Protein AF-A0A0Q6TGJ3-F1 (afdb_monomer)

Solvent-accessible surface area (backbone atoms only — not comparable to full-atom values): 28353 Å² total; per-residue (Å²): 108,64,66,58,38,44,49,52,41,56,70,53,77,62,73,86,78,45,95,58,88,86,44,76,70,56,50,72,76,41,44,76,61,52,51,51,55,47,45,52,57,33,49,61,66,47,47,62,69,62,70,72,55,93,68,98,82,60,59,63,65,53,46,58,67,50,47,40,76,68,59,48,69,37,82,44,78,45,67,59,59,38,72,62,81,87,64,59,68,68,60,54,52,51,49,51,42,46,36,39,76,76,27,58,25,47,80,46,81,42,64,56,73,90,62,30,91,52,50,68,59,52,61,71,45,38,79,80,68,53,90,76,86,83,85,91,73,67,49,44,64,58,29,44,60,74,67,48,62,92,86,49,78,62,50,71,68,44,45,64,55,42,60,75,68,58,51,43,57,53,71,54,52,50,49,32,53,53,51,43,49,61,54,45,73,71,44,72,87,50,47,69,66,56,52,50,51,50,42,51,52,42,48,51,51,41,44,30,73,65,64,79,45,89,55,36,57,52,74,75,52,58,75,44,38,61,62,50,52,53,56,51,70,71,50,89,52,98,84,70,81,97,47,66,26,60,60,50,36,50,77,71,65,56,83,75,78,54,67,42,53,58,14,45,51,45,26,65,73,70,71,50,64,86,93,37,55,37,66,62,31,46,48,50,51,30,52,52,51,55,39,50,65,59,30,42,73,59,50,54,53,52,49,48,65,73,73,43,93,76,85,51,72,67,60,54,51,50,52,53,52,50,44,49,67,75,46,36,84,36,55,49,74,67,58,48,48,54,51,33,52,49,30,41,75,72,71,34,48,70,58,26,57,52,39,51,52,49,42,50,68,65,41,60,91,47,36,70,77,34,36,45,86,81,37,98,62,33,85,75,62,76,55,66,66,59,55,51,52,25,49,52,49,22,67,72,55,53,74,60,52,51,58,61,56,31,44,52,48,28,66,73,67,76,49,83,55,73,54,40,54,51,21,45,61,71,52,50,43,67,56,46,34,49,57,72,72,50,90,62,91,89,53,58,66,71,52,46,51,50,68,39,56,70,43,55,83,98,44,32,64,34,18,49,37,41,51,50,18,45,52,54,51,26,70,72,38,76,67,36,35,61,59,43,51,76,75,78,110

Mean predicted aligned error: 18.06 Å

Structure (mmCIF, N/CA/C/O backbone):
data_AF-A0A0Q6TGJ3-F1
#
_entry.id   AF-A0A0Q6TGJ3-F1
#
loop_
_atom_site.group_PDB
_atom_site.id
_atom_site.type_symbol
_atom_site.label_atom_id
_atom_site.label_alt_id
_atom_site.label_comp_id
_atom_site.label_asym_id
_atom_site.label_entity_id
_atom_site.label_seq_id
_atom_site.pdbx_PDB_ins_code
_atom_site.Cartn_x
_atom_site.Cartn_y
_atom_site.Cartn_z
_atom_site.occupancy
_atom_site.B_iso_or_equiv
_atom_site.auth_seq_id
_atom_site.auth_comp_id
_atom_site.auth_asym_id
_atom_site.auth_atom_id
_atom_site.pdbx_PDB_model_num
ATOM 1 N N . MET A 1 1 ? -25.586 24.569 35.480 1.00 72.62 1 MET A N 1
ATOM 2 C CA . MET A 1 1 ? -26.651 23.708 36.058 1.00 72.62 1 MET A CA 1
ATOM 3 C C . MET A 1 1 ? -28.050 23.889 35.470 1.00 72.62 1 MET A C 1
ATOM 5 O O . MET A 1 1 ? -28.622 22.886 35.060 1.00 72.62 1 MET A O 1
ATOM 9 N N . LYS A 1 2 ? -28.628 25.101 35.410 1.00 69.94 2 LYS A N 1
ATOM 10 C CA . LYS A 1 2 ? -29.989 25.308 34.857 1.00 69.94 2 LYS A CA 1
ATOM 11 C C . LYS A 1 2 ? -30.141 24.799 33.417 1.00 69.94 2 LYS A C 1
ATOM 13 O O . LYS A 1 2 ? -31.067 24.050 33.127 1.00 69.94 2 LYS A O 1
ATOM 18 N N . GLU A 1 3 ? -29.173 25.113 32.560 1.00 71.88 3 GLU A N 1
ATOM 19 C CA . GLU A 1 3 ? -29.140 24.647 31.167 1.00 71.88 3 GLU A CA 1
ATOM 20 C C . GLU A 1 3 ? -29.071 23.121 31.046 1.00 71.88 3 GLU A C 1
ATOM 22 O O . GLU A 1 3 ? -29.796 22.541 30.246 1.00 71.88 3 GLU A O 1
ATOM 27 N N . LEU A 1 4 ? -28.261 22.450 31.878 1.00 75.81 4 LEU A N 1
ATOM 28 C CA . LEU A 1 4 ? -28.161 20.985 31.889 1.00 75.81 4 LEU A CA 1
ATOM 29 C C . LEU A 1 4 ? -29.505 20.342 32.248 1.00 75.81 4 LEU A C 1
ATOM 31 O O . LEU A 1 4 ? -29.951 19.412 31.581 1.00 75.81 4 LEU A O 1
ATOM 35 N N . ARG A 1 5 ? -30.183 20.869 33.271 1.00 75.88 5 ARG A N 1
ATOM 36 C CA . ARG A 1 5 ? -31.505 20.384 33.675 1.00 75.88 5 ARG A CA 1
ATOM 37 C C . ARG A 1 5 ? -32.567 20.609 32.591 1.00 75.88 5 ARG A C 1
ATOM 39 O O . ARG A 1 5 ? -33.382 19.725 32.341 1.00 75.88 5 ARG A O 1
ATOM 46 N N . MET A 1 6 ? -32.535 21.762 31.923 1.00 70.44 6 MET A N 1
ATOM 47 C CA . MET A 1 6 ? -33.402 22.040 30.775 1.00 70.44 6 MET A CA 1
ATOM 48 C C . MET A 1 6 ? -33.106 21.087 29.607 1.00 70.44 6 MET A C 1
ATOM 50 O O . MET A 1 6 ? -34.027 20.545 29.002 1.00 70.44 6 MET A O 1
ATOM 54 N N . ALA A 1 7 ? -31.830 20.818 29.323 1.00 74.12 7 ALA A N 1
ATOM 55 C CA . ALA A 1 7 ? -31.424 19.882 28.282 1.00 74.12 7 ALA A CA 1
ATOM 56 C C . ALA A 1 7 ? -31.894 18.448 28.573 1.00 74.12 7 ALA A C 1
ATOM 58 O O . ALA A 1 7 ? -32.353 17.774 27.654 1.00 74.12 7 ALA A O 1
ATOM 59 N N . LEU A 1 8 ? -31.834 17.996 29.833 1.00 76.88 8 LEU A N 1
ATOM 60 C CA . LEU A 1 8 ? -32.391 16.703 30.245 1.00 76.88 8 LEU A CA 1
ATOM 61 C C . LEU A 1 8 ? -33.895 16.633 29.966 1.00 76.88 8 LEU A C 1
ATOM 63 O O . LEU A 1 8 ? -34.354 15.675 29.347 1.00 76.88 8 LEU A O 1
ATOM 67 N N . PHE A 1 9 ? -34.652 17.664 30.347 1.00 72.00 9 PHE A N 1
ATOM 68 C CA . PHE A 1 9 ? -36.090 17.724 30.086 1.00 72.00 9 PHE A CA 1
ATOM 69 C C . PHE A 1 9 ? -36.411 17.698 28.583 1.00 72.00 9 PHE A C 1
ATOM 71 O O . PHE A 1 9 ? -37.197 16.865 28.139 1.00 72.00 9 PHE A O 1
ATOM 78 N N . LEU A 1 10 ? -35.763 18.551 27.783 1.00 65.81 10 LEU A N 1
ATOM 79 C CA . LEU A 1 10 ? -36.006 18.644 26.336 1.00 65.81 10 LEU A CA 1
ATOM 80 C C . LEU A 1 10 ? -35.622 17.369 25.574 1.00 65.81 10 LEU A C 1
ATOM 82 O O . LEU A 1 10 ? -36.229 17.063 24.549 1.00 65.81 10 LEU A O 1
ATOM 86 N N . LYS A 1 11 ? -34.622 16.628 26.064 1.00 72.25 11 LYS A N 1
ATOM 87 C CA . LYS A 1 11 ? -34.177 15.356 25.477 1.00 72.25 11 LYS A CA 1
ATOM 88 C C . LYS A 1 11 ? -34.925 14.135 26.028 1.00 72.25 11 LYS A C 1
ATOM 90 O O . LYS A 1 11 ? -34.687 13.027 25.552 1.00 72.25 11 LYS A O 1
ATOM 95 N N . THR A 1 12 ? -35.819 14.304 27.006 1.00 72.06 12 THR A N 1
ATOM 96 C CA . THR A 1 12 ? -36.594 13.197 27.584 1.00 72.06 12 THR A CA 1
ATOM 97 C C . THR A 1 12 ? -37.720 12.768 26.645 1.00 72.06 12 THR A C 1
ATOM 99 O O . THR A 1 12 ? -38.493 13.582 26.141 1.00 72.06 12 THR A O 1
ATOM 102 N N . VAL A 1 13 ? -37.859 11.456 26.447 1.00 66.19 13 VAL A N 1
ATOM 103 C CA . VAL A 1 13 ? -38.855 10.857 25.553 1.00 66.19 13 VAL A CA 1
ATOM 104 C C . VAL A 1 13 ? -39.707 9.851 26.320 1.00 66.19 13 VAL A C 1
ATOM 106 O O . VAL A 1 13 ? -39.191 9.015 27.054 1.00 66.19 13 VAL A O 1
ATOM 109 N N . SER A 1 14 ? -41.027 9.884 26.114 1.00 64.56 14 SER A N 1
ATOM 110 C CA . SER A 1 14 ? -41.926 8.874 26.684 1.00 64.56 14 SER A CA 1
ATOM 111 C C . SER A 1 14 ? -41.952 7.604 25.831 1.00 64.56 14 SER A C 1
ATOM 113 O O . SER A 1 14 ? -42.153 7.661 24.617 1.00 64.56 14 SER A O 1
ATOM 115 N N . LEU A 1 15 ? -41.863 6.443 26.483 1.00 58.94 15 LEU A N 1
ATOM 116 C CA . LEU A 1 15 ? -41.995 5.131 25.839 1.00 58.94 15 LEU A CA 1
ATOM 117 C C . LEU A 1 15 ? -43.343 4.944 25.119 1.00 58.94 15 LEU A C 1
ATOM 119 O O . LEU A 1 15 ? -43.406 4.231 24.127 1.00 58.94 15 LEU A O 1
ATOM 123 N N . LYS A 1 16 ? -44.416 5.620 25.562 1.00 55.94 16 LYS A N 1
ATOM 124 C CA . LYS A 1 16 ? -45.745 5.545 24.922 1.00 55.94 16 LYS A CA 1
ATOM 125 C C . LYS A 1 16 ? -45.818 6.274 23.576 1.00 55.94 16 LYS A C 1
ATOM 127 O O . LYS A 1 16 ? -46.684 5.965 22.771 1.00 55.94 16 LYS A O 1
ATOM 132 N N . SER A 1 17 ? -44.940 7.252 23.342 1.00 51.59 17 SER A N 1
ATOM 133 C CA . SER A 1 17 ? -44.856 8.002 22.074 1.00 51.59 17 SER A CA 1
ATOM 134 C C . SER A 1 17 ? -43.970 7.330 21.019 1.00 51.59 17 SER A C 1
ATOM 136 O O . SER A 1 17 ? -43.883 7.807 19.886 1.00 51.59 17 SER A O 1
ATOM 138 N N . LEU A 1 18 ? -43.309 6.232 21.386 1.00 55.41 18 LEU A N 1
ATOM 139 C CA . LEU A 1 18 ? -42.525 5.398 20.490 1.00 55.41 18 LEU A CA 1
ATOM 140 C C . LEU A 1 18 ? -43.421 4.256 19.997 1.00 55.41 18 LEU A C 1
ATOM 142 O O . LEU A 1 18 ? -43.597 3.251 20.673 1.00 55.41 18 LEU A O 1
ATOM 146 N N . GLU A 1 19 ? -43.996 4.409 18.804 1.00 47.41 19 GLU A N 1
ATOM 147 C CA . GLU A 1 19 ? -44.835 3.385 18.150 1.00 47.41 19 GLU A CA 1
ATOM 148 C C . GLU A 1 19 ? -44.068 2.083 17.826 1.00 47.41 19 GLU A C 1
ATOM 150 O O . GLU A 1 19 ? -44.668 1.076 17.454 1.00 47.41 19 GLU A O 1
ATOM 155 N N . ARG A 1 20 ? -42.737 2.071 17.990 1.00 55.31 20 ARG A N 1
ATOM 156 C CA . ARG A 1 20 ? -41.864 0.906 17.803 1.00 55.31 20 ARG A CA 1
ATOM 157 C C . ARG A 1 20 ? -41.236 0.470 19.125 1.00 55.31 20 ARG A C 1
ATOM 159 O O . ARG A 1 20 ? -40.730 1.294 19.886 1.00 55.31 20 ARG A O 1
ATOM 166 N N . LYS A 1 21 ? -41.171 -0.848 19.352 1.00 48.75 21 LYS A N 1
ATOM 167 C CA . LYS A 1 21 ? -40.289 -1.436 20.373 1.00 48.75 21 LYS A CA 1
ATOM 168 C C . LYS A 1 21 ? -38.840 -1.083 20.026 1.00 48.75 21 LYS A C 1
ATOM 170 O O . LYS A 1 21 ? -38.325 -1.544 19.012 1.00 48.75 21 LYS A O 1
ATOM 175 N N . LEU A 1 22 ? -38.191 -0.286 20.871 1.00 53.84 22 LEU A N 1
ATOM 176 C CA . LEU A 1 22 ? -36.758 -0.014 20.770 1.00 53.84 22 LEU A CA 1
ATOM 177 C C . LEU A 1 22 ? -35.985 -1.265 21.196 1.00 53.84 22 LEU A C 1
ATOM 179 O O . LEU A 1 22 ? -35.941 -1.610 22.375 1.00 53.84 22 LEU A O 1
ATOM 183 N N . THR A 1 23 ? -35.391 -1.956 20.230 1.00 47.06 23 THR A N 1
ATOM 184 C CA . THR A 1 23 ? -34.359 -2.971 20.470 1.00 47.06 23 THR A CA 1
ATOM 185 C C . THR A 1 23 ? -32.978 -2.351 20.258 1.00 47.06 23 THR A C 1
ATOM 187 O O . THR A 1 23 ? -32.834 -1.398 19.492 1.00 47.06 23 THR A O 1
ATOM 190 N N . LEU A 1 24 ? -31.944 -2.904 20.904 1.00 40.84 24 LEU A N 1
ATOM 191 C CA . LEU A 1 24 ? -30.548 -2.446 20.776 1.00 40.84 24 LEU A CA 1
ATOM 192 C C . LEU A 1 24 ? -30.092 -2.315 19.310 1.00 40.84 24 LEU A C 1
ATOM 194 O O . LEU A 1 24 ? -29.398 -1.367 18.957 1.00 40.84 24 LEU A O 1
ATOM 198 N N . SER A 1 25 ? -30.542 -3.224 18.442 1.00 42.88 25 SER A N 1
ATOM 199 C CA . SER A 1 25 ? -30.253 -3.208 17.003 1.00 42.88 25 SER A CA 1
ATOM 200 C C . SER A 1 25 ? -30.846 -2.005 16.258 1.00 42.88 25 SER A C 1
ATOM 202 O O . SER A 1 25 ? -30.202 -1.460 15.367 1.00 42.88 25 SER A O 1
ATOM 204 N N . VAL A 1 26 ? -32.054 -1.572 16.628 1.00 49.03 26 VAL A N 1
ATOM 205 C CA . VAL A 1 26 ? -32.753 -0.434 16.004 1.00 49.03 26 VAL A CA 1
ATOM 206 C C . VAL A 1 26 ? -32.133 0.884 16.462 1.00 49.03 26 VAL A C 1
ATOM 208 O O . VAL A 1 26 ? -31.913 1.782 15.654 1.00 49.03 26 VAL A O 1
ATOM 211 N N . VAL A 1 27 ? -31.775 0.971 17.747 1.00 49.47 27 VAL A N 1
ATOM 212 C CA . VAL A 1 27 ? -31.064 2.127 18.311 1.00 49.47 27 VAL A CA 1
ATOM 213 C C . VAL A 1 27 ? -29.727 2.334 17.604 1.00 49.47 27 VAL A C 1
ATOM 215 O O . VAL A 1 27 ? -29.430 3.452 17.206 1.00 49.47 27 VAL A O 1
ATOM 218 N N . ASN A 1 28 ? -28.947 1.270 17.397 1.00 43.56 28 ASN A N 1
ATOM 219 C CA . ASN A 1 28 ? -27.601 1.386 16.837 1.00 43.56 28 ASN A CA 1
ATOM 220 C C . ASN A 1 28 ? -27.589 1.814 15.355 1.00 43.56 28 ASN A C 1
ATOM 222 O O . ASN A 1 28 ? -26.719 2.575 14.942 1.00 43.56 28 ASN A O 1
ATOM 226 N N . ASN A 1 29 ? -28.561 1.358 14.558 1.00 42.53 29 ASN A N 1
ATOM 227 C CA . ASN A 1 29 ? -28.579 1.612 13.113 1.00 42.53 29 ASN A CA 1
ATOM 228 C C . ASN A 1 29 ? -29.291 2.916 12.718 1.00 42.53 29 ASN A C 1
ATOM 230 O O . ASN A 1 29 ? -28.984 3.480 11.671 1.00 42.53 29 ASN A O 1
ATOM 234 N N . GLU A 1 30 ? -30.233 3.405 13.531 1.00 51.38 30 GLU A N 1
ATOM 235 C CA . GLU A 1 30 ? -31.127 4.515 13.158 1.00 51.38 30 GLU A CA 1
ATOM 236 C C . GLU A 1 30 ? -31.078 5.699 14.148 1.00 51.38 30 GLU A C 1
ATOM 238 O O . GLU A 1 30 ? -31.927 6.590 14.091 1.00 51.38 30 GLU A O 1
ATOM 243 N N . TRP A 1 31 ? -30.080 5.758 15.046 1.00 52.56 31 TRP A N 1
ATOM 244 C CA . TRP A 1 31 ? -29.990 6.765 16.122 1.00 52.56 31 TRP A CA 1
ATOM 245 C C . TRP A 1 31 ? -30.131 8.216 15.644 1.00 52.56 31 TRP A C 1
ATOM 247 O O . TRP A 1 31 ? -30.789 9.035 16.289 1.00 52.56 31 TRP A O 1
ATOM 257 N N . ALA A 1 32 ? -29.526 8.552 14.503 1.00 49.06 32 ALA A N 1
ATOM 258 C CA . ALA A 1 32 ? -29.537 9.913 13.970 1.00 49.06 32 ALA A CA 1
ATOM 259 C C . ALA A 1 32 ? -30.935 10.366 13.511 1.00 49.06 32 ALA A C 1
ATOM 261 O O . ALA A 1 32 ? -31.304 11.515 13.735 1.00 49.06 32 ALA A O 1
ATOM 262 N N . GLU A 1 33 ? -31.728 9.479 12.909 1.00 52.03 33 GLU A N 1
ATOM 263 C CA . GLU A 1 33 ? -33.094 9.798 12.468 1.00 52.03 33 GLU A CA 1
ATOM 264 C C . GLU A 1 33 ? -34.091 9.693 13.624 1.00 52.03 33 GLU A C 1
ATOM 266 O O . GLU A 1 33 ? -34.916 10.588 13.817 1.00 52.03 33 GLU A O 1
ATOM 271 N N . LEU A 1 34 ? -33.930 8.683 14.486 1.00 52.25 34 LEU A N 1
ATOM 272 C CA . LEU A 1 34 ? -34.702 8.564 15.721 1.00 52.25 34 LEU A CA 1
ATOM 273 C C . LEU A 1 34 ? -34.527 9.808 16.598 1.00 52.25 34 LEU A C 1
ATOM 275 O O . LEU A 1 34 ? -35.515 10.374 17.049 1.00 52.25 34 LEU A O 1
ATOM 279 N N . SER A 1 35 ? -33.301 10.293 16.806 1.00 53.19 35 SER A N 1
ATOM 280 C CA . SER A 1 35 ? -33.055 11.480 17.637 1.00 53.19 35 SER A CA 1
ATOM 281 C C . SER A 1 35 ? -33.693 12.758 17.077 1.00 53.19 35 SER A C 1
ATOM 283 O O . SER A 1 35 ? -34.238 13.539 17.858 1.00 53.19 35 SER A O 1
ATOM 285 N N . LYS A 1 36 ? -33.705 12.964 15.752 1.00 56.41 36 LYS A N 1
ATOM 286 C CA . LYS A 1 36 ? -34.375 14.115 15.114 1.00 56.41 36 LYS A CA 1
ATOM 287 C C . LYS A 1 36 ? -35.891 14.070 15.288 1.00 56.41 36 LYS A C 1
ATOM 289 O O . LYS A 1 36 ? -36.488 15.066 15.699 1.00 56.41 36 LYS A O 1
ATOM 294 N N . ASP A 1 37 ? -36.510 12.923 15.019 1.00 58.09 37 ASP A N 1
ATOM 295 C CA . ASP A 1 37 ? -37.958 12.746 15.172 1.00 58.09 37 ASP A CA 1
ATOM 296 C C . ASP A 1 37 ? -38.397 12.856 16.634 1.00 58.09 37 ASP A C 1
ATOM 298 O O . ASP A 1 37 ? -39.456 13.411 16.943 1.00 58.09 37 ASP A O 1
ATOM 302 N N . LEU A 1 38 ? -37.561 12.376 17.553 1.00 56.12 38 LEU A N 1
ATOM 303 C CA . LEU A 1 38 ? -37.786 12.463 18.990 1.00 56.12 38 LEU A CA 1
ATOM 304 C C . LEU A 1 38 ? -37.647 13.892 19.521 1.00 56.12 38 LEU A C 1
ATOM 306 O O . LEU A 1 38 ? -38.505 14.328 20.288 1.00 56.12 38 LEU A O 1
ATOM 310 N N . LEU A 1 39 ? -36.641 14.647 19.068 1.00 54.44 39 LEU A N 1
ATOM 311 C CA . LEU A 1 39 ? -36.495 16.074 19.377 1.00 54.44 39 LEU A CA 1
ATOM 312 C C . LEU A 1 39 ? -37.679 16.888 18.844 1.00 54.44 39 LEU A C 1
ATOM 314 O O . LEU A 1 39 ? -38.207 17.745 19.552 1.00 54.44 39 LEU A O 1
ATOM 318 N N . ARG A 1 40 ? -38.149 16.583 17.630 1.00 58.41 40 ARG A N 1
ATOM 319 C CA . ARG A 1 40 ? -39.315 17.236 17.022 1.00 58.41 40 ARG A CA 1
ATOM 320 C C . ARG A 1 40 ? -40.596 16.974 17.820 1.00 58.41 40 ARG A C 1
ATOM 322 O O . ARG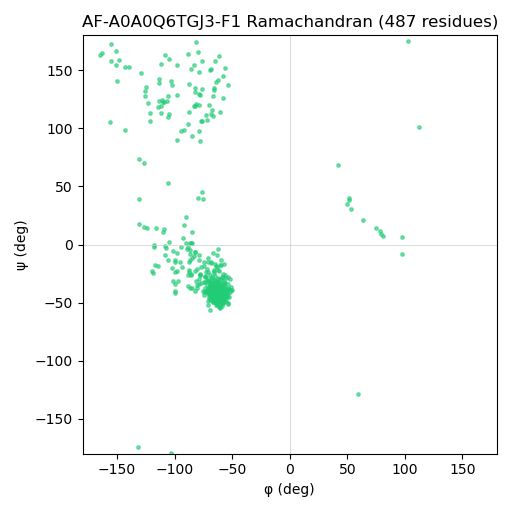 A 1 40 ? -41.299 17.917 18.174 1.00 58.41 40 ARG A O 1
ATOM 329 N N . LYS A 1 41 ? -40.855 15.714 18.187 1.00 57.09 41 LYS A N 1
ATOM 330 C CA . LYS A 1 41 ? -42.006 15.324 19.025 1.00 57.09 41 LYS A CA 1
ATOM 331 C C . LYS A 1 41 ? -41.911 15.873 20.456 1.00 57.09 41 LYS A C 1
ATOM 333 O O . LYS A 1 41 ? -42.934 16.203 21.054 1.00 57.09 41 LYS A O 1
ATOM 338 N N . GLY A 1 42 ? -40.698 15.997 20.997 1.00 55.16 42 GLY A N 1
ATOM 339 C CA . GLY A 1 42 ? -40.421 16.663 22.271 1.00 55.16 42 GLY A CA 1
ATOM 340 C C . GLY A 1 42 ? -40.759 18.154 22.219 1.00 55.16 42 GLY A C 1
ATOM 341 O O . GLY A 1 42 ? -41.505 18.638 23.067 1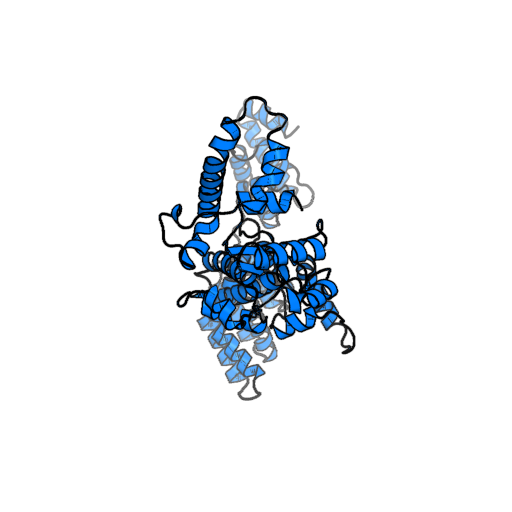.00 55.16 42 GLY A O 1
ATOM 342 N N . MET A 1 43 ? -40.319 18.863 21.174 1.00 51.78 43 MET A N 1
ATOM 343 C CA . MET A 1 43 ? -40.671 20.270 20.935 1.00 51.78 43 MET A CA 1
ATOM 344 C C . MET A 1 43 ? -42.183 20.484 20.769 1.00 51.78 43 MET A C 1
ATOM 346 O O . MET A 1 43 ? -42.721 21.450 21.313 1.00 51.78 43 MET A O 1
ATOM 350 N N . ASP A 1 44 ? -42.894 19.573 20.099 1.00 56.22 44 ASP A N 1
ATOM 351 C CA . ASP A 1 44 ? -44.353 19.654 19.947 1.00 56.22 44 ASP A CA 1
ATOM 352 C C . ASP A 1 44 ? -45.117 19.505 21.281 1.00 56.22 44 ASP A C 1
ATOM 354 O O . ASP A 1 44 ? -46.229 20.017 21.396 1.00 56.22 44 ASP A O 1
ATOM 358 N N . ARG A 1 45 ? -44.521 18.903 22.327 1.00 56.03 45 ARG A N 1
ATOM 359 C CA . ARG A 1 45 ? -45.081 18.888 23.699 1.00 56.03 45 ARG A CA 1
ATOM 360 C C . ARG A 1 45 ? -44.871 20.190 24.468 1.00 56.03 45 ARG A C 1
ATOM 362 O O . ARG A 1 45 ? -45.651 20.486 25.369 1.00 56.03 45 ARG A O 1
ATOM 369 N N . VAL A 1 46 ? -43.842 20.964 24.127 1.00 50.41 46 VAL A N 1
ATOM 370 C CA . VAL A 1 46 ? -43.564 22.275 24.745 1.00 50.41 46 VAL A CA 1
ATOM 371 C C . VAL A 1 46 ? -44.326 23.394 24.023 1.00 50.41 46 VAL A C 1
ATOM 373 O O . VAL A 1 46 ? -44.636 24.430 24.605 1.00 50.41 46 VAL A O 1
ATOM 376 N N . ARG A 1 47 ? -44.722 23.164 22.767 1.00 51.19 47 ARG A N 1
ATOM 377 C CA . ARG A 1 47 ? -45.481 24.096 21.920 1.00 51.19 47 ARG A CA 1
ATOM 378 C C . ARG A 1 47 ? -46.799 24.620 22.536 1.00 51.19 47 ARG A C 1
ATOM 380 O O . ARG A 1 47 ? -47.052 25.815 22.399 1.00 51.19 47 ARG A O 1
ATOM 387 N N . PRO A 1 48 ? -47.617 23.826 23.259 1.00 52.84 48 PRO A N 1
ATOM 388 C CA . PRO A 1 48 ? -48.810 24.323 23.951 1.00 52.84 48 PRO A CA 1
ATOM 389 C C . PRO A 1 48 ? -48.472 25.223 25.149 1.00 52.84 48 PRO A C 1
ATOM 391 O O . PRO A 1 48 ? -49.190 26.181 25.405 1.00 52.84 48 PRO A O 1
ATOM 394 N N . LEU A 1 49 ? -47.364 24.954 25.850 1.00 46.75 49 LEU A N 1
ATOM 395 C CA . LEU A 1 49 ? -46.864 25.773 26.964 1.00 46.75 49 LEU A CA 1
ATOM 396 C C . LEU A 1 49 ? -46.290 27.112 26.479 1.00 46.75 49 LEU A C 1
ATOM 398 O O . LEU A 1 49 ? -46.463 28.128 27.144 1.00 46.75 49 LEU A O 1
ATOM 402 N N . ILE A 1 50 ? -45.664 27.120 25.298 1.00 49.56 50 ILE A N 1
ATOM 403 C CA . ILE A 1 50 ? -45.162 28.329 24.626 1.00 49.56 50 ILE A CA 1
ATOM 404 C C . ILE A 1 50 ? -46.322 29.203 24.119 1.00 49.56 50 ILE A C 1
ATOM 406 O O . ILE A 1 50 ? -46.249 30.426 24.197 1.00 49.56 50 ILE A O 1
ATOM 410 N N . ASN A 1 51 ? -47.412 28.589 23.645 1.00 45.09 51 ASN A N 1
ATOM 411 C CA . ASN A 1 51 ? -48.567 29.298 23.082 1.00 45.09 51 ASN A CA 1
ATOM 412 C C . ASN A 1 51 ? -49.622 29.730 24.120 1.00 45.09 51 ASN A C 1
ATOM 414 O O . ASN A 1 51 ? -50.498 30.526 23.791 1.00 45.09 51 ASN A O 1
ATOM 418 N N . ALA A 1 52 ? -49.564 29.224 25.356 1.00 46.44 52 ALA A N 1
ATOM 419 C CA . ALA A 1 52 ? -50.519 29.553 26.419 1.00 46.44 52 ALA A CA 1
ATOM 420 C C . ALA A 1 52 ? -50.220 30.876 27.157 1.00 46.44 52 ALA A C 1
ATOM 422 O O . ALA A 1 52 ? -51.035 31.304 27.973 1.00 46.44 52 ALA A O 1
ATOM 423 N N . PHE A 1 53 ? -49.090 31.540 26.881 1.00 46.31 53 PHE A N 1
ATOM 424 C CA . PHE A 1 53 ? -48.709 32.790 27.544 1.00 46.31 53 PHE A CA 1
ATOM 425 C C . PHE A 1 53 ? -48.526 33.942 26.544 1.00 46.31 53 PHE A C 1
ATOM 427 O O . PHE A 1 53 ? -47.591 33.926 25.741 1.00 46.31 53 PHE A O 1
ATOM 434 N N . PRO A 1 54 ? -49.385 34.977 26.590 1.00 40.28 54 PRO A N 1
ATOM 435 C CA . PRO A 1 54 ? -49.213 36.164 25.778 1.00 40.28 54 PRO A CA 1
ATOM 436 C C . PRO A 1 54 ? -48.151 37.053 26.441 1.00 40.28 54 PRO A C 1
ATOM 438 O O . PRO A 1 54 ? -48.358 37.529 27.550 1.00 40.28 54 PRO A O 1
ATOM 441 N N . HIS A 1 55 ? -47.060 37.312 25.708 1.00 45.16 55 HIS A N 1
ATOM 442 C CA . HIS A 1 55 ? -45.970 38.287 25.944 1.00 45.16 55 HIS A CA 1
ATOM 443 C C . HIS A 1 55 ? -44.607 37.636 26.268 1.00 45.16 55 HIS A C 1
ATOM 445 O O . HIS A 1 55 ? -44.316 37.185 27.374 1.00 45.16 55 HIS A O 1
ATOM 451 N N . GLY A 1 56 ? -43.751 37.602 25.240 1.00 45.19 56 GLY A N 1
ATOM 452 C CA . GLY A 1 56 ? -42.507 36.831 25.139 1.00 45.19 56 GLY A CA 1
ATOM 453 C C . GLY A 1 56 ? -41.289 37.359 25.906 1.00 45.19 56 GLY A C 1
ATOM 454 O O . GLY A 1 56 ? -40.202 37.376 25.342 1.00 45.19 56 GLY A O 1
ATOM 455 N N . GLY A 1 57 ? -41.441 37.768 27.169 1.00 41.28 57 GLY A N 1
ATOM 456 C CA . GLY A 1 57 ? -40.314 38.201 28.018 1.00 41.28 57 GLY A CA 1
ATOM 457 C C . GLY A 1 57 ? -40.097 37.385 29.299 1.00 41.28 57 GLY A C 1
ATOM 458 O O . GLY A 1 57 ? -38.993 37.361 29.830 1.00 41.28 57 GLY A O 1
ATOM 459 N N . THR A 1 58 ? -41.127 36.693 29.795 1.00 41.97 58 THR A N 1
ATOM 460 C CA . THR A 1 58 ? -41.142 36.059 31.135 1.00 41.97 58 THR A CA 1
ATOM 461 C C . THR A 1 58 ? -41.298 34.534 31.112 1.00 41.97 58 THR A C 1
ATOM 463 O O . THR A 1 58 ? -41.241 33.888 32.157 1.00 41.97 58 THR A O 1
ATOM 466 N N . VAL A 1 59 ? -41.455 33.939 29.925 1.00 43.78 59 VAL A N 1
ATOM 467 C CA . VAL A 1 59 ? -41.692 32.495 29.738 1.00 43.78 59 VAL A CA 1
ATOM 468 C C . VAL A 1 59 ? -40.420 31.661 29.959 1.00 43.78 59 VAL A C 1
ATOM 470 O O . VAL A 1 59 ? -40.518 30.553 30.485 1.00 43.78 59 VAL A O 1
ATOM 473 N N . SER A 1 60 ? -39.228 32.190 29.648 1.00 47.59 60 SER A N 1
ATOM 474 C CA . SER A 1 60 ? -37.955 31.475 29.855 1.00 47.59 60 SER A CA 1
ATOM 475 C C . SER A 1 60 ? -37.693 31.175 31.333 1.00 47.59 60 SER A C 1
ATOM 477 O O . SER A 1 60 ? -37.422 30.034 31.686 1.00 47.59 60 SER A O 1
ATOM 479 N N . LEU A 1 61 ? -37.891 32.154 32.222 1.00 45.44 61 LEU A N 1
ATOM 480 C CA . LEU A 1 61 ? -37.662 32.003 33.665 1.00 45.44 61 LEU A CA 1
ATOM 481 C C . LEU A 1 61 ? -38.585 30.966 34.321 1.00 45.44 61 LEU A C 1
ATOM 483 O O . LEU A 1 61 ? -38.138 30.215 35.186 1.00 45.44 61 LEU A O 1
ATOM 487 N N . GLY A 1 62 ? -39.856 30.897 33.915 1.00 47.16 62 GLY A N 1
ATOM 488 C CA . GLY A 1 62 ? -40.813 29.911 34.427 1.00 47.16 62 GLY A CA 1
ATOM 489 C C . GLY A 1 62 ? -40.509 28.492 33.943 1.00 47.16 62 GLY A C 1
ATOM 490 O O . GLY A 1 62 ? -40.419 27.565 34.746 1.00 47.16 62 GLY A O 1
ATOM 491 N N . LEU A 1 63 ? -40.276 28.316 32.641 1.00 48.22 63 LEU A N 1
ATOM 492 C CA . LEU A 1 63 ? -39.914 27.011 32.084 1.00 48.22 63 LEU A CA 1
ATOM 493 C C . LEU A 1 63 ? -38.570 26.516 32.626 1.00 48.22 63 LEU A C 1
ATOM 495 O O . LEU A 1 63 ? -38.484 25.374 33.057 1.00 48.22 63 LEU A O 1
ATOM 499 N N . GLU A 1 64 ? -37.540 27.358 32.695 1.00 51.09 64 GLU A N 1
ATOM 500 C CA . GLU A 1 64 ? -36.232 26.988 33.257 1.00 51.09 64 GLU A CA 1
ATOM 501 C C . GLU A 1 64 ? -36.289 26.598 34.736 1.00 51.09 64 GLU A C 1
ATOM 503 O O . GLU A 1 64 ? -35.491 25.773 35.184 1.00 51.09 64 GLU A O 1
ATOM 508 N N . THR A 1 65 ? -37.241 27.154 35.488 1.00 56.69 65 THR A N 1
ATOM 509 C CA . THR A 1 65 ? -37.402 26.871 36.920 1.00 56.69 65 THR A CA 1
ATOM 510 C C . THR A 1 65 ? -38.237 25.613 37.173 1.00 56.69 65 THR A C 1
ATOM 512 O O . THR A 1 65 ? -37.918 24.846 38.079 1.00 56.69 65 THR A O 1
ATOM 515 N N . PHE A 1 66 ? -39.283 25.364 36.376 1.00 55.66 66 PHE A N 1
ATOM 516 C CA . PHE A 1 66 ? -40.217 24.258 36.617 1.00 55.66 66 PHE A CA 1
ATOM 517 C C . PHE A 1 66 ? -39.985 23.026 35.734 1.00 55.66 66 PHE A C 1
ATOM 519 O O . PHE A 1 66 ? -40.204 21.916 36.211 1.00 55.66 66 PHE A O 1
ATOM 526 N N . ALA A 1 67 ? -39.505 23.177 34.493 1.00 60.09 67 ALA A N 1
ATOM 527 C CA . ALA A 1 67 ? -39.271 22.061 33.566 1.00 60.09 67 ALA A CA 1
ATOM 528 C C . ALA A 1 67 ? -38.357 20.954 34.136 1.00 60.09 67 ALA A C 1
ATOM 530 O O . ALA A 1 67 ? -38.695 19.778 33.994 1.00 60.09 67 ALA A O 1
ATOM 531 N N . PRO A 1 68 ? -37.264 21.273 34.859 1.00 59.78 68 PRO A N 1
ATOM 532 C CA . PRO A 1 68 ? -36.429 20.260 35.501 1.00 59.78 68 PRO A CA 1
ATOM 533 C C . PRO A 1 68 ? -37.150 19.333 36.484 1.00 59.78 68 PRO A C 1
ATOM 535 O O . PRO A 1 68 ? -36.770 18.175 36.614 1.00 59.78 68 PRO A O 1
ATOM 538 N N . ASN A 1 69 ? -38.192 19.821 37.169 1.00 66.12 69 ASN A N 1
ATOM 539 C CA . ASN A 1 69 ? -38.931 19.039 38.167 1.00 66.12 69 ASN A CA 1
ATOM 540 C C . ASN A 1 69 ? -39.790 17.932 37.544 1.00 66.12 69 ASN A C 1
ATOM 542 O O . ASN A 1 69 ? -40.242 17.040 38.263 1.00 66.12 69 ASN A O 1
ATOM 546 N N . PHE A 1 70 ? -40.023 17.989 36.230 1.00 66.88 70 PHE A N 1
ATOM 547 C CA . PHE A 1 70 ? -40.800 16.994 35.495 1.00 66.88 70 PHE A CA 1
ATOM 548 C C . PHE A 1 70 ? -39.964 15.798 35.024 1.00 66.88 70 PHE A C 1
ATOM 550 O O . PHE A 1 70 ? -40.538 14.827 34.536 1.00 66.88 70 PHE A O 1
ATOM 557 N N . VAL A 1 71 ? -38.633 15.837 35.166 1.00 76.38 71 VAL A N 1
ATOM 558 C CA . VAL A 1 71 ? -37.778 14.673 34.899 1.00 76.38 71 VAL A CA 1
ATOM 559 C C . VAL A 1 71 ? -37.860 13.735 36.103 1.00 76.38 71 VAL A C 1
ATOM 561 O O . VAL A 1 71 ? -37.212 13.959 37.124 1.00 76.38 71 VAL A O 1
ATOM 564 N N . GLN A 1 72 ? -38.714 12.721 35.994 1.00 78.94 72 GLN A N 1
ATOM 565 C CA . GLN A 1 72 ? -38.969 11.708 37.021 1.00 78.94 72 GLN A CA 1
ATOM 566 C C . GLN A 1 72 ? -39.107 10.334 36.363 1.00 78.94 72 GLN A C 1
ATOM 568 O O . GLN A 1 72 ? -39.466 10.252 35.186 1.00 78.94 72 GLN A O 1
ATOM 573 N N . GLU A 1 73 ? -38.788 9.266 37.097 1.00 82.19 73 GLU A N 1
ATOM 574 C CA . GLU A 1 73 ? -38.927 7.866 36.657 1.00 82.19 73 GLU A CA 1
ATOM 575 C C . GLU A 1 73 ? -38.308 7.581 35.271 1.00 82.19 73 GLU A C 1
ATOM 577 O O . GLU A 1 73 ? -38.828 6.808 34.464 1.00 82.19 73 GLU A O 1
ATOM 582 N N . THR A 1 74 ? -37.194 8.248 34.957 1.00 83.00 74 THR A N 1
ATOM 583 C CA . THR A 1 74 ? -36.588 8.247 33.618 1.00 83.00 74 THR A CA 1
ATOM 584 C C . THR A 1 74 ? -35.225 7.552 33.624 1.00 83.00 74 THR A C 1
ATOM 586 O O . THR A 1 74 ? -34.450 7.702 34.566 1.00 83.00 74 THR A O 1
ATOM 589 N N . LEU A 1 75 ? -34.905 6.801 32.562 1.00 87.12 75 LEU A N 1
ATOM 590 C CA . LEU A 1 75 ? -33.537 6.341 32.298 1.00 87.12 75 LEU A CA 1
ATOM 591 C C . LEU A 1 75 ? -32.758 7.449 31.578 1.00 87.12 75 LEU A C 1
ATOM 593 O O . LEU A 1 75 ? -33.121 7.845 30.472 1.00 87.12 75 LEU A O 1
ATOM 597 N N . ILE A 1 76 ? -31.683 7.922 32.197 1.00 87.62 76 ILE A N 1
ATOM 598 C CA . ILE A 1 76 ? -30.834 9.009 31.711 1.00 87.62 76 ILE A CA 1
ATOM 599 C C . ILE A 1 76 ? -29.456 8.434 31.380 1.00 87.62 76 ILE A C 1
ATOM 601 O O . ILE A 1 76 ? 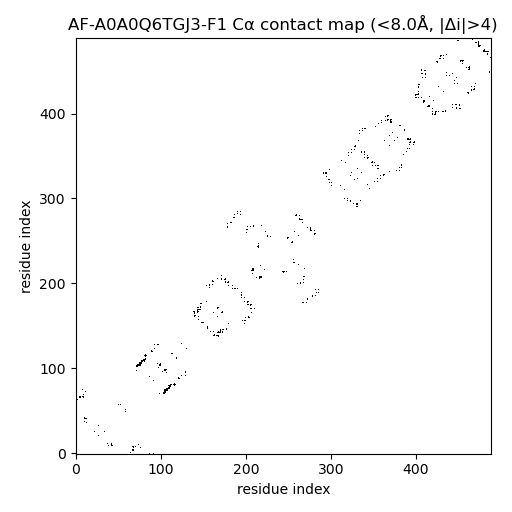-28.806 7.851 32.242 1.00 87.62 76 ILE A O 1
ATOM 605 N N . CYS A 1 77 ? -28.997 8.611 30.142 1.00 88.31 77 CYS A N 1
ATOM 606 C CA . CYS A 1 77 ? -27.643 8.248 29.729 1.00 88.31 77 CYS A CA 1
ATOM 607 C C . CYS A 1 77 ? -26.807 9.519 29.558 1.00 88.31 77 CYS A C 1
ATOM 609 O O . CYS A 1 77 ? -27.191 10.409 28.796 1.00 88.31 77 CYS A O 1
ATOM 611 N N . ILE A 1 78 ? -25.681 9.602 30.262 1.00 87.12 78 ILE A N 1
ATOM 612 C CA . ILE A 1 78 ? -24.698 10.680 30.141 1.00 87.12 78 ILE A CA 1
ATOM 613 C C . ILE A 1 78 ? -23.441 10.063 29.531 1.00 87.12 78 ILE A C 1
ATOM 615 O O . ILE A 1 78 ? -22.814 9.208 30.149 1.00 87.12 78 ILE A O 1
ATOM 619 N N . ASP A 1 79 ? -23.116 10.478 28.311 1.00 87.00 79 ASP A N 1
ATOM 620 C CA . ASP A 1 79 ? -21.956 10.008 27.544 1.00 87.00 79 ASP A CA 1
ATOM 621 C C . ASP A 1 79 ? -20.843 11.070 27.522 1.00 87.00 79 ASP A C 1
ATOM 623 O O . ASP A 1 79 ? -21.122 12.251 27.759 1.00 87.00 79 ASP A O 1
ATOM 627 N N . ASP A 1 80 ? -19.606 10.650 27.234 1.00 83.25 80 ASP A N 1
ATOM 628 C CA . ASP A 1 80 ? -18.400 11.494 27.172 1.00 83.25 80 ASP A CA 1
ATOM 629 C C . ASP A 1 80 ? -18.210 12.368 28.443 1.00 83.25 80 ASP A C 1
ATOM 631 O O . ASP A 1 80 ? -17.806 13.536 28.373 1.00 83.25 80 ASP A O 1
ATOM 635 N N . PHE A 1 81 ? -18.523 11.835 29.634 1.00 82.00 81 PHE A N 1
ATOM 636 C CA . PHE A 1 81 ? -18.464 12.605 30.890 1.00 82.00 81 PHE A CA 1
ATOM 637 C C . PHE A 1 81 ? -17.060 13.170 31.186 1.00 82.00 81 PHE A C 1
ATOM 639 O O . PHE A 1 81 ? -16.943 14.253 31.762 1.00 82.00 81 PHE A O 1
ATOM 646 N N . GLU A 1 82 ? -15.994 12.517 30.715 1.00 80.88 82 GLU A N 1
ATOM 647 C CA . GLU A 1 82 ? -14.615 13.001 30.836 1.00 80.88 82 GLU A CA 1
ATOM 648 C C . GLU A 1 82 ? -14.349 14.319 30.091 1.00 80.88 82 GLU A C 1
ATOM 650 O O . GLU A 1 82 ? -13.371 15.005 30.384 1.00 80.88 82 GLU A O 1
ATOM 655 N N . ARG A 1 83 ? -15.201 14.691 29.123 1.00 78.56 83 ARG A N 1
ATOM 656 C CA . ARG A 1 83 ? -15.034 15.901 28.301 1.00 78.56 83 ARG A CA 1
ATOM 657 C C . ARG A 1 83 ? -15.620 17.157 28.938 1.00 78.56 83 ARG A C 1
ATOM 659 O O . ARG A 1 83 ? -15.581 18.222 28.322 1.00 78.56 83 ARG A O 1
ATOM 666 N N . GLN A 1 84 ? -16.189 17.058 30.137 1.00 74.62 84 GLN A N 1
ATOM 667 C CA . GLN A 1 84 ? -16.768 18.211 30.809 1.00 74.62 84 GLN A CA 1
ATOM 668 C C . GLN A 1 84 ? -15.681 19.193 31.272 1.00 74.62 84 GLN A C 1
ATOM 670 O O . GLN A 1 84 ? -14.845 18.869 32.112 1.00 74.62 84 GLN A O 1
ATOM 675 N N . THR A 1 85 ? -15.748 20.427 30.775 1.00 70.44 85 THR A N 1
ATOM 676 C CA . THR A 1 85 ? -14.826 21.520 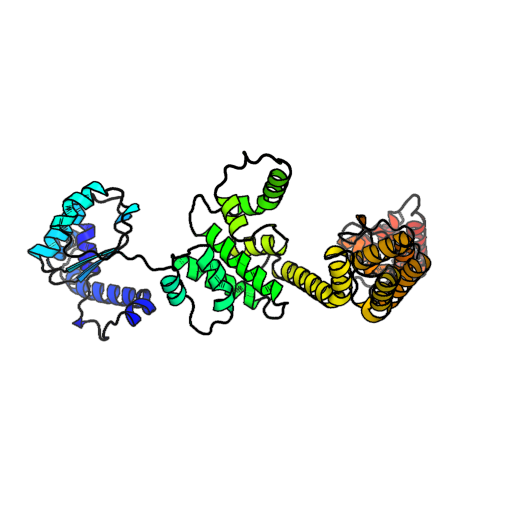31.128 1.00 70.44 85 THR A CA 1
ATOM 677 C C . THR A 1 85 ? -15.511 22.701 31.816 1.00 70.44 85 THR A C 1
ATOM 679 O O . THR A 1 85 ? -14.834 23.505 32.453 1.00 70.44 85 THR A O 1
ATOM 682 N N . TYR A 1 86 ? -16.839 22.821 31.712 1.00 75.06 86 TYR A N 1
ATOM 683 C CA . TYR A 1 86 ? -17.578 24.009 32.160 1.00 75.06 86 TYR A CA 1
ATOM 684 C C . TYR A 1 86 ? -18.248 23.845 33.523 1.00 75.06 86 TYR A C 1
ATOM 686 O O . TYR A 1 86 ? -18.371 24.813 34.271 1.00 75.06 86 TYR A O 1
ATOM 694 N N . LEU A 1 87 ? -18.718 22.638 33.838 1.00 77.06 87 LEU A N 1
ATOM 695 C CA . LEU A 1 87 ? -19.362 22.338 35.116 1.00 77.06 87 LEU A CA 1
ATOM 696 C C . LEU A 1 87 ? -18.403 21.584 36.020 1.00 77.06 87 LEU A C 1
ATOM 698 O O . LEU A 1 87 ? -17.688 20.686 35.574 1.00 77.06 87 LEU A O 1
ATOM 702 N N . LYS A 1 88 ? -18.442 21.922 37.308 1.00 79.88 88 LYS A N 1
ATOM 703 C CA . LYS A 1 88 ? -17.693 21.188 38.318 1.00 79.88 88 LYS A CA 1
ATOM 704 C C . LYS A 1 88 ? -18.245 19.757 38.432 1.00 79.88 88 LYS A C 1
ATOM 706 O O . LYS A 1 88 ? -19.469 19.595 38.481 1.00 79.88 88 LYS A O 1
ATOM 711 N N . PRO A 1 89 ? -17.391 18.724 38.487 1.00 77.75 89 PRO A N 1
ATOM 712 C CA . PRO A 1 89 ? -17.824 17.331 38.610 1.00 77.75 89 PRO A CA 1
ATOM 713 C C . PRO A 1 89 ? -18.768 17.100 39.795 1.00 77.75 89 PRO A C 1
ATOM 715 O O . PRO A 1 89 ? -19.745 16.369 39.667 1.00 77.75 89 PRO A O 1
ATOM 718 N N . GLU A 1 90 ? -18.536 17.784 40.916 1.00 80.31 90 GLU A N 1
ATOM 719 C CA . GLU A 1 90 ? -19.370 17.725 42.119 1.00 80.31 90 GLU A CA 1
ATOM 720 C C . GLU A 1 90 ? -20.804 18.201 41.858 1.00 80.31 90 GLU A C 1
ATOM 722 O O . GLU A 1 90 ? -21.749 17.647 42.413 1.00 80.31 90 GLU A O 1
ATOM 727 N N . GLU A 1 91 ? -20.994 19.198 40.988 1.00 84.25 91 GLU A N 1
ATOM 728 C CA . GLU A 1 91 ? -22.326 19.703 40.636 1.00 84.25 91 GLU A CA 1
ATOM 729 C C . GLU A 1 91 ? -23.107 18.693 39.789 1.00 84.25 91 GLU A C 1
ATOM 731 O O . GLU A 1 91 ? -24.314 18.520 39.976 1.00 84.25 91 GLU A O 1
ATOM 736 N N . ILE A 1 92 ? -22.422 18.004 38.870 1.00 84.44 92 ILE A N 1
ATOM 737 C CA . ILE A 1 92 ? -23.033 16.957 38.044 1.00 84.44 92 ILE A CA 1
ATOM 738 C C . ILE A 1 92 ? -23.356 15.737 38.901 1.00 84.44 92 ILE A C 1
ATOM 740 O O . ILE A 1 92 ? -24.467 15.223 38.825 1.00 84.44 92 ILE A O 1
ATOM 744 N N . LEU A 1 93 ? -22.424 15.304 39.750 1.00 83.75 93 LEU A N 1
ATOM 745 C CA . LEU A 1 93 ? -22.622 14.179 40.664 1.00 83.75 93 LEU A CA 1
ATOM 746 C C . LEU A 1 93 ? -23.726 14.469 41.687 1.00 83.75 93 LEU A C 1
ATOM 748 O O . LEU A 1 93 ? -24.542 13.594 41.963 1.00 83.75 93 LEU A O 1
ATOM 752 N N . GLY A 1 94 ? -23.816 15.706 42.181 1.00 85.50 94 GLY A N 1
ATOM 753 C CA . GLY A 1 94 ? -24.922 16.154 43.027 1.00 85.50 94 GLY A CA 1
ATOM 754 C C . GLY A 1 94 ? -26.273 16.076 42.313 1.00 85.50 94 GLY A C 1
ATOM 755 O O . GLY A 1 94 ? -27.238 15.570 42.881 1.00 85.50 94 GLY A O 1
ATOM 756 N N . LEU A 1 95 ? -26.338 16.497 41.045 1.00 86.00 95 LEU A N 1
ATOM 757 C CA . LEU A 1 95 ? -27.547 16.355 40.229 1.00 86.00 95 LEU A CA 1
ATOM 758 C C . LEU A 1 95 ? -27.906 14.888 39.970 1.00 86.00 95 LEU A C 1
ATOM 760 O O . LEU A 1 95 ? -29.079 14.534 40.029 1.00 86.00 95 LEU A O 1
ATOM 764 N N . ILE A 1 96 ? -26.919 14.041 39.678 1.00 88.25 96 ILE A N 1
ATOM 765 C CA . ILE A 1 96 ? -27.122 12.600 39.485 1.00 88.25 96 ILE A CA 1
ATOM 766 C C . ILE A 1 96 ? -27.717 11.990 40.757 1.00 88.25 96 ILE A C 1
ATOM 768 O O . ILE A 1 96 ? -28.697 11.253 40.677 1.00 88.25 96 ILE A O 1
ATOM 772 N N . ASN A 1 97 ? -27.181 12.349 41.925 1.00 87.19 97 ASN A N 1
ATOM 773 C CA . ASN A 1 97 ? -27.680 11.872 43.208 1.00 87.19 97 ASN A CA 1
ATOM 774 C C . ASN A 1 97 ? -29.126 12.326 43.475 1.00 87.19 97 ASN A C 1
ATOM 776 O O . ASN A 1 97 ? -29.958 11.501 43.831 1.00 87.19 97 ASN A O 1
ATOM 780 N N . GLU A 1 98 ? -29.460 13.601 43.234 1.00 87.38 98 GLU A N 1
ATOM 781 C CA . GLU A 1 98 ? -30.842 14.108 43.340 1.00 87.38 98 GLU A CA 1
ATOM 782 C C . GLU A 1 98 ? -31.800 13.350 42.406 1.00 87.38 98 GLU A C 1
ATOM 784 O O . GLU A 1 98 ? -32.871 12.907 42.815 1.00 87.38 98 GLU A O 1
ATOM 789 N N . LEU A 1 99 ? -31.421 13.172 41.137 1.00 87.56 99 LEU A N 1
ATOM 790 C CA . LEU A 1 99 ? -32.253 12.487 40.146 1.00 87.56 99 LEU A CA 1
ATOM 791 C C . LEU A 1 99 ? -32.483 11.012 40.509 1.00 87.56 99 LEU A C 1
ATOM 793 O O . LEU A 1 99 ? -33.582 10.494 40.302 1.00 87.56 99 LEU A O 1
ATOM 797 N N . LYS A 1 100 ? -31.465 10.343 41.051 1.00 88.12 100 LYS A N 1
ATOM 798 C CA . LYS A 1 100 ? -31.544 8.952 41.502 1.00 88.12 100 LYS A CA 1
ATOM 799 C C . LYS A 1 100 ? -32.422 8.810 42.749 1.00 88.12 100 LYS A C 1
ATOM 801 O O . LYS A 1 100 ? -33.401 8.069 42.715 1.00 88.12 100 LYS A O 1
ATOM 806 N N . GLU A 1 101 ? -32.095 9.541 43.815 1.00 87.19 101 GLU A N 1
ATOM 807 C CA . GLU A 1 101 ? -32.686 9.358 45.148 1.00 87.19 101 GLU A CA 1
ATOM 808 C C . GLU A 1 101 ? -34.061 10.026 45.292 1.00 87.19 101 GLU A C 1
ATOM 810 O O . GLU A 1 101 ? -34.959 9.473 45.923 1.00 87.19 101 GLU A O 1
ATOM 815 N N . GLU A 1 102 ? -34.266 11.201 44.687 1.00 87.62 102 GLU A N 1
ATOM 816 C CA . GLU A 1 102 ? -35.488 11.996 44.887 1.00 87.62 102 GLU A CA 1
ATOM 817 C C . GLU A 1 102 ? -36.483 11.892 43.724 1.00 87.62 102 GLU A C 1
ATOM 819 O O . GLU A 1 102 ? -37.664 12.202 43.890 1.00 87.62 102 GLU A O 1
ATOM 824 N N . ARG A 1 103 ? -36.030 11.488 42.529 1.00 84.25 103 ARG A N 1
ATOM 825 C CA . ARG A 1 103 ? -36.856 11.495 41.302 1.00 84.25 103 ARG A CA 1
ATOM 826 C C . ARG A 1 103 ? -37.082 10.115 40.691 1.00 84.25 103 ARG A C 1
ATOM 828 O O . ARG A 1 103 ? -37.753 10.018 39.664 1.00 84.25 103 ARG A O 1
ATOM 835 N N . GLY A 1 104 ? -36.534 9.057 41.290 1.00 85.31 104 GLY A N 1
ATOM 836 C CA . GLY A 1 104 ? -36.674 7.684 40.798 1.00 85.31 104 GLY A CA 1
ATOM 837 C C . GLY A 1 104 ? -36.041 7.451 39.422 1.00 85.31 104 GLY A C 1
ATOM 838 O O . GLY A 1 104 ? -36.442 6.529 38.708 1.00 85.31 104 GLY A O 1
ATOM 839 N N . CYS A 1 105 ? -35.094 8.295 39.003 1.00 89.25 105 CYS A N 1
ATOM 840 C CA . CYS A 1 105 ? -34.403 8.128 37.730 1.00 89.25 105 CYS A CA 1
ATOM 841 C C . CYS A 1 105 ? -33.312 7.056 37.832 1.00 89.25 105 CYS A C 1
ATOM 843 O O . CYS A 1 105 ? -32.658 6.892 38.858 1.00 89.25 105 CYS A O 1
ATOM 845 N N . LYS A 1 106 ? -33.067 6.357 36.723 1.00 89.81 106 LYS A N 1
ATOM 846 C CA . LYS A 1 106 ? -31.906 5.472 36.559 1.00 89.81 106 LYS A CA 1
ATOM 847 C C . LYS A 1 106 ? -30.874 6.185 35.710 1.00 89.81 106 LYS A C 1
ATOM 849 O O . LYS A 1 106 ? -31.242 6.806 34.717 1.00 89.81 106 LYS A O 1
ATOM 854 N N . ILE A 1 107 ? -29.602 6.099 36.076 1.00 88.94 107 ILE A N 1
ATOM 855 C CA . ILE A 1 107 ? -28.550 6.868 35.410 1.00 88.94 107 ILE A CA 1
ATOM 856 C C . ILE A 1 107 ? -27.457 5.923 34.924 1.00 88.94 107 ILE A C 1
ATOM 858 O O . ILE A 1 107 ? -26.944 5.118 35.694 1.00 88.94 107 ILE A O 1
ATOM 862 N N . ALA A 1 108 ? -27.119 6.025 33.641 1.00 90.19 108 ALA A N 1
ATOM 863 C CA . ALA A 1 108 ? -25.980 5.360 33.027 1.00 90.19 108 ALA A CA 1
ATOM 864 C C . ALA A 1 108 ? -24.925 6.414 32.678 1.00 90.19 108 ALA A C 1
ATOM 866 O O . ALA A 1 108 ? -25.220 7.366 31.953 1.00 90.19 108 ALA A O 1
ATOM 867 N N . LEU A 1 109 ? -23.713 6.249 33.205 1.00 87.75 109 LEU A N 1
ATOM 868 C CA . LEU A 1 109 ? -22.561 7.095 32.899 1.00 87.75 109 LEU A CA 1
ATOM 869 C C . LEU A 1 109 ? -21.610 6.321 31.989 1.00 87.75 109 LEU A C 1
ATOM 871 O O . LEU A 1 109 ? -21.231 5.198 32.317 1.00 87.75 109 LEU A O 1
ATOM 875 N N . ILE A 1 110 ? -21.228 6.918 30.864 1.00 88.75 110 ILE A N 1
ATOM 876 C CA . ILE A 1 110 ? -20.281 6.350 29.902 1.00 88.75 110 ILE A CA 1
ATOM 877 C C . ILE A 1 110 ? -19.138 7.347 29.744 1.00 88.75 110 ILE A C 1
ATOM 879 O O . ILE A 1 110 ? -19.371 8.514 29.432 1.00 88.75 110 ILE A O 1
ATOM 883 N N . PHE A 1 111 ? -17.912 6.907 30.031 1.00 86.06 111 PHE A N 1
ATOM 884 C CA . PHE A 1 111 ? -16.722 7.751 29.950 1.00 86.06 111 PHE A CA 1
ATOM 885 C C . PHE A 1 111 ? -15.432 6.938 29.961 1.00 86.06 111 PHE A C 1
ATOM 887 O O . PHE A 1 111 ? -15.405 5.780 30.383 1.00 86.06 111 PHE A O 1
ATOM 894 N N . ASN A 1 112 ? -14.341 7.576 29.540 1.00 84.81 112 ASN A N 1
ATOM 895 C CA . ASN A 1 112 ? -12.991 7.064 29.741 1.00 84.81 112 ASN A CA 1
ATOM 896 C C . ASN A 1 112 ? -12.439 7.529 31.102 1.00 84.81 112 ASN A C 1
ATOM 898 O O . ASN A 1 112 ? -12.193 8.718 31.312 1.00 84.81 112 ASN A O 1
ATOM 902 N N . SER A 1 113 ? -12.219 6.584 32.018 1.00 78.50 113 SER A N 1
ATOM 903 C CA . SER A 1 113 ? -11.751 6.861 33.381 1.00 78.50 113 SER A CA 1
ATOM 904 C C . SER A 1 113 ? -10.335 7.445 33.449 1.00 78.50 113 SER A C 1
ATOM 906 O O . SER A 1 113 ? -10.065 8.251 34.335 1.00 78.50 113 SER A O 1
ATOM 908 N N . GLU A 1 114 ? -9.447 7.104 32.513 1.00 78.19 114 GLU A N 1
ATOM 909 C CA . GLU A 1 114 ? -8.066 7.612 32.466 1.00 78.19 114 GLU A CA 1
ATOM 910 C C . GLU A 1 114 ? -7.998 9.069 32.003 1.00 78.19 114 GLU A C 1
ATOM 912 O O . GLU A 1 114 ? -7.080 9.806 32.355 1.00 78.19 114 GLU A O 1
ATOM 917 N N . ARG A 1 115 ? -8.981 9.499 31.205 1.00 77.38 115 ARG A N 1
ATOM 918 C CA . ARG A 1 115 ? -9.072 10.870 30.682 1.00 77.38 115 ARG A CA 1
ATOM 919 C C . ARG A 1 115 ? -9.859 11.807 31.587 1.00 77.38 115 ARG A C 1
ATOM 921 O O . ARG A 1 115 ? -10.029 12.978 31.251 1.00 77.38 115 ARG A O 1
ATOM 928 N N . LEU A 1 116 ? -10.338 11.313 32.724 1.00 75.31 116 LEU A N 1
ATOM 929 C CA . LEU A 1 116 ? -11.104 12.111 33.660 1.00 75.31 116 LEU A CA 1
ATOM 930 C C . LEU A 1 116 ? -10.175 13.095 34.388 1.00 75.31 116 LEU A C 1
ATOM 932 O O . LEU A 1 116 ? -9.373 12.705 35.234 1.00 75.31 116 LEU A O 1
ATOM 936 N N . SER A 1 117 ? -10.321 14.390 34.109 1.00 68.19 117 SER A N 1
ATOM 937 C CA . SER A 1 117 ? -9.529 15.476 34.723 1.00 68.19 117 SER A CA 1
ATOM 938 C C . SER A 1 117 ? -9.650 15.568 36.254 1.00 68.19 117 SER A C 1
ATOM 940 O O . SER A 1 117 ? -8.873 16.258 36.908 1.00 68.19 117 SER A O 1
ATOM 942 N N . CYS A 1 118 ? -10.631 14.874 36.826 1.00 66.44 118 CYS A N 1
ATOM 943 C CA . CYS A 1 118 ? -11.059 14.942 38.218 1.00 66.44 118 CYS A CA 1
ATOM 944 C C . CYS A 1 118 ? -11.192 13.544 38.847 1.00 66.44 118 CYS A C 1
ATOM 946 O O . CYS A 1 118 ? -12.132 13.274 39.600 1.00 66.44 118 CYS A O 1
ATOM 948 N N . ALA A 1 119 ? -10.263 12.641 38.520 1.00 69.88 119 ALA A N 1
ATOM 949 C CA . ALA A 1 119 ? -10.287 11.245 38.961 1.00 69.88 119 ALA A CA 1
ATOM 950 C C . ALA A 1 119 ? -10.478 11.085 40.484 1.00 69.88 119 ALA A C 1
ATOM 952 O O . ALA A 1 119 ? -11.251 10.229 40.915 1.00 69.88 119 ALA A O 1
ATOM 953 N N . ASP A 1 120 ? -9.854 11.942 41.298 1.00 73.19 120 ASP A N 1
ATOM 954 C CA . ASP A 1 120 ? -9.961 11.895 42.764 1.00 73.19 120 ASP A CA 1
ATOM 955 C C . ASP A 1 120 ? -11.365 12.248 43.272 1.00 73.19 120 ASP A C 1
ATOM 957 O O . ASP A 1 120 ? -11.903 11.583 44.163 1.00 73.19 120 ASP A O 1
ATOM 961 N N . VAL A 1 121 ? -11.996 13.257 42.662 1.00 69.88 121 VAL A N 1
ATOM 962 C CA . VAL A 1 121 ? -13.372 13.659 42.976 1.00 69.88 121 VAL A CA 1
ATOM 963 C C . VAL A 1 121 ? -14.309 12.516 42.627 1.00 69.88 121 VAL A C 1
ATOM 965 O O . VAL A 1 121 ? -15.044 12.050 43.495 1.00 69.88 121 VAL A O 1
ATOM 968 N N . TYR A 1 122 ? -14.230 11.982 41.406 1.00 74.69 122 TYR A N 1
ATOM 969 C CA . TYR A 1 122 ? -15.043 10.831 41.021 1.00 74.69 122 TYR A CA 1
ATOM 970 C C . TYR A 1 122 ? -14.859 9.662 41.995 1.00 74.69 122 TYR A C 1
ATOM 972 O O . TYR A 1 122 ? -15.847 9.119 42.480 1.00 74.69 122 TYR A O 1
ATOM 980 N N . ARG A 1 123 ? -13.619 9.335 42.379 1.00 76.19 123 ARG A N 1
ATOM 981 C CA . ARG A 1 123 ? -13.324 8.247 43.324 1.00 76.19 123 ARG A CA 1
ATOM 982 C C . ARG A 1 123 ? -13.999 8.438 44.685 1.00 76.19 123 ARG A C 1
ATOM 984 O O . ARG A 1 123 ? -14.478 7.460 45.250 1.00 76.19 123 ARG A O 1
ATOM 991 N N . SER A 1 124 ? -14.080 9.675 45.177 1.00 73.62 124 SER A N 1
ATOM 992 C CA . SER A 1 124 ? -14.733 10.008 46.453 1.00 73.62 124 SER A CA 1
ATOM 993 C C . SER A 1 124 ? -16.267 9.908 46.420 1.00 73.62 124 SER A C 1
ATOM 995 O O . SER A 1 124 ? -16.885 9.555 47.423 1.00 73.62 124 SER A O 1
ATOM 997 N N . TYR A 1 125 ? -16.892 10.177 45.269 1.00 70.56 125 TYR A N 1
ATOM 998 C CA . TYR A 1 125 ? -18.348 10.097 45.091 1.00 70.56 125 TYR A CA 1
ATOM 999 C C . TYR A 1 125 ? -18.807 8.752 44.519 1.00 70.56 125 TYR A C 1
ATOM 1001 O O . TYR A 1 125 ? -19.990 8.426 44.614 1.00 70.56 125 TYR A O 1
ATOM 1009 N N . ARG A 1 126 ? -17.883 7.951 43.971 1.00 76.06 126 ARG A N 1
ATOM 1010 C CA . ARG A 1 126 ? -18.139 6.638 43.365 1.00 76.06 126 ARG A CA 1
ATOM 1011 C C . ARG A 1 126 ? -18.915 5.719 44.300 1.00 76.06 126 ARG A C 1
ATOM 1013 O O . ARG A 1 126 ? -19.894 5.135 43.864 1.00 76.06 126 ARG A O 1
ATOM 1020 N N . GLU A 1 127 ? -18.529 5.648 45.576 1.00 71.44 127 GLU A N 1
ATOM 1021 C CA . GLU A 1 127 ? -19.220 4.821 46.582 1.00 71.44 127 GLU A CA 1
ATOM 1022 C C . GLU A 1 127 ? -20.694 5.214 46.764 1.00 71.44 127 GLU A C 1
ATOM 1024 O O . GLU A 1 127 ? -21.541 4.356 46.977 1.00 71.44 127 GLU A O 1
ATOM 1029 N N . LYS A 1 128 ? -21.012 6.510 46.675 1.00 73.62 128 LYS A N 1
ATOM 1030 C CA . LYS A 1 128 ? -22.358 7.028 46.961 1.00 73.62 128 LYS A CA 1
ATOM 1031 C C . LYS A 1 128 ? -23.265 7.028 45.736 1.00 73.62 128 LYS A C 1
ATOM 1033 O O . LYS A 1 128 ? -24.468 6.827 45.853 1.00 73.62 128 LYS A O 1
ATOM 1038 N N . VAL A 1 129 ? -22.693 7.304 44.568 1.00 76.00 129 VAL A N 1
ATOM 1039 C CA . VAL A 1 129 ? -23.457 7.597 43.352 1.00 76.00 129 VAL A CA 1
ATOM 1040 C C . VAL A 1 129 ? -23.608 6.361 42.461 1.00 76.00 129 VAL A C 1
ATOM 1042 O O . VAL A 1 129 ? -24.632 6.218 41.794 1.00 76.00 129 VAL A O 1
ATOM 1045 N N . VAL A 1 130 ? -22.628 5.452 42.459 1.00 83.38 130 VAL A N 1
ATOM 1046 C CA . VAL A 1 130 ? -22.552 4.340 41.502 1.00 83.38 130 VAL A CA 1
ATOM 1047 C C . VAL A 1 130 ? -22.940 3.023 42.170 1.00 83.38 130 VAL A C 1
ATOM 1049 O O . VAL A 1 130 ? -22.205 2.503 43.002 1.00 83.38 130 VAL A O 1
ATOM 1052 N N . ASP A 1 131 ? -24.074 2.452 41.761 1.00 86.81 131 ASP A N 1
ATOM 1053 C CA . ASP A 1 131 ? -24.534 1.148 42.270 1.00 86.81 131 ASP A CA 1
ATOM 1054 C C . ASP A 1 131 ? -23.811 -0.033 41.610 1.00 86.81 131 ASP A C 1
ATOM 1056 O O . ASP A 1 131 ? -23.589 -1.074 42.224 1.00 86.81 131 ASP A O 1
ATOM 1060 N N . PHE A 1 132 ? -23.470 0.112 40.328 1.00 87.69 132 PHE A N 1
ATOM 1061 C CA . PHE A 1 132 ? -22.834 -0.925 39.526 1.00 87.69 132 PHE A CA 1
ATOM 1062 C C . PHE A 1 132 ? -21.940 -0.294 38.460 1.00 87.69 132 PHE A C 1
ATOM 1064 O O . PHE A 1 132 ? -22.311 0.705 37.844 1.00 87.69 132 PHE A O 1
ATOM 1071 N N . GLU A 1 133 ? -20.777 -0.897 38.223 1.00 86.69 133 GLU A N 1
ATOM 1072 C CA . GLU A 1 133 ? -19.812 -0.441 37.227 1.00 86.69 133 GLU A CA 1
ATOM 1073 C C . GLU A 1 133 ? -19.477 -1.583 36.270 1.00 86.69 133 GLU A C 1
ATOM 1075 O O . GLU A 1 133 ? -19.184 -2.705 36.687 1.00 86.69 133 GLU A O 1
ATOM 1080 N N . VAL A 1 134 ? -19.518 -1.280 34.974 1.00 88.75 134 VAL A N 1
ATOM 1081 C CA . VAL A 1 134 ? -19.139 -2.206 33.908 1.00 88.75 134 VAL A CA 1
ATOM 1082 C C . VAL A 1 134 ? -17.873 -1.682 33.265 1.00 88.75 134 VAL A C 1
ATOM 1084 O O . VAL A 1 134 ? -17.870 -0.593 32.696 1.00 88.75 134 VAL A O 1
ATOM 1087 N N . SER A 1 135 ? -16.804 -2.471 33.322 1.00 87.81 135 SER A N 1
ATOM 1088 C CA . SER A 1 135 ? -15.606 -2.188 32.538 1.00 87.81 135 SER A CA 1
ATOM 1089 C C . SER A 1 135 ? -15.803 -2.706 31.115 1.00 87.81 135 SER A C 1
ATOM 1091 O O . SER A 1 135 ? -16.044 -3.896 30.908 1.00 87.81 135 SER A O 1
ATOM 1093 N N . TYR A 1 136 ? -15.721 -1.809 30.133 1.00 86.94 136 TYR A N 1
ATOM 1094 C CA . TYR A 1 136 ? -15.711 -2.179 28.722 1.00 86.94 136 TYR A CA 1
ATOM 1095 C C . TYR A 1 136 ? -14.265 -2.349 28.245 1.00 86.94 136 TYR A C 1
ATOM 1097 O O . TYR A 1 136 ? -13.588 -1.374 27.923 1.00 86.94 136 TYR A O 1
ATOM 1105 N N . ALA A 1 137 ? -13.804 -3.597 28.208 1.00 88.44 137 ALA A N 1
ATOM 1106 C CA . ALA A 1 137 ? -12.461 -3.974 27.777 1.00 88.44 137 ALA A CA 1
ATOM 1107 C C . ALA A 1 137 ? -12.549 -5.130 26.764 1.00 88.44 137 ALA A C 1
ATOM 1109 O O . ALA A 1 137 ? -12.291 -6.280 27.127 1.00 88.44 137 ALA A O 1
ATOM 1110 N N . PRO A 1 138 ? -12.984 -4.862 25.516 1.00 91.88 138 PRO A N 1
ATOM 1111 C CA . PRO A 1 138 ? -13.107 -5.906 24.511 1.00 91.88 138 PRO A CA 1
ATOM 1112 C C . PRO A 1 138 ? -11.731 -6.489 24.197 1.00 91.88 138 PRO A C 1
ATOM 1114 O O . PRO A 1 138 ? -10.742 -5.765 24.047 1.00 91.88 138 PRO A O 1
ATOM 1117 N N . THR A 1 139 ? -11.677 -7.803 24.035 1.00 94.94 139 THR A N 1
ATOM 1118 C CA . THR A 1 139 ? -10.499 -8.459 23.471 1.00 94.94 139 THR A CA 1
ATOM 1119 C C . THR A 1 139 ? -10.298 -8.024 22.016 1.00 94.94 139 THR A C 1
ATOM 1121 O O . THR A 1 139 ? -11.245 -7.639 21.323 1.00 94.94 139 THR A O 1
ATOM 1124 N N . VAL A 1 140 ? -9.066 -8.145 21.506 1.00 96.19 140 VAL A N 1
ATOM 1125 C CA . VAL A 1 140 ? -8.758 -7.891 20.082 1.00 96.19 140 VAL A CA 1
ATOM 1126 C C . VAL A 1 140 ? -9.685 -8.707 19.178 1.00 96.19 140 VAL A C 1
ATOM 1128 O O . VAL A 1 140 ? -10.168 -8.216 18.159 1.00 96.19 140 VAL A O 1
ATOM 1131 N N . ARG A 1 141 ? -9.995 -9.946 19.584 1.00 95.50 141 ARG A N 1
ATOM 1132 C CA . ARG A 1 141 ? -10.880 -10.832 18.832 1.00 95.50 141 ARG A CA 1
ATOM 1133 C C . ARG A 1 141 ? -12.323 -10.338 18.798 1.00 95.50 141 ARG A C 1
ATOM 1135 O O . ARG A 1 141 ? -12.907 -10.305 17.721 1.00 95.50 141 ARG A O 1
ATOM 1142 N N . GLU A 1 142 ? -12.888 -9.947 19.936 1.00 94.88 142 GLU A N 1
ATOM 1143 C CA . GLU A 1 142 ? -14.259 -9.424 20.001 1.00 94.88 142 GLU A CA 1
ATOM 1144 C C . GLU A 1 142 ? -14.402 -8.126 19.200 1.00 94.88 142 GLU A C 1
ATOM 1146 O O . GLU A 1 142 ? -15.353 -7.975 18.434 1.00 94.88 142 GLU A O 1
ATOM 1151 N N . ALA A 1 143 ? -13.429 -7.215 19.319 1.00 95.19 143 ALA A N 1
ATOM 1152 C CA . ALA A 1 143 ? -13.414 -5.969 18.555 1.00 95.19 143 ALA A CA 1
ATOM 1153 C C . ALA A 1 143 ? -13.323 -6.226 17.041 1.00 95.19 143 ALA A C 1
ATOM 1155 O O . ALA A 1 143 ? -14.023 -5.584 16.255 1.00 95.19 143 ALA A O 1
ATOM 1156 N N . PHE A 1 144 ? -12.494 -7.189 16.630 1.00 96.06 144 PHE A N 1
ATOM 1157 C CA . PHE A 1 144 ? -12.365 -7.596 15.234 1.00 96.06 144 PHE A CA 1
ATOM 1158 C C . PHE A 1 144 ? -13.652 -8.232 14.695 1.00 96.06 144 PHE A C 1
ATOM 1160 O O . PHE A 1 144 ? -14.146 -7.833 13.639 1.00 96.06 144 PHE A O 1
ATOM 1167 N N . ASP A 1 145 ? -14.229 -9.182 15.433 1.00 94.12 145 ASP A N 1
ATOM 1168 C CA . ASP A 1 145 ? -15.444 -9.898 15.035 1.00 94.12 145 ASP A CA 1
ATOM 1169 C C . ASP A 1 145 ? -16.676 -8.977 14.968 1.00 94.12 145 ASP A C 1
ATOM 1171 O O . ASP A 1 145 ? -17.600 -9.253 14.205 1.00 94.12 145 ASP A O 1
ATOM 1175 N N . LEU A 1 146 ? -16.670 -7.859 15.702 1.00 93.62 146 LEU A N 1
ATOM 1176 C CA . LEU A 1 146 ? -17.701 -6.822 15.627 1.00 93.62 146 LEU A CA 1
ATOM 1177 C C . LEU A 1 146 ? -17.662 -6.021 14.309 1.00 93.62 146 LEU A C 1
ATOM 1179 O O . LEU A 1 146 ? -18.698 -5.536 13.855 1.00 93.62 146 LEU A O 1
ATOM 1183 N N . VAL A 1 147 ? -16.482 -5.844 13.702 1.00 94.38 147 VAL A N 1
ATOM 1184 C CA . VAL A 1 147 ? -16.292 -4.969 12.526 1.00 94.38 147 VAL A CA 1
ATOM 1185 C C . VAL A 1 147 ? -16.248 -5.745 11.218 1.00 94.38 147 VAL A C 1
ATOM 1187 O O . VAL A 1 147 ? -16.814 -5.315 10.206 1.00 94.38 147 VAL A O 1
ATOM 1190 N N . PHE A 1 148 ? -15.562 -6.878 11.217 1.00 93.44 148 PHE A N 1
ATOM 1191 C CA . PHE A 1 148 ? -15.416 -7.727 10.046 1.00 93.44 148 PHE A CA 1
ATOM 1192 C C . PHE A 1 148 ? -16.452 -8.843 10.155 1.00 93.44 148 PHE A C 1
ATOM 1194 O O . PHE A 1 148 ? -16.530 -9.503 11.189 1.00 93.44 148 PHE A O 1
ATOM 1201 N N . ALA A 1 149 ? -17.257 -9.077 9.116 1.00 88.31 149 ALA A N 1
ATOM 1202 C CA . ALA A 1 149 ? -18.226 -10.173 9.096 1.00 88.31 149 ALA A CA 1
ATOM 1203 C C . ALA A 1 149 ? -17.559 -11.492 8.675 1.00 88.31 149 ALA A C 1
ATOM 1205 O O . ALA A 1 149 ? -16.506 -11.507 8.025 1.00 88.31 149 ALA A O 1
ATOM 1206 N N . GLN A 1 150 ? -18.132 -12.624 9.089 1.00 81.81 150 GLN A N 1
ATOM 1207 C CA . GLN A 1 150 ? -17.659 -13.936 8.639 1.00 81.81 150 GLN A CA 1
ATOM 1208 C C . GLN A 1 150 ? -17.906 -14.072 7.128 1.00 81.81 150 GLN A C 1
ATOM 1210 O O . GLN A 1 150 ? -18.990 -13.743 6.656 1.00 81.81 150 GLN A O 1
ATOM 1215 N N . GLY A 1 151 ? -16.902 -14.539 6.380 1.00 75.06 151 GLY A N 1
ATOM 1216 C CA . GLY A 1 151 ? -16.981 -14.723 4.922 1.00 75.06 151 GLY A CA 1
ATOM 1217 C C . GLY A 1 151 ? -16.391 -13.594 4.068 1.00 75.06 151 GLY A C 1
ATOM 1218 O O . GLY A 1 151 ? -16.251 -13.780 2.865 1.00 75.06 151 GLY A O 1
ATOM 1219 N N . GLU A 1 152 ? -15.989 -12.459 4.650 1.00 80.69 152 GLU A N 1
ATOM 1220 C CA . GLU A 1 152 ? -15.259 -11.419 3.908 1.00 80.69 152 GLU A CA 1
ATOM 1221 C C . GLU A 1 152 ? -13.862 -11.926 3.489 1.00 80.69 152 GLU A C 1
ATOM 1223 O O . GLU A 1 152 ? -13.091 -12.376 4.340 1.00 80.69 152 GLU A O 1
ATOM 1228 N N . THR A 1 153 ? -13.506 -11.828 2.201 1.00 74.75 153 THR A N 1
ATOM 1229 C CA . THR A 1 153 ? -12.224 -12.324 1.651 1.00 74.75 153 THR A CA 1
ATOM 1230 C C . THR A 1 153 ? -11.017 -11.715 2.365 1.00 74.75 153 THR A C 1
ATOM 1232 O O . THR A 1 153 ? -10.136 -12.432 2.841 1.00 74.75 153 THR A O 1
ATOM 1235 N N . ALA A 1 154 ? -11.026 -10.391 2.546 1.00 80.44 154 ALA A N 1
ATOM 1236 C CA . ALA A 1 154 ? -9.945 -9.667 3.207 1.00 80.44 154 ALA A CA 1
ATOM 1237 C C . ALA A 1 154 ? -9.831 -9.979 4.712 1.00 80.44 154 ALA A C 1
ATOM 1239 O O . ALA A 1 154 ? -8.790 -9.724 5.308 1.00 80.44 154 ALA A O 1
ATOM 1240 N N . ARG A 1 155 ? -10.850 -10.581 5.349 1.00 91.69 155 ARG A N 1
ATOM 1241 C CA . ARG A 1 155 ? -10.836 -10.884 6.792 1.00 91.69 155 ARG A CA 1
ATOM 1242 C C . ARG A 1 155 ? -9.625 -11.725 7.190 1.00 91.69 155 ARG A C 1
ATOM 1244 O O . ARG A 1 155 ? -9.010 -11.457 8.219 1.00 91.69 155 ARG A O 1
ATOM 1251 N N . LYS A 1 156 ? -9.307 -12.755 6.396 1.00 91.75 156 LYS A N 1
ATOM 1252 C CA . LYS A 1 156 ? -8.188 -13.667 6.680 1.00 91.75 156 LYS A CA 1
ATOM 1253 C C . LYS A 1 156 ? -6.839 -12.964 6.553 1.00 91.75 156 LYS A C 1
ATOM 1255 O O . LYS A 1 156 ? -5.965 -13.236 7.364 1.00 91.75 156 LYS A O 1
ATOM 1260 N N . LEU A 1 157 ? -6.711 -12.059 5.581 1.00 91.38 157 LEU A N 1
ATOM 1261 C CA . LEU A 1 157 ? -5.497 -11.273 5.358 1.00 91.38 157 LEU A CA 1
ATOM 1262 C C . LEU A 1 157 ? -5.310 -10.206 6.446 1.00 91.38 157 LEU A C 1
ATOM 1264 O O . LEU A 1 157 ? -4.206 -10.014 6.928 1.00 91.38 157 LEU A O 1
ATOM 1268 N N . ILE A 1 158 ? -6.385 -9.554 6.898 1.00 95.31 158 ILE A N 1
ATOM 1269 C CA . ILE A 1 158 ? -6.316 -8.479 7.904 1.00 95.31 158 ILE A CA 1
ATOM 1270 C C . ILE A 1 158 ? -6.030 -9.023 9.316 1.00 95.31 158 ILE A C 1
ATOM 1272 O O . ILE A 1 158 ? -5.332 -8.374 10.098 1.00 95.31 158 ILE A O 1
ATOM 1276 N N . TRP A 1 159 ? -6.589 -10.187 9.675 1.00 95.00 159 TRP A N 1
ATOM 1277 C CA . TRP A 1 159 ? -6.563 -10.706 11.051 1.00 95.00 159 TRP A CA 1
ATOM 1278 C C . TRP A 1 159 ? -5.157 -10.791 11.680 1.00 95.00 159 TRP A C 1
ATOM 1280 O O . TRP A 1 159 ? -4.996 -10.252 12.778 1.00 95.00 159 TRP A O 1
ATOM 1290 N N . PRO A 1 160 ? -4.137 -11.396 11.034 1.00 93.50 160 PRO A N 1
ATOM 1291 C CA . PRO A 1 160 ? -2.798 -11.507 11.615 1.00 93.50 160 PRO A CA 1
ATOM 1292 C C . PRO A 1 160 ? -2.197 -10.147 11.985 1.00 93.50 160 PRO A C 1
ATOM 1294 O O . PRO A 1 160 ? -1.569 -10.011 13.033 1.00 93.50 160 PRO A O 1
ATOM 1297 N N . HIS A 1 161 ? -2.442 -9.128 11.161 1.00 94.00 161 HIS A N 1
ATOM 1298 C CA . HIS A 1 161 ? -1.914 -7.781 11.356 1.00 94.00 161 HIS A CA 1
ATOM 1299 C C . HIS A 1 161 ? -2.629 -7.033 12.484 1.00 94.00 161 HIS A C 1
ATOM 1301 O O . HIS A 1 161 ? -1.978 -6.428 13.334 1.00 94.00 161 HIS A O 1
ATOM 1307 N N . VAL A 1 162 ? -3.962 -7.130 12.551 1.00 95.38 162 VAL A N 1
ATOM 1308 C CA . VAL A 1 162 ? -4.747 -6.570 13.666 1.00 95.38 162 VAL A CA 1
ATOM 1309 C C . VAL A 1 162 ? -4.367 -7.224 14.993 1.00 95.38 162 VAL A C 1
ATOM 1311 O O . VAL A 1 162 ? -4.256 -6.532 16.004 1.00 95.38 162 VAL A O 1
ATOM 1314 N N . GLN A 1 163 ? -4.149 -8.541 14.987 1.00 94.31 163 GLN A N 1
ATOM 1315 C CA . GLN A 1 163 ? -3.704 -9.280 16.162 1.00 94.31 163 GLN A CA 1
ATOM 1316 C C . GLN A 1 163 ? -2.296 -8.851 16.596 1.00 94.31 163 GLN A C 1
ATOM 1318 O O . GLN A 1 163 ? -2.090 -8.601 17.778 1.00 94.31 163 GLN A O 1
ATOM 1323 N N . ASN A 1 164 ? -1.349 -8.727 15.659 1.00 91.38 164 ASN A N 1
ATOM 1324 C CA . ASN A 1 164 ? 0.029 -8.307 15.944 1.00 91.38 164 ASN A CA 1
ATOM 1325 C C . ASN A 1 164 ? 0.097 -6.901 16.565 1.00 91.38 164 ASN A C 1
ATOM 1327 O O . ASN A 1 164 ? 0.873 -6.674 17.490 1.00 91.38 164 ASN A O 1
ATOM 1331 N N . LEU A 1 165 ? -0.732 -5.978 16.070 1.00 90.62 165 LEU A N 1
ATOM 1332 C CA . LEU A 1 165 ? -0.811 -4.593 16.547 1.00 90.62 165 LEU A CA 1
ATOM 1333 C C . LEU A 1 165 ? -1.765 -4.405 17.740 1.00 90.62 165 LEU A C 1
ATOM 1335 O O . LEU A 1 165 ? -1.956 -3.276 18.190 1.00 90.62 165 LEU A O 1
ATOM 1339 N N . GLU A 1 166 ? -2.385 -5.487 18.222 1.00 93.38 166 GLU A N 1
ATOM 1340 C CA . GLU A 1 166 ? -3.304 -5.509 19.368 1.00 93.38 166 GLU A CA 1
ATOM 1341 C C . GLU A 1 166 ? -4.433 -4.461 19.280 1.00 93.38 166 GLU A C 1
ATOM 1343 O O . GLU A 1 166 ? -4.818 -3.819 20.261 1.00 93.38 166 GLU A O 1
ATOM 1348 N N . ILE A 1 167 ? -4.997 -4.266 18.083 1.00 93.50 167 ILE A N 1
ATOM 1349 C CA . ILE A 1 167 ? -5.974 -3.195 17.843 1.00 93.50 167 ILE A CA 1
ATOM 1350 C C . ILE A 1 167 ? -7.343 -3.574 18.424 1.00 93.50 167 ILE A C 1
ATOM 1352 O O . ILE A 1 167 ? -8.085 -4.366 17.847 1.00 93.50 167 ILE A O 1
ATOM 1356 N N . THR A 1 168 ? -7.722 -2.942 19.534 1.00 93.94 168 THR A N 1
ATOM 1357 C CA . THR A 1 168 ? -9.038 -3.116 20.184 1.00 93.94 168 THR A 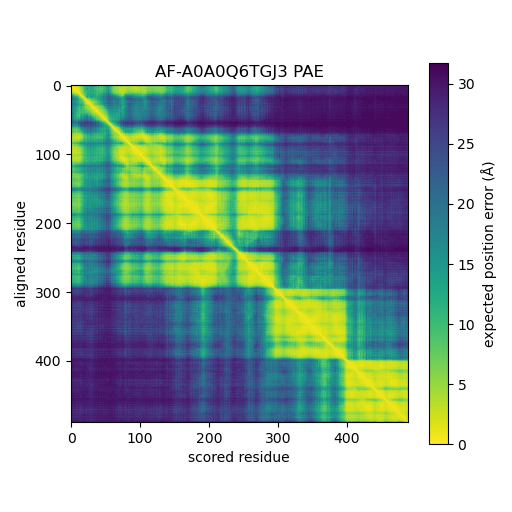CA 1
ATOM 1358 C C . THR A 1 168 ? -10.035 -2.001 19.849 1.00 93.94 168 THR A C 1
ATOM 1360 O O . THR A 1 168 ? -11.242 -2.139 20.058 1.00 93.94 168 THR A O 1
ATOM 1363 N N . ASN A 1 169 ? -9.564 -0.879 19.296 1.00 92.06 169 ASN A N 1
ATOM 1364 C CA . ASN A 1 169 ? -10.417 0.266 18.993 1.00 92.06 169 ASN A CA 1
ATOM 1365 C C . ASN A 1 169 ? -11.245 0.034 17.717 1.00 92.06 169 ASN A C 1
ATOM 1367 O O . ASN A 1 169 ? -10.759 0.168 16.593 1.00 92.06 169 ASN A O 1
ATOM 1371 N N . VAL A 1 170 ? -12.539 -0.218 17.908 1.00 93.12 170 VAL A N 1
ATOM 1372 C CA . VAL A 1 170 ? -13.531 -0.463 16.848 1.00 93.12 170 VAL A CA 1
ATOM 1373 C C . VAL A 1 170 ? -13.570 0.652 15.792 1.00 93.12 170 VAL A C 1
ATOM 1375 O O . VAL A 1 170 ? -13.749 0.363 14.611 1.00 93.12 170 VAL A O 1
ATOM 1378 N N . ARG A 1 171 ? -13.344 1.923 16.163 1.00 92.31 171 ARG A N 1
ATOM 1379 C CA . ARG A 1 171 ? -13.317 3.040 15.195 1.00 92.31 171 ARG A CA 1
ATOM 1380 C C . ARG A 1 171 ? -12.104 2.955 14.265 1.00 92.31 171 ARG A C 1
ATOM 1382 O O . ARG A 1 171 ? -12.222 3.271 13.083 1.00 92.31 171 ARG A O 1
ATOM 1389 N N . ILE A 1 172 ? -10.954 2.515 14.781 1.00 94.38 172 ILE A N 1
ATOM 1390 C CA . ILE A 1 172 ? -9.745 2.284 13.975 1.00 94.38 172 ILE A CA 1
ATOM 1391 C C . ILE A 1 172 ? -9.974 1.095 13.045 1.00 94.38 172 ILE A C 1
ATOM 1393 O O . ILE A 1 172 ? -9.730 1.203 11.847 1.00 94.38 172 ILE A O 1
ATOM 1397 N N . LEU A 1 173 ? -10.538 -0.000 13.559 1.00 95.62 173 LEU A N 1
ATOM 1398 C CA . LEU A 1 173 ? -10.881 -1.177 12.756 1.00 95.62 173 LEU A CA 1
ATOM 1399 C C . LEU A 1 173 ? -11.857 -0.840 11.615 1.00 95.62 173 LEU A C 1
ATOM 1401 O O . LEU A 1 173 ? -11.680 -1.312 10.495 1.00 95.62 173 LEU A O 1
ATOM 1405 N N . GLN A 1 174 ? -12.851 0.022 11.851 1.00 94.75 174 GLN A N 1
ATOM 1406 C CA . GLN A 1 174 ? -13.762 0.498 10.799 1.00 94.75 174 GLN A CA 1
ATOM 1407 C C . GLN A 1 174 ? -13.039 1.317 9.720 1.00 94.75 174 GLN A C 1
ATOM 1409 O O . GLN A 1 174 ? -13.353 1.192 8.534 1.00 94.75 174 GLN A O 1
ATOM 1414 N N . LYS A 1 175 ? -12.060 2.144 10.110 1.00 93.88 175 LYS A N 1
ATOM 1415 C CA . LYS A 1 175 ? -11.225 2.903 9.167 1.00 93.88 175 LYS A CA 1
ATOM 1416 C C . LYS A 1 175 ? -10.334 1.977 8.344 1.00 93.88 175 LYS A C 1
ATOM 1418 O O . LYS A 1 175 ? -10.333 2.104 7.123 1.00 93.88 175 LYS A O 1
ATOM 1423 N N . ILE A 1 176 ? -9.686 1.003 8.988 1.00 95.06 176 ILE A N 1
ATOM 1424 C CA . ILE A 1 176 ? -8.923 -0.064 8.323 1.00 95.06 176 ILE A CA 1
ATOM 1425 C C . ILE A 1 176 ? -9.809 -0.770 7.299 1.00 95.06 176 ILE A C 1
ATOM 1427 O O . ILE A 1 176 ? -9.446 -0.843 6.131 1.00 95.06 176 ILE A O 1
ATOM 1431 N N . LYS A 1 177 ? -11.008 -1.216 7.696 1.00 94.94 177 LYS A N 1
ATOM 1432 C CA . LYS A 1 177 ? -11.957 -1.884 6.794 1.00 94.94 177 LYS A CA 1
ATOM 1433 C C . LYS A 1 177 ? -12.266 -1.041 5.557 1.00 94.94 177 LYS A C 1
ATOM 1435 O O . LYS A 1 177 ? -12.291 -1.564 4.446 1.00 94.94 177 LYS A O 1
ATOM 1440 N N . LYS A 1 178 ? -12.505 0.261 5.741 1.00 93.75 178 LYS A N 1
ATOM 1441 C CA . LYS A 1 178 ? -12.802 1.180 4.637 1.00 93.75 178 LYS A CA 1
ATOM 1442 C C . LYS A 1 178 ? -11.609 1.337 3.691 1.00 93.75 178 LYS A C 1
ATOM 1444 O O . LYS A 1 178 ? -11.809 1.252 2.485 1.00 93.75 178 LYS A O 1
ATOM 1449 N N . ILE A 1 179 ? -10.411 1.569 4.229 1.00 94.38 179 ILE A N 1
ATOM 1450 C CA . ILE A 1 179 ? -9.189 1.770 3.438 1.00 94.38 179 ILE A CA 1
ATOM 1451 C C . ILE A 1 179 ? -8.797 0.492 2.700 1.00 94.38 179 ILE A C 1
ATOM 1453 O O . ILE A 1 179 ? -8.615 0.533 1.490 1.00 94.38 179 ILE A O 1
ATOM 1457 N N . VAL A 1 180 ? -8.751 -0.648 3.395 1.00 94.94 180 VAL A N 1
ATOM 1458 C CA . VAL A 1 180 ? -8.412 -1.938 2.780 1.00 94.94 180 VAL A CA 1
ATOM 1459 C C . VAL A 1 180 ? -9.374 -2.265 1.644 1.00 94.94 180 VAL A C 1
ATOM 1461 O O . VAL A 1 180 ? -8.924 -2.692 0.592 1.00 94.94 180 VAL A O 1
ATOM 1464 N N . ARG A 1 181 ? -10.678 -2.004 1.804 1.00 93.75 181 ARG A N 1
ATOM 1465 C CA . ARG A 1 181 ? -11.639 -2.196 0.712 1.00 93.75 181 ARG A CA 1
ATOM 1466 C C . ARG A 1 181 ? -11.312 -1.323 -0.503 1.00 93.75 181 ARG A C 1
ATOM 1468 O O . ARG A 1 181 ? -11.259 -1.841 -1.603 1.00 93.75 181 ARG A O 1
ATOM 1475 N N . ILE A 1 182 ? -11.056 -0.026 -0.303 1.00 94.44 182 ILE A N 1
ATOM 1476 C CA . ILE A 1 182 ? -10.700 0.896 -1.399 1.00 94.44 182 ILE A CA 1
ATOM 1477 C C . ILE A 1 182 ? -9.455 0.412 -2.152 1.00 94.44 182 ILE A C 1
ATOM 1479 O O . ILE A 1 182 ? -9.429 0.470 -3.376 1.00 94.44 182 ILE A O 1
ATOM 1483 N N . LEU A 1 183 ? -8.435 -0.041 -1.421 1.00 94.88 183 LEU A N 1
ATOM 1484 C CA . LEU A 1 183 ? -7.176 -0.496 -2.001 1.00 94.88 183 LEU A CA 1
ATOM 1485 C C . LEU A 1 183 ? -7.349 -1.826 -2.739 1.00 94.88 183 LEU A C 1
ATOM 1487 O O . LEU A 1 183 ? -6.999 -1.910 -3.908 1.00 94.88 183 LEU A O 1
ATOM 1491 N N . VAL A 1 184 ? -7.924 -2.840 -2.083 1.00 93.56 184 VAL A N 1
ATOM 1492 C CA . VAL A 1 184 ? -8.093 -4.188 -2.650 1.00 93.56 184 VAL A CA 1
ATOM 1493 C C . VAL A 1 184 ? -9.016 -4.172 -3.865 1.00 93.56 184 VAL A C 1
ATOM 1495 O O . VAL A 1 184 ? -8.689 -4.819 -4.850 1.00 93.56 184 VAL A O 1
ATOM 1498 N N . ASP A 1 185 ? -10.104 -3.394 -3.846 1.00 93.56 185 ASP A N 1
ATOM 1499 C CA . ASP A 1 185 ? -11.002 -3.259 -5.004 1.00 93.56 185 ASP A CA 1
ATOM 1500 C C . ASP A 1 185 ? -10.278 -2.674 -6.239 1.00 93.56 185 ASP A C 1
ATOM 1502 O O . ASP A 1 185 ? -10.730 -2.872 -7.363 1.00 93.56 185 ASP A O 1
ATOM 1506 N N . ALA A 1 186 ? -9.166 -1.949 -6.056 1.00 94.00 186 ALA A N 1
ATOM 1507 C CA . ALA A 1 186 ? -8.380 -1.377 -7.152 1.00 94.00 186 ALA A CA 1
ATOM 1508 C C . ALA A 1 186 ? -7.313 -2.331 -7.719 1.00 94.00 186 ALA A C 1
ATOM 1510 O O . ALA A 1 186 ? -6.777 -2.056 -8.792 1.00 94.00 186 ALA A O 1
ATOM 1511 N N . ILE A 1 187 ? -6.989 -3.418 -7.009 1.00 94.31 187 ILE A N 1
ATOM 1512 C CA . ILE A 1 187 ? -5.899 -4.349 -7.352 1.00 94.31 187 ILE A CA 1
ATOM 1513 C C . ILE A 1 187 ? -6.344 -5.819 -7.315 1.00 94.31 187 ILE A C 1
ATOM 1515 O O . ILE A 1 187 ? -5.509 -6.714 -7.233 1.00 94.31 187 ILE A O 1
ATOM 1519 N N . ASP A 1 188 ? -7.649 -6.094 -7.342 1.00 87.00 188 ASP A N 1
ATOM 1520 C CA . ASP A 1 188 ? -8.216 -7.432 -7.114 1.00 87.00 188 ASP A CA 1
ATOM 1521 C C . ASP A 1 188 ? -7.780 -8.486 -8.150 1.00 87.00 188 ASP A C 1
ATOM 1523 O O . ASP A 1 188 ? -7.801 -9.682 -7.857 1.00 87.00 188 ASP A O 1
ATOM 1527 N N . GLN A 1 189 ? -7.349 -8.047 -9.335 1.00 90.81 189 GLN A N 1
ATOM 1528 C CA . GLN A 1 189 ? -6.803 -8.888 -10.408 1.00 90.81 189 GLN A CA 1
ATOM 1529 C C . GLN A 1 189 ? -5.269 -8.999 -10.399 1.00 90.81 189 GLN A C 1
ATOM 1531 O O . GLN A 1 189 ? -4.706 -9.695 -11.244 1.00 90.81 189 GLN A O 1
ATOM 1536 N N . MET A 1 190 ? -4.582 -8.318 -9.478 1.00 92.12 190 MET A N 1
ATOM 1537 C CA . MET A 1 190 ? -3.124 -8.368 -9.371 1.00 92.12 190 MET A CA 1
ATOM 1538 C C . MET A 1 190 ? -2.652 -9.612 -8.605 1.00 92.12 190 MET A C 1
ATOM 1540 O O . MET A 1 190 ? -3.430 -10.402 -8.071 1.00 92.12 190 MET A O 1
ATOM 1544 N N . HIS A 1 191 ? -1.333 -9.796 -8.567 1.00 89.94 191 HIS A N 1
ATOM 1545 C CA . HIS A 1 191 ? -0.692 -10.956 -7.957 1.00 89.94 191 HIS A CA 1
ATOM 1546 C C . HIS A 1 191 ? -1.006 -11.019 -6.454 1.00 89.94 191 HIS A C 1
ATOM 1548 O O . HIS A 1 191 ? -0.999 -9.990 -5.777 1.00 89.94 191 HIS A O 1
ATOM 1554 N N . GLU A 1 192 ? -1.231 -12.217 -5.906 1.00 89.12 192 GLU A N 1
ATOM 1555 C CA . GLU A 1 192 ? -1.682 -12.393 -4.515 1.00 89.12 192 GLU A CA 1
ATOM 1556 C C . GLU A 1 192 ? -0.739 -11.758 -3.482 1.00 89.12 192 GLU A C 1
ATOM 1558 O O . GLU A 1 192 ? -1.203 -11.189 -2.495 1.00 89.12 192 GLU A O 1
ATOM 1563 N N . ASN A 1 193 ? 0.569 -11.769 -3.754 1.00 87.69 193 ASN A N 1
ATOM 1564 C CA . ASN A 1 193 ? 1.575 -11.099 -2.925 1.00 87.69 193 ASN A CA 1
ATOM 1565 C C . ASN A 1 193 ? 1.398 -9.571 -2.902 1.00 87.69 193 ASN A C 1
ATOM 1567 O O . ASN A 1 193 ? 1.518 -8.979 -1.839 1.00 87.69 193 ASN A O 1
ATOM 1571 N N . VAL A 1 194 ? 1.023 -8.934 -4.021 1.00 90.31 194 VAL A N 1
ATOM 1572 C CA . VAL A 1 194 ? 0.742 -7.482 -4.056 1.00 90.31 194 VAL A CA 1
ATOM 1573 C C . VAL A 1 194 ? -0.464 -7.160 -3.177 1.00 90.31 194 VAL A C 1
ATOM 1575 O O . VAL A 1 194 ? -0.451 -6.192 -2.416 1.00 90.31 194 VAL A O 1
ATOM 1578 N N . VAL A 1 195 ? -1.506 -7.996 -3.242 1.00 92.25 195 VAL A N 1
ATOM 1579 C CA . VAL A 1 195 ? -2.702 -7.855 -2.402 1.00 92.25 195 VAL A CA 1
ATOM 1580 C C . VAL A 1 195 ? -2.355 -8.059 -0.926 1.00 92.25 195 VAL A C 1
ATOM 1582 O O . VAL A 1 195 ? -2.789 -7.274 -0.082 1.00 92.25 195 VAL A O 1
ATOM 1585 N N . ALA A 1 196 ? -1.565 -9.085 -0.604 1.00 90.38 196 ALA A N 1
ATOM 1586 C CA . ALA A 1 196 ? -1.135 -9.374 0.760 1.00 90.38 196 ALA A CA 1
ATOM 1587 C C . ALA A 1 196 ? -0.288 -8.233 1.350 1.00 90.38 196 ALA A C 1
ATOM 1589 O O . ALA A 1 196 ? -0.610 -7.750 2.438 1.00 90.38 196 ALA A O 1
ATOM 1590 N N . ASP A 1 197 ? 0.712 -7.748 0.609 1.00 88.12 197 ASP A N 1
ATOM 1591 C CA . ASP A 1 197 ? 1.579 -6.634 1.011 1.00 88.12 197 ASP A CA 1
ATOM 1592 C C . ASP A 1 197 ? 0.765 -5.347 1.198 1.00 88.12 197 ASP A C 1
ATOM 1594 O O . ASP A 1 197 ? 0.882 -4.666 2.218 1.00 88.12 197 ASP A O 1
ATOM 1598 N N . THR A 1 198 ? -0.168 -5.069 0.281 1.00 93.56 198 THR A N 1
ATOM 1599 C CA . THR A 1 198 ? -1.094 -3.933 0.391 1.00 93.56 198 THR A CA 1
ATOM 1600 C C . THR A 1 198 ? -1.935 -4.012 1.664 1.00 93.56 198 THR A C 1
ATOM 1602 O O . THR A 1 198 ? -2.083 -3.016 2.372 1.00 93.56 198 THR A O 1
ATOM 1605 N N . VAL A 1 199 ? -2.502 -5.179 1.990 1.00 94.00 199 VAL A N 1
ATOM 1606 C CA . VAL A 1 199 ? -3.296 -5.350 3.218 1.00 94.00 199 VAL A CA 1
ATOM 1607 C C . VAL A 1 199 ? -2.423 -5.150 4.458 1.00 94.00 199 VAL A C 1
ATOM 1609 O O . VAL A 1 199 ? -2.844 -4.452 5.386 1.00 94.00 199 VAL A O 1
ATOM 1612 N N . ALA A 1 200 ? -1.214 -5.712 4.468 1.00 92.06 200 ALA A N 1
ATOM 1613 C CA . ALA A 1 200 ? -0.268 -5.568 5.566 1.00 92.06 200 ALA A CA 1
ATOM 1614 C C . ALA A 1 200 ? 0.096 -4.094 5.808 1.00 92.06 200 ALA A C 1
ATOM 1616 O O . ALA A 1 200 ? -0.052 -3.601 6.932 1.00 92.06 200 ALA A O 1
ATOM 1617 N N . SER A 1 201 ? 0.503 -3.366 4.769 1.00 90.94 201 SER A N 1
ATOM 1618 C CA . SER A 1 201 ? 0.871 -1.950 4.872 1.00 90.94 201 SER A CA 1
ATOM 1619 C C . SER A 1 201 ? -0.338 -1.065 5.197 1.00 90.94 201 SER A C 1
ATOM 1621 O O . SER A 1 201 ? -0.242 -0.162 6.029 1.00 90.94 201 SER A O 1
ATOM 1623 N N . ALA A 1 202 ? -1.526 -1.366 4.660 1.00 93.12 202 ALA A N 1
ATOM 1624 C CA . ALA A 1 202 ? -2.747 -0.616 4.959 1.00 93.12 202 ALA A CA 1
ATOM 1625 C C . ALA A 1 202 ? -3.179 -0.707 6.422 1.00 93.12 202 ALA A C 1
ATOM 1627 O O . ALA A 1 202 ? -3.591 0.302 7.007 1.00 93.12 202 ALA A O 1
ATOM 1628 N N . VAL A 1 203 ? -3.093 -1.896 7.025 1.00 93.94 203 VAL A N 1
ATOM 1629 C CA . VAL A 1 203 ? -3.395 -2.082 8.449 1.00 93.94 203 VAL A CA 1
ATOM 1630 C C . VAL A 1 203 ? -2.393 -1.307 9.302 1.00 93.94 203 VAL A C 1
ATOM 1632 O O . VAL A 1 203 ? -2.807 -0.560 10.192 1.00 93.94 203 VAL A O 1
ATOM 1635 N N . LEU A 1 204 ? -1.101 -1.433 8.991 1.00 90.81 204 LEU A N 1
ATOM 1636 C CA . LEU A 1 204 ? -0.021 -0.759 9.703 1.00 90.81 204 LEU A CA 1
ATOM 1637 C C . LEU A 1 204 ? -0.158 0.765 9.639 1.00 90.81 204 LEU A C 1
ATOM 1639 O O . LEU A 1 204 ? -0.227 1.413 10.679 1.00 90.81 204 LEU A O 1
ATOM 1643 N N . PHE A 1 205 ? -0.263 1.352 8.447 1.00 88.12 205 PHE A N 1
ATOM 1644 C CA . PHE A 1 205 ? -0.325 2.808 8.294 1.00 88.12 205 PHE A CA 1
ATOM 1645 C C . PHE A 1 205 ? -1.625 3.398 8.836 1.00 88.12 205 PHE A C 1
ATOM 1647 O O . PHE A 1 205 ? -1.612 4.477 9.429 1.00 88.12 205 PHE A O 1
ATOM 1654 N N . SER A 1 206 ? -2.744 2.675 8.729 1.00 90.75 206 SER A N 1
ATOM 1655 C CA . SER A 1 206 ? -3.985 3.083 9.397 1.00 90.75 206 SER A CA 1
ATOM 1656 C C . SER A 1 206 ? -3.823 3.082 10.918 1.00 90.75 206 SER A C 1
ATOM 1658 O O . SER A 1 206 ? -4.272 4.009 11.590 1.00 90.75 206 SER A O 1
ATOM 1660 N N . TRP A 1 207 ? -3.172 2.066 11.488 1.00 90.25 207 TRP A N 1
ATOM 1661 C CA . TRP A 1 207 ? -2.874 2.041 12.918 1.00 90.25 207 TRP A CA 1
ATOM 1662 C C . TRP A 1 207 ? -1.963 3.207 13.317 1.00 90.25 207 TRP A C 1
ATOM 1664 O O . TRP A 1 207 ? -2.305 3.931 14.252 1.00 90.25 207 TRP A O 1
ATOM 1674 N N . CYS A 1 208 ? -0.893 3.465 12.559 1.00 85.19 208 CYS A N 1
ATOM 1675 C CA . CYS A 1 208 ? 0.004 4.601 12.784 1.00 85.19 208 CYS A CA 1
ATOM 1676 C C . CYS A 1 208 ? -0.741 5.943 12.774 1.00 85.19 208 CYS A C 1
ATOM 1678 O O . CYS A 1 208 ? -0.557 6.771 13.662 1.00 85.19 208 CYS A O 1
ATOM 1680 N N . SER A 1 209 ? -1.646 6.128 11.812 1.00 83.94 209 SER A N 1
ATOM 1681 C CA . SER A 1 209 ? -2.420 7.361 11.656 1.00 83.94 209 SER A CA 1
ATOM 1682 C C . SER A 1 209 ? -3.432 7.591 12.790 1.00 83.94 209 SER A C 1
ATOM 1684 O O . SER A 1 209 ? -3.654 8.730 13.204 1.00 83.94 209 SER A O 1
ATOM 1686 N N . TYR A 1 210 ? -4.059 6.527 13.312 1.00 84.81 210 TYR A N 1
ATOM 1687 C CA . TYR A 1 210 ? -5.240 6.663 14.176 1.00 84.81 210 TYR A CA 1
ATOM 1688 C C . TYR A 1 210 ? -5.064 6.216 15.633 1.00 84.81 210 TYR A C 1
ATOM 1690 O O . TYR A 1 210 ? -5.897 6.588 16.462 1.00 84.81 210 TYR A O 1
ATOM 1698 N N . ALA A 1 211 ? -4.049 5.417 15.976 1.00 80.56 211 ALA A N 1
ATOM 1699 C CA . ALA A 1 211 ? -3.939 4.822 17.312 1.00 80.56 211 ALA A CA 1
ATOM 1700 C C . ALA A 1 211 ? -3.402 5.771 18.395 1.00 80.56 211 ALA A C 1
ATOM 1702 O O . ALA A 1 211 ? -3.497 5.424 19.568 1.00 80.56 211 ALA A O 1
ATOM 1703 N N . SER A 1 212 ? -2.915 6.966 18.028 1.00 67.88 212 SER A N 1
ATOM 1704 C CA . SER A 1 212 ? -2.367 7.979 18.949 1.00 67.88 212 SER A CA 1
ATOM 1705 C C . SER A 1 212 ? -1.478 7.352 20.035 1.00 67.88 212 SER A C 1
ATOM 1707 O O . SER A 1 212 ? -1.849 7.327 21.208 1.00 67.88 212 SER A O 1
ATOM 1709 N N . SER A 1 213 ? -0.315 6.826 19.641 1.00 69.44 213 SER A N 1
ATOM 1710 C CA . SER A 1 213 ? 0.634 6.168 20.545 1.00 69.44 213 SER A CA 1
ATOM 1711 C C . SER A 1 213 ? 2.051 6.735 20.376 1.00 69.44 213 SER A C 1
ATOM 1713 O O . SER A 1 213 ? 2.449 7.067 19.263 1.00 69.44 213 SER A O 1
ATOM 1715 N N . PRO A 1 214 ? 2.881 6.793 21.432 1.00 63.44 214 PRO A N 1
ATOM 1716 C CA . PRO A 1 214 ? 4.316 7.068 21.284 1.00 63.44 214 PRO A CA 1
ATOM 1717 C C . PRO A 1 214 ? 5.048 6.036 20.402 1.00 63.44 214 PRO A C 1
ATOM 1719 O O . PRO A 1 214 ? 6.162 6.282 19.949 1.00 63.44 214 PRO A O 1
ATOM 1722 N N . ALA A 1 215 ? 4.434 4.866 20.181 1.00 64.94 215 ALA A N 1
ATOM 1723 C CA . ALA A 1 215 ? 4.939 3.795 19.324 1.00 64.94 215 ALA A CA 1
ATOM 1724 C C . ALA A 1 215 ? 4.421 3.862 17.872 1.00 64.94 215 ALA A C 1
ATOM 1726 O O . ALA A 1 215 ? 4.697 2.945 17.100 1.00 64.94 215 ALA A O 1
ATOM 1727 N N . THR A 1 216 ? 3.683 4.913 17.497 1.00 66.62 216 THR A N 1
ATOM 1728 C CA . THR A 1 216 ? 3.230 5.148 16.118 1.00 66.62 216 THR A CA 1
ATOM 1729 C C . THR A 1 216 ? 3.979 6.332 15.510 1.00 66.62 216 THR A C 1
ATOM 1731 O O . THR A 1 216 ? 3.878 7.421 16.080 1.00 66.62 216 THR A O 1
ATOM 1734 N N . PRO A 1 217 ? 4.687 6.164 14.378 1.00 68.19 217 PRO A N 1
ATOM 1735 C CA . PRO A 1 217 ? 5.213 7.304 13.642 1.00 68.19 217 PRO A CA 1
ATOM 1736 C C . PRO A 1 217 ? 4.063 8.093 13.003 1.00 68.19 217 PRO A C 1
ATOM 1738 O O . PRO A 1 217 ? 3.021 7.530 12.651 1.00 68.19 217 PRO A O 1
ATOM 1741 N N . ASN A 1 218 ? 4.251 9.396 12.835 1.00 64.31 218 ASN A N 1
ATOM 1742 C CA . ASN A 1 218 ? 3.365 10.226 12.026 1.00 64.31 218 ASN A CA 1
ATOM 1743 C C . ASN A 1 218 ? 3.677 10.072 10.520 1.00 64.31 218 ASN A C 1
ATOM 1745 O O . ASN A 1 218 ? 4.718 9.545 10.136 1.00 64.31 218 ASN A O 1
ATOM 1749 N N . VAL A 1 219 ? 2.774 10.538 9.650 1.00 57.09 219 VAL A N 1
ATOM 1750 C CA . VAL A 1 219 ? 2.904 10.392 8.183 1.00 57.09 219 VAL A CA 1
ATOM 1751 C C . VAL A 1 219 ? 4.196 11.026 7.645 1.00 57.09 219 VAL A C 1
ATOM 1753 O O . VAL A 1 219 ? 4.864 10.433 6.807 1.00 57.09 219 VAL A O 1
ATOM 1756 N N . THR A 1 220 ? 4.620 12.171 8.189 1.00 61.47 220 THR A N 1
ATOM 1757 C CA . THR A 1 220 ? 5.880 12.824 7.789 1.00 61.47 220 THR A CA 1
ATOM 1758 C C . THR A 1 220 ? 7.137 12.057 8.221 1.00 61.47 220 THR A C 1
ATOM 1760 O O . THR A 1 220 ? 8.174 12.162 7.575 1.00 61.47 220 THR A O 1
ATOM 1763 N N . GLU A 1 221 ? 7.061 11.256 9.286 1.00 64.81 221 GLU A N 1
ATOM 1764 C CA . GLU A 1 221 ? 8.137 10.354 9.717 1.00 64.81 221 GLU A CA 1
ATOM 1765 C C . GLU A 1 221 ? 8.201 9.083 8.854 1.00 64.81 221 GLU A C 1
ATOM 1767 O O . GLU A 1 221 ? 9.278 8.506 8.707 1.00 64.81 221 GLU A O 1
ATOM 1772 N N . ILE A 1 222 ? 7.077 8.671 8.254 1.00 61.19 222 ILE A N 1
ATOM 1773 C CA . ILE A 1 222 ? 7.018 7.550 7.301 1.00 61.19 222 ILE A CA 1
ATOM 1774 C C . ILE A 1 222 ? 7.720 7.925 5.986 1.00 61.19 222 ILE A C 1
ATOM 1776 O O . ILE A 1 222 ? 8.490 7.118 5.472 1.00 61.19 222 ILE A O 1
ATOM 1780 N N . ASP A 1 223 ? 7.560 9.157 5.494 1.00 58.06 223 ASP A N 1
ATOM 1781 C CA . ASP A 1 223 ? 8.291 9.643 4.308 1.00 58.06 223 ASP A CA 1
ATOM 1782 C C . ASP A 1 223 ? 9.819 9.663 4.524 1.00 58.06 223 ASP A C 1
ATOM 1784 O O . ASP A 1 223 ? 10.591 9.380 3.609 1.00 58.06 223 ASP A O 1
ATOM 1788 N N . ALA A 1 224 ? 10.275 9.932 5.753 1.00 58.72 224 ALA A N 1
ATOM 1789 C CA . ALA A 1 224 ? 11.693 9.923 6.128 1.00 58.72 224 ALA A CA 1
ATOM 1790 C C . ALA A 1 224 ? 12.230 8.524 6.509 1.00 58.72 224 ALA A C 1
ATOM 1792 O O . ALA A 1 224 ? 13.400 8.378 6.880 1.00 58.72 224 ALA A O 1
ATOM 1793 N N . TRP A 1 225 ? 11.399 7.479 6.447 1.00 61.25 225 TRP A N 1
ATOM 1794 C CA . TRP A 1 225 ? 11.719 6.147 6.971 1.00 61.25 225 TRP A CA 1
ATOM 1795 C C . TRP A 1 225 ? 12.923 5.491 6.295 1.00 61.25 225 TRP A C 1
ATOM 1797 O O . TRP A 1 225 ? 13.745 4.879 6.980 1.00 61.25 225 TRP A O 1
ATOM 1807 N N . ASN A 1 226 ? 13.065 5.645 4.976 1.00 54.75 226 ASN A N 1
ATOM 1808 C CA . ASN A 1 226 ? 14.184 5.067 4.229 1.00 54.75 226 ASN A CA 1
ATOM 1809 C C . ASN A 1 226 ? 15.532 5.687 4.641 1.00 54.75 226 ASN A C 1
ATOM 1811 O O . ASN A 1 226 ? 16.508 4.955 4.837 1.00 54.75 226 ASN A O 1
ATOM 1815 N N . ASP A 1 227 ? 15.569 6.998 4.893 1.00 56.22 227 ASP A N 1
ATOM 1816 C CA . ASP A 1 227 ? 16.758 7.700 5.390 1.00 56.22 227 ASP A CA 1
ATOM 1817 C C . ASP A 1 227 ? 17.094 7.296 6.833 1.00 56.22 227 ASP A C 1
ATOM 1819 O O . ASP A 1 227 ? 18.260 7.059 7.174 1.00 56.22 227 ASP A O 1
ATOM 1823 N N . VAL A 1 228 ? 16.068 7.142 7.680 1.00 55.34 228 VAL A N 1
ATOM 1824 C CA . VAL A 1 228 ? 16.228 6.652 9.054 1.00 55.34 228 VAL A CA 1
ATOM 1825 C C . VAL A 1 228 ? 16.810 5.238 9.037 1.00 55.34 228 VAL A C 1
ATOM 1827 O O . VAL A 1 228 ? 17.873 5.041 9.623 1.00 55.34 228 VAL A O 1
ATOM 1830 N N . LEU A 1 229 ? 16.210 4.285 8.311 1.00 52.34 229 LEU A N 1
ATOM 1831 C CA . LEU A 1 229 ? 16.686 2.897 8.171 1.00 52.34 229 LEU A CA 1
ATOM 1832 C C . LEU A 1 229 ? 18.129 2.806 7.665 1.00 52.34 229 LEU A C 1
ATOM 1834 O O . LEU A 1 229 ? 18.923 2.025 8.198 1.00 52.34 229 LEU A O 1
ATOM 1838 N N . PHE A 1 230 ? 18.478 3.607 6.656 1.00 46.16 230 PHE A N 1
ATOM 1839 C CA . PHE A 1 230 ? 19.831 3.651 6.107 1.00 46.16 230 PHE A CA 1
ATOM 1840 C C . PHE A 1 230 ? 20.838 4.183 7.136 1.00 46.16 230 PHE A C 1
ATOM 1842 O O . PHE A 1 230 ? 21.932 3.635 7.283 1.00 46.16 230 PHE A O 1
ATOM 1849 N N . SER A 1 231 ? 20.454 5.197 7.918 1.00 52.38 231 SER A N 1
ATOM 1850 C CA . SER A 1 231 ? 21.286 5.742 8.995 1.00 52.38 231 SER A CA 1
ATOM 1851 C C . SER A 1 231 ? 21.419 4.805 10.208 1.00 52.38 231 SER A C 1
ATOM 1853 O O . SER A 1 231 ? 22.474 4.812 10.845 1.00 52.38 231 SER A O 1
ATOM 1855 N N . VAL A 1 232 ? 20.397 3.978 10.487 1.00 51.47 232 VAL A N 1
ATOM 1856 C CA . VAL A 1 232 ? 20.410 2.910 11.506 1.00 51.47 232 VAL A CA 1
ATOM 1857 C C . VAL A 1 232 ? 21.375 1.799 11.096 1.00 51.47 232 VAL A C 1
ATOM 1859 O O . VAL A 1 232 ? 22.197 1.374 11.893 1.00 51.47 232 VAL A O 1
ATOM 1862 N N . LYS A 1 233 ? 21.317 1.341 9.837 1.00 50.00 233 LYS A N 1
ATOM 1863 C CA . LYS A 1 233 ? 22.195 0.273 9.321 1.00 50.00 233 LYS A CA 1
ATOM 1864 C C . LYS A 1 233 ? 23.677 0.664 9.282 1.00 50.00 233 LYS A C 1
ATOM 1866 O O . LYS A 1 233 ? 24.531 -0.213 9.325 1.00 50.00 233 LYS A O 1
ATOM 1871 N N . LYS A 1 234 ? 23.989 1.958 9.157 1.00 49.44 234 LYS A N 1
ATOM 1872 C CA . LYS A 1 234 ? 25.369 2.466 9.044 1.00 49.44 234 LYS A CA 1
ATOM 1873 C C . LYS A 1 234 ? 26.076 2.620 10.396 1.00 49.44 234 LYS A C 1
ATOM 1875 O O . LYS A 1 234 ? 27.303 2.635 10.433 1.00 49.44 234 LYS A O 1
ATOM 1880 N N . ARG A 1 235 ? 25.312 2.758 11.482 1.00 50.59 235 ARG A N 1
ATOM 1881 C CA . ARG A 1 235 ? 25.808 2.847 12.859 1.00 50.59 235 ARG A CA 1
ATOM 1882 C C . ARG A 1 235 ? 25.696 1.461 13.471 1.00 50.59 235 ARG A C 1
ATOM 1884 O O . ARG A 1 235 ? 24.653 1.089 13.987 1.00 50.59 235 ARG A O 1
ATOM 1891 N N . ASN A 1 236 ? 26.743 0.664 13.327 1.00 44.81 236 ASN A N 1
ATOM 1892 C CA . ASN A 1 236 ? 26.790 -0.716 13.805 1.00 44.81 236 ASN A CA 1
ATOM 1893 C C . ASN A 1 236 ? 26.970 -0.788 15.340 1.00 44.81 236 ASN A C 1
ATOM 1895 O O . ASN A 1 236 ? 27.726 -1.620 15.830 1.00 44.81 236 ASN A O 1
ATOM 1899 N N . ASP A 1 237 ? 26.303 0.104 16.075 1.00 41.84 237 ASP A N 1
ATOM 1900 C CA . ASP A 1 237 ? 26.396 0.243 17.522 1.00 41.84 237 ASP A CA 1
ATOM 1901 C C . ASP A 1 237 ? 25.032 -0.117 18.119 1.00 41.84 237 ASP A C 1
ATOM 1903 O O . ASP A 1 237 ? 24.015 0.520 17.839 1.00 41.84 237 ASP A O 1
ATOM 1907 N N . GLU A 1 238 ? 25.013 -1.164 18.941 1.00 47.94 238 GLU A N 1
ATOM 1908 C CA . GLU A 1 238 ? 23.828 -1.711 19.618 1.00 47.94 238 GLU A CA 1
ATOM 1909 C C . GLU A 1 238 ? 23.157 -0.718 20.594 1.00 47.94 238 GLU A C 1
ATOM 1911 O O . GLU A 1 238 ? 22.099 -1.017 21.145 1.00 47.94 238 GLU A O 1
ATOM 1916 N N . GLU A 1 239 ? 23.730 0.473 20.787 1.00 49.19 239 GLU A N 1
ATOM 1917 C CA . GLU A 1 239 ? 23.338 1.423 21.831 1.00 49.19 239 GLU A CA 1
ATOM 1918 C C . GLU A 1 239 ? 22.583 2.675 21.365 1.00 49.19 239 GLU A C 1
ATOM 1920 O O . GLU A 1 239 ? 22.101 3.408 22.222 1.00 49.19 239 GLU A O 1
ATOM 1925 N N . ASP A 1 240 ? 22.359 2.913 20.067 1.00 51.47 240 ASP A N 1
ATOM 1926 C CA . ASP A 1 240 ? 21.602 4.104 19.650 1.00 51.47 240 ASP A CA 1
ATOM 1927 C C . ASP A 1 240 ? 20.678 3.868 18.445 1.00 51.47 240 ASP A C 1
ATOM 1929 O O . ASP A 1 240 ? 21.106 3.944 17.298 1.00 51.47 240 ASP A O 1
ATOM 1933 N N . ILE A 1 241 ? 19.379 3.646 18.724 1.00 52.41 241 ILE A N 1
ATOM 1934 C CA . ILE A 1 241 ? 18.254 4.461 18.210 1.00 52.41 241 ILE A CA 1
ATOM 1935 C C . ILE A 1 241 ? 17.041 4.324 19.149 1.00 52.41 241 ILE A C 1
ATOM 1937 O O . ILE A 1 241 ? 16.312 3.332 19.186 1.00 52.41 241 ILE A O 1
ATOM 1941 N N . ALA A 1 242 ? 16.846 5.399 19.907 1.00 57.03 242 ALA A N 1
ATOM 1942 C CA . ALA A 1 242 ? 15.923 5.610 21.014 1.00 57.03 242 ALA A CA 1
ATOM 1943 C C . ALA A 1 242 ? 14.463 5.918 20.605 1.00 57.03 242 ALA A C 1
ATOM 1945 O O . ALA A 1 242 ? 13.815 6.773 21.210 1.00 57.03 242 ALA A O 1
ATOM 1946 N N . LEU A 1 243 ? 13.920 5.250 19.582 1.00 65.94 243 LEU A N 1
ATOM 1947 C CA . LEU A 1 243 ? 12.553 5.500 19.106 1.00 65.94 243 LEU A CA 1
ATOM 1948 C C . LEU A 1 243 ? 11.694 4.220 19.169 1.00 65.94 243 LEU A C 1
ATOM 1950 O O . LEU A 1 243 ? 11.866 3.331 18.332 1.00 65.94 243 LEU A O 1
ATOM 1954 N N . PRO A 1 244 ? 10.751 4.110 20.134 1.00 69.94 244 PRO A N 1
ATOM 1955 C CA . PRO A 1 244 ? 9.937 2.908 20.369 1.00 69.94 244 PRO A CA 1
ATOM 1956 C C . PRO A 1 244 ? 9.217 2.356 19.130 1.00 69.94 244 PRO A C 1
ATOM 1958 O O . PRO A 1 244 ? 9.000 1.150 19.006 1.00 69.94 244 PRO A O 1
ATOM 1961 N N . TRP A 1 245 ? 8.870 3.231 18.190 1.00 72.25 245 TRP A N 1
ATOM 1962 C CA . TRP A 1 245 ? 8.165 2.877 16.965 1.00 72.25 245 TRP A CA 1
ATOM 1963 C C . TRP A 1 245 ? 9.040 2.116 15.947 1.00 72.25 245 TRP A C 1
ATOM 1965 O O . TRP A 1 245 ? 8.530 1.254 15.233 1.00 72.25 245 TRP A O 1
ATOM 1975 N N . VAL A 1 246 ? 10.364 2.328 15.936 1.00 72.75 246 VAL A N 1
ATOM 1976 C CA . VAL A 1 246 ? 11.305 1.623 15.038 1.00 72.75 246 VAL A CA 1
ATOM 1977 C C . VAL A 1 246 ? 11.353 0.129 15.364 1.00 72.75 246 VAL A C 1
ATOM 1979 O O . VAL A 1 246 ? 11.250 -0.719 14.475 1.00 72.75 246 VAL A O 1
ATOM 1982 N N . GLY A 1 247 ? 11.471 -0.208 16.653 1.00 75.19 247 GLY A N 1
ATOM 1983 C CA . GLY A 1 247 ? 11.426 -1.597 17.117 1.00 75.19 247 GLY A CA 1
ATOM 1984 C C . GLY A 1 247 ? 10.081 -2.258 16.812 1.00 75.19 247 GLY A C 1
ATOM 1985 O O . GLY A 1 247 ? 10.035 -3.423 16.416 1.00 75.19 247 GLY A O 1
ATOM 1986 N N . ARG A 1 248 ? 8.985 -1.494 16.915 1.00 82.62 248 ARG A N 1
ATOM 1987 C CA . ARG A 1 248 ? 7.633 -1.980 16.624 1.00 82.62 248 ARG A CA 1
ATOM 1988 C C . ARG A 1 248 ? 7.427 -2.327 15.147 1.00 82.62 248 ARG A C 1
ATOM 1990 O O . ARG A 1 248 ? 6.834 -3.370 14.874 1.00 82.62 248 ARG A O 1
ATOM 1997 N N . LEU A 1 249 ? 7.937 -1.513 14.218 1.00 79.94 249 LEU A N 1
ATOM 1998 C CA . LEU A 1 249 ? 7.883 -1.769 12.768 1.00 79.94 249 LEU A CA 1
ATOM 1999 C C . LEU A 1 249 ? 8.701 -3.001 12.370 1.00 79.94 249 LEU A C 1
ATOM 2001 O O . LEU A 1 249 ? 8.198 -3.868 11.658 1.00 79.94 249 LEU A O 1
ATOM 2005 N N . LYS A 1 250 ? 9.920 -3.146 12.908 1.00 76.50 250 LYS A N 1
ATOM 2006 C CA . LYS A 1 250 ? 10.737 -4.353 12.691 1.00 76.50 250 LYS A CA 1
ATOM 2007 C C . LYS A 1 250 ? 10.037 -5.613 13.201 1.00 76.50 250 LYS A C 1
ATOM 2009 O O . LYS A 1 250 ? 9.967 -6.605 12.485 1.00 76.50 250 LYS A O 1
ATOM 2014 N N . ALA A 1 251 ? 9.465 -5.566 14.407 1.00 81.62 251 ALA A N 1
ATOM 2015 C CA . ALA A 1 251 ? 8.712 -6.686 14.979 1.00 81.62 251 ALA A CA 1
ATOM 2016 C C . ALA A 1 251 ? 7.415 -7.008 14.208 1.00 81.62 251 ALA A C 1
ATOM 2018 O O . ALA A 1 251 ? 6.911 -8.127 14.287 1.00 81.62 251 ALA A O 1
ATOM 2019 N N . TYR A 1 252 ? 6.872 -6.040 13.466 1.00 84.00 252 TYR A N 1
ATOM 2020 C CA . TYR A 1 252 ? 5.761 -6.250 12.537 1.00 84.00 252 TYR A CA 1
ATOM 2021 C C . TYR A 1 252 ? 6.203 -6.920 11.221 1.00 84.00 252 TYR A C 1
ATOM 2023 O O . TYR A 1 252 ? 5.374 -7.501 10.528 1.00 84.00 252 TYR A O 1
ATOM 2031 N N . GLY A 1 253 ? 7.500 -6.881 10.891 1.00 80.44 253 GLY A N 1
ATOM 2032 C CA . GLY A 1 253 ? 8.061 -7.373 9.628 1.00 80.44 253 GLY A CA 1
ATOM 2033 C C . GLY A 1 253 ? 8.288 -6.281 8.577 1.00 80.44 253 GLY A C 1
ATOM 2034 O O . GLY A 1 253 ? 8.665 -6.587 7.448 1.00 80.44 253 GLY A O 1
ATOM 2035 N N . PHE A 1 254 ? 8.097 -5.009 8.937 1.00 78.62 254 PHE A N 1
ATOM 2036 C CA . PHE A 1 254 ? 8.257 -3.875 8.032 1.00 78.62 254 PHE A CA 1
ATOM 2037 C C . PHE A 1 254 ? 9.723 -3.424 7.974 1.00 78.62 254 PHE A C 1
ATOM 2039 O O . PHE A 1 254 ? 10.201 -2.670 8.824 1.00 78.62 254 PHE A O 1
ATOM 2046 N N . ASN A 1 255 ? 10.457 -3.951 6.990 1.00 68.56 255 ASN A N 1
ATOM 2047 C CA . ASN A 1 255 ? 11.921 -3.849 6.918 1.00 68.56 255 ASN A CA 1
ATOM 2048 C C . ASN A 1 255 ? 12.446 -2.901 5.826 1.00 68.56 255 ASN A C 1
ATOM 2050 O O . ASN A 1 255 ? 13.649 -2.637 5.781 1.00 68.56 255 ASN A O 1
ATOM 2054 N N . HIS A 1 256 ? 11.572 -2.410 4.949 1.00 67.56 256 HIS A N 1
ATOM 2055 C CA . HIS A 1 256 ? 11.866 -1.440 3.893 1.00 67.56 256 HIS A CA 1
ATOM 2056 C C . HIS A 1 256 ? 10.580 -0.677 3.534 1.00 67.56 256 HIS A C 1
ATOM 2058 O O . HIS A 1 256 ? 9.501 -1.178 3.829 1.00 67.56 256 HIS A O 1
ATOM 2064 N N . VAL A 1 257 ? 10.701 0.516 2.940 1.00 69.81 257 VAL A N 1
ATOM 2065 C CA . VAL A 1 257 ? 9.593 1.220 2.267 1.00 69.81 257 VAL A CA 1
ATOM 2066 C C . VAL A 1 257 ? 9.874 1.217 0.774 1.00 69.81 257 VAL A C 1
ATOM 2068 O O . VAL A 1 257 ? 10.936 1.682 0.351 1.00 69.81 257 VAL A O 1
ATOM 2071 N N . ASN A 1 258 ? 8.932 0.696 -0.005 1.00 73.88 258 ASN A N 1
ATOM 2072 C CA . ASN A 1 258 ? 8.953 0.748 -1.466 1.00 73.88 258 ASN A CA 1
ATOM 2073 C C . ASN A 1 258 ? 7.974 1.814 -2.008 1.00 73.88 258 ASN A C 1
ATOM 2075 O O . ASN A 1 258 ? 7.298 2.514 -1.250 1.00 73.88 258 ASN A O 1
ATOM 2079 N N . ASP A 1 259 ? 7.895 1.947 -3.333 1.00 75.94 259 ASP A N 1
ATOM 2080 C CA . ASP A 1 259 ? 7.016 2.929 -3.981 1.00 75.94 259 ASP A CA 1
ATOM 2081 C C . ASP A 1 259 ? 5.525 2.658 -3.719 1.00 75.94 259 ASP A C 1
ATOM 2083 O O . ASP A 1 259 ? 4.736 3.598 -3.575 1.00 75.94 259 ASP A O 1
ATOM 2087 N N . LEU A 1 260 ? 5.141 1.381 -3.586 1.00 83.25 260 LEU A N 1
ATOM 2088 C CA . LEU A 1 260 ? 3.782 0.979 -3.221 1.00 83.25 260 LEU A CA 1
ATOM 2089 C C . LEU A 1 260 ? 3.423 1.481 -1.816 1.00 83.25 260 LEU A C 1
ATOM 2091 O O . LEU A 1 260 ? 2.348 2.050 -1.631 1.00 83.25 260 LEU A O 1
ATOM 2095 N N . ASP A 1 261 ? 4.326 1.336 -0.846 1.00 81.50 261 ASP A N 1
ATOM 2096 C CA . ASP A 1 261 ? 4.138 1.800 0.529 1.00 81.50 261 ASP A CA 1
ATOM 2097 C C . ASP A 1 261 ? 3.981 3.327 0.597 1.00 81.50 261 ASP A C 1
ATOM 2099 O O . ASP A 1 261 ? 3.074 3.829 1.267 1.00 81.50 261 ASP A O 1
ATOM 2103 N N . LEU A 1 262 ? 4.810 4.079 -0.136 1.00 79.06 262 LEU A N 1
ATOM 2104 C CA . LEU A 1 262 ? 4.712 5.543 -0.203 1.00 79.06 262 LEU A CA 1
ATOM 2105 C C . LEU A 1 262 ? 3.382 5.998 -0.814 1.00 79.06 262 LEU A C 1
ATOM 2107 O O . LEU A 1 262 ? 2.732 6.921 -0.313 1.00 79.06 262 LEU A O 1
ATOM 2111 N N . ALA A 1 263 ? 2.950 5.351 -1.897 1.00 80.81 263 ALA A N 1
ATOM 2112 C CA . ALA A 1 263 ? 1.667 5.650 -2.515 1.00 80.81 263 ALA A CA 1
ATOM 2113 C C . ALA A 1 263 ? 0.494 5.287 -1.587 1.00 80.81 263 ALA A C 1
ATOM 2115 O O . ALA A 1 263 ? -0.467 6.050 -1.469 1.00 80.81 263 ALA A O 1
ATOM 2116 N N . LEU A 1 264 ? 0.594 4.169 -0.864 1.00 88.62 264 LEU A N 1
ATOM 2117 C CA . LEU A 1 264 ? -0.408 3.722 0.100 1.00 88.62 264 LEU A CA 1
ATOM 2118 C C . LEU A 1 264 ? -0.531 4.688 1.284 1.00 88.62 264 LEU A C 1
ATOM 2120 O O . LEU A 1 264 ? -1.650 5.009 1.695 1.00 88.62 264 LEU A O 1
ATOM 2124 N N . ALA A 1 265 ? 0.584 5.197 1.813 1.00 83.25 265 ALA A N 1
ATOM 2125 C CA . ALA A 1 265 ? 0.579 6.183 2.894 1.00 83.25 265 ALA A CA 1
ATOM 2126 C C . ALA A 1 265 ? -0.254 7.426 2.525 1.00 83.25 265 ALA A C 1
ATOM 2128 O O . ALA A 1 265 ? -1.093 7.866 3.318 1.00 83.25 265 ALA A O 1
ATOM 2129 N N . LYS A 1 266 ? -0.133 7.909 1.279 1.00 80.62 266 LYS A N 1
ATOM 2130 C CA . LYS A 1 266 ? -0.969 9.002 0.748 1.00 80.62 266 LYS A CA 1
ATOM 2131 C C . LYS A 1 266 ? -2.452 8.630 0.710 1.00 80.62 266 LYS A C 1
ATOM 2133 O O . LYS A 1 266 ? -3.292 9.459 1.052 1.00 80.62 266 LYS A O 1
ATOM 2138 N N . VAL A 1 267 ? -2.799 7.391 0.345 1.00 88.00 267 VAL A N 1
ATOM 2139 C CA . VAL A 1 267 ? -4.199 6.919 0.370 1.00 88.00 267 VAL A CA 1
ATOM 2140 C C . VAL A 1 267 ? -4.758 6.919 1.795 1.00 88.00 267 VAL A C 1
ATOM 2142 O O . VAL A 1 267 ? -5.910 7.300 1.997 1.00 88.00 267 VAL A O 1
ATOM 2145 N N . VAL A 1 268 ? -3.967 6.520 2.795 1.00 87.38 268 VAL A N 1
ATOM 2146 C CA . VAL A 1 268 ? -4.390 6.525 4.208 1.00 87.38 268 VAL A CA 1
ATOM 2147 C C . VAL A 1 268 ? -4.627 7.948 4.714 1.00 87.38 268 VAL A C 1
ATOM 2149 O O . VAL A 1 268 ? -5.605 8.178 5.431 1.00 87.38 268 VAL A O 1
ATOM 2152 N N . GLU A 1 269 ? -3.770 8.893 4.323 1.00 80.81 269 GLU A N 1
ATOM 2153 C CA . GLU A 1 269 ? -3.883 10.308 4.684 1.00 80.81 269 GLU A CA 1
ATOM 2154 C C . GLU A 1 269 ? -5.088 10.987 4.010 1.00 80.81 269 GLU A C 1
ATOM 2156 O O . GLU A 1 269 ? -5.883 11.656 4.671 1.00 80.81 269 GLU A O 1
ATOM 2161 N N . GLN A 1 270 ? -5.258 10.785 2.701 1.00 83.31 270 GLN A N 1
ATOM 2162 C CA . GLN A 1 270 ? -6.299 11.439 1.898 1.00 83.31 270 GLN A CA 1
ATOM 2163 C C . GLN A 1 270 ? -7.666 10.751 2.018 1.00 83.31 270 GLN A C 1
ATOM 2165 O O . GLN A 1 270 ? -8.717 11.388 1.917 1.00 83.31 270 GLN A O 1
ATOM 2170 N N . GLY A 1 271 ? -7.673 9.434 2.228 1.00 86.44 271 GLY A N 1
ATOM 2171 C CA . GLY A 1 271 ? -8.871 8.598 2.282 1.00 86.44 271 GLY A CA 1
ATOM 2172 C C . GLY A 1 271 ? -9.473 8.232 0.918 1.00 86.44 271 GLY A C 1
ATOM 2173 O O . GLY A 1 271 ? -10.603 7.733 0.889 1.00 86.44 271 GLY A O 1
ATOM 2174 N N . TYR A 1 272 ? -8.764 8.481 -0.192 1.00 89.62 272 TYR A N 1
ATOM 2175 C CA . TYR A 1 272 ? -9.161 8.144 -1.567 1.00 89.62 272 TYR A CA 1
ATOM 2176 C C . TYR A 1 272 ? -7.933 7.886 -2.471 1.00 89.62 272 TYR A C 1
ATOM 2178 O O . TYR A 1 272 ? -6.811 8.192 -2.087 1.00 89.62 272 TYR A O 1
ATOM 2186 N N . LEU A 1 273 ? -8.145 7.302 -3.662 1.00 88.88 273 LEU A N 1
ATOM 2187 C CA . LEU A 1 273 ? -7.069 6.843 -4.567 1.00 88.88 273 LEU A CA 1
ATOM 2188 C C . LEU A 1 273 ? -6.520 7.915 -5.522 1.00 88.88 273 LEU A C 1
ATOM 2190 O O . LEU A 1 273 ? -5.334 7.909 -5.847 1.00 88.88 273 LEU A O 1
ATOM 2194 N N . ALA A 1 274 ? -7.378 8.795 -6.039 1.00 87.38 274 ALA A N 1
ATOM 2195 C CA . ALA A 1 274 ? -7.024 9.702 -7.131 1.00 87.38 274 ALA A CA 1
ATOM 2196 C C . ALA A 1 274 ? -5.828 10.610 -6.783 1.00 87.38 274 ALA A C 1
ATOM 2198 O O . ALA A 1 274 ? -5.861 11.326 -5.790 1.00 87.38 274 ALA A O 1
ATOM 2199 N N . GLY A 1 275 ? -4.791 10.610 -7.627 1.00 78.06 275 GLY A N 1
ATOM 2200 C CA . GLY A 1 275 ? -3.599 11.451 -7.442 1.00 78.06 275 GLY A CA 1
ATOM 2201 C C . GLY A 1 275 ? -2.564 10.914 -6.445 1.00 78.06 275 GLY A C 1
ATOM 2202 O O . GLY A 1 275 ? -1.601 11.617 -6.149 1.00 78.06 275 GLY A O 1
ATOM 2203 N N . THR A 1 276 ? -2.732 9.687 -5.938 1.00 80.44 276 THR A N 1
ATOM 2204 C CA . THR A 1 276 ? -1.769 9.059 -5.010 1.00 80.44 276 THR A CA 1
ATOM 2205 C C . THR A 1 276 ? -0.644 8.293 -5.709 1.00 80.44 276 THR A C 1
ATOM 2207 O O . THR A 1 276 ? 0.427 8.147 -5.124 1.00 80.44 276 THR A O 1
ATOM 2210 N N . GLY A 1 277 ? -0.863 7.842 -6.952 1.00 82.38 277 GLY A N 1
ATOM 2211 C CA . GLY A 1 277 ? 0.058 6.964 -7.689 1.00 82.38 277 GLY A CA 1
ATOM 2212 C C . GLY A 1 277 ? -0.031 5.484 -7.289 1.00 82.38 277 GLY A C 1
ATOM 2213 O O . GLY A 1 277 ? 0.827 4.694 -7.669 1.00 82.38 277 GLY A O 1
ATOM 2214 N N . PHE A 1 278 ? -1.026 5.110 -6.473 1.00 90.56 278 PHE A N 1
ATOM 2215 C CA . PHE A 1 278 ? -1.132 3.763 -5.904 1.00 90.56 278 PHE A CA 1
ATOM 2216 C C . PHE A 1 278 ? -1.310 2.672 -6.962 1.00 90.56 278 PHE A C 1
ATOM 2218 O O . PHE A 1 278 ? -0.661 1.636 -6.872 1.00 90.56 278 PHE A O 1
ATOM 2225 N N . VAL A 1 279 ? -2.167 2.895 -7.962 1.00 91.12 279 VAL A N 1
ATOM 2226 C CA . VAL A 1 279 ? -2.456 1.877 -8.986 1.00 91.12 279 VAL A CA 1
ATOM 2227 C C . VAL A 1 279 ? -1.225 1.636 -9.854 1.00 91.12 279 VAL A C 1
ATOM 2229 O O . VAL A 1 279 ? -0.905 0.492 -10.156 1.00 91.12 279 VAL A O 1
ATOM 2232 N N . GLU A 1 280 ? -0.503 2.697 -10.205 1.00 83.38 280 GLU A N 1
ATOM 2233 C CA . GLU A 1 280 ? 0.726 2.628 -10.990 1.00 83.38 280 GLU A CA 1
ATOM 2234 C C . GLU A 1 280 ? 1.838 1.892 -10.231 1.00 83.38 280 GLU A C 1
ATOM 2236 O O . GLU A 1 280 ? 2.455 0.983 -10.783 1.00 83.38 280 GLU A O 1
ATOM 2241 N N . ALA A 1 281 ? 2.049 2.222 -8.952 1.00 77.56 281 ALA A N 1
ATOM 2242 C CA . ALA A 1 281 ? 3.037 1.544 -8.112 1.00 77.56 281 ALA A CA 1
ATOM 2243 C C . ALA A 1 281 ? 2.679 0.065 -7.869 1.00 77.56 281 ALA A C 1
ATOM 2245 O O . ALA A 1 281 ? 3.549 -0.805 -7.908 1.00 77.56 281 ALA A O 1
ATOM 2246 N N . ALA A 1 282 ? 1.393 -0.240 -7.661 1.00 90.06 282 ALA A N 1
ATOM 2247 C CA . ALA A 1 282 ? 0.916 -1.612 -7.512 1.00 90.06 282 ALA A CA 1
ATOM 2248 C C . ALA A 1 282 ? 1.089 -2.421 -8.804 1.00 90.06 282 ALA A C 1
ATOM 2250 O O . ALA A 1 282 ? 1.510 -3.575 -8.745 1.00 90.06 282 ALA A O 1
ATOM 2251 N N . GLN A 1 283 ? 0.822 -1.811 -9.964 1.00 86.94 283 GLN A N 1
ATOM 2252 C CA . GLN A 1 283 ? 1.035 -2.439 -11.265 1.00 86.94 283 GLN A CA 1
ATOM 2253 C C . GLN A 1 283 ? 2.518 -2.732 -11.509 1.00 86.94 283 GLN A C 1
ATOM 2255 O O . GLN A 1 283 ? 2.852 -3.824 -11.955 1.00 86.94 283 GLN A O 1
ATOM 2260 N N . GLN A 1 284 ? 3.413 -1.804 -11.162 1.00 78.62 284 GLN A N 1
ATOM 2261 C CA . GLN A 1 284 ? 4.850 -2.034 -11.284 1.00 78.62 284 GLN A CA 1
ATOM 2262 C C . GLN A 1 284 ? 5.300 -3.230 -10.432 1.00 78.62 284 GLN A C 1
ATOM 2264 O O . GLN A 1 284 ? 5.964 -4.129 -10.944 1.00 78.62 284 GLN A O 1
ATOM 2269 N N . LEU A 1 285 ? 4.885 -3.291 -9.160 1.00 82.12 285 LEU A N 1
ATOM 2270 C CA . LEU A 1 285 ? 5.211 -4.428 -8.296 1.00 82.12 285 LEU A CA 1
ATOM 2271 C C . LEU A 1 285 ? 4.581 -5.733 -8.807 1.00 82.12 285 LEU A C 1
ATOM 2273 O O . LEU A 1 285 ? 5.200 -6.793 -8.730 1.00 82.12 285 LEU A O 1
ATOM 2277 N N . HIS A 1 286 ? 3.359 -5.675 -9.339 1.00 89.50 286 HIS A N 1
ATOM 2278 C CA . HIS A 1 286 ? 2.723 -6.822 -9.979 1.00 89.50 286 HIS A CA 1
ATOM 2279 C C . HIS A 1 286 ? 3.568 -7.354 -11.134 1.00 89.50 286 HIS A C 1
ATOM 2281 O O . HIS A 1 286 ? 3.851 -8.550 -11.160 1.00 89.50 286 HIS A O 1
ATOM 2287 N N . ASP A 1 287 ? 3.998 -6.483 -12.044 1.00 82.19 287 ASP A N 1
ATOM 2288 C CA . ASP A 1 287 ? 4.808 -6.862 -13.198 1.00 82.19 287 ASP A CA 1
ATOM 2289 C C . ASP A 1 287 ? 6.169 -7.424 -12.756 1.00 82.19 287 ASP A C 1
ATOM 2291 O O . ASP A 1 287 ? 6.607 -8.452 -13.270 1.00 82.19 287 ASP A O 1
ATOM 2295 N N . GLU A 1 288 ? 6.811 -6.815 -11.753 1.00 78.12 288 GLU A N 1
ATOM 2296 C CA . GLU A 1 288 ? 8.058 -7.311 -11.156 1.00 78.12 288 GLU A CA 1
ATOM 2297 C C . GLU A 1 288 ? 7.900 -8.724 -10.576 1.00 78.12 288 GLU A C 1
ATOM 2299 O O . GLU A 1 288 ? 8.713 -9.606 -10.863 1.00 78.12 288 GLU A O 1
ATOM 2304 N N . ILE A 1 289 ? 6.845 -8.966 -9.791 1.00 80.50 289 ILE A N 1
ATOM 2305 C CA . ILE A 1 289 ? 6.585 -10.278 -9.185 1.00 80.50 289 ILE A CA 1
ATOM 2306 C C . ILE A 1 289 ? 6.218 -11.303 -10.253 1.00 80.50 289 ILE A C 1
ATOM 2308 O O . ILE A 1 289 ? 6.772 -12.395 -10.247 1.00 80.50 289 ILE A O 1
ATOM 2312 N N . VAL A 1 290 ? 5.347 -10.957 -11.201 1.00 80.62 290 VAL A N 1
ATOM 2313 C CA . VAL A 1 290 ? 4.965 -11.857 -12.294 1.00 80.62 290 VAL A CA 1
ATOM 2314 C C . VAL A 1 290 ? 6.178 -12.231 -13.140 1.00 80.62 290 VAL A C 1
ATOM 2316 O O . VAL A 1 290 ? 6.326 -13.393 -13.505 1.00 80.62 290 VAL A O 1
ATOM 2319 N N . ASN A 1 291 ? 7.073 -11.289 -13.431 1.00 68.81 291 ASN A N 1
ATOM 2320 C CA . ASN A 1 291 ? 8.301 -11.582 -14.168 1.00 68.81 291 ASN A CA 1
ATOM 2321 C C . ASN A 1 291 ? 9.261 -12.452 -13.344 1.00 68.81 291 ASN A C 1
ATOM 2323 O O . ASN A 1 291 ? 9.811 -13.419 -13.870 1.00 68.81 291 ASN A O 1
ATOM 2327 N N . ARG A 1 292 ? 9.403 -12.190 -12.040 1.00 67.69 292 ARG A N 1
ATOM 2328 C CA . ARG A 1 292 ? 10.199 -13.035 -11.136 1.00 67.69 292 ARG A CA 1
ATOM 2329 C C . ARG A 1 292 ? 9.649 -14.460 -11.039 1.00 67.69 292 ARG A C 1
ATOM 2331 O O . ARG A 1 292 ? 10.419 -15.414 -11.114 1.00 67.69 292 ARG A O 1
ATOM 2338 N N . ASP A 1 293 ? 8.335 -14.610 -10.927 1.00 68.25 293 ASP A N 1
ATOM 2339 C CA . ASP A 1 293 ? 7.655 -15.906 -10.848 1.00 68.25 293 ASP A CA 1
ATOM 2340 C C . ASP A 1 293 ? 7.677 -16.642 -12.197 1.00 68.25 293 ASP A C 1
ATOM 2342 O O . ASP A 1 293 ? 7.580 -17.864 -12.252 1.00 68.25 293 ASP A O 1
ATOM 2346 N N . ARG A 1 294 ? 7.878 -15.932 -13.310 1.00 65.12 294 ARG A N 1
ATOM 2347 C CA . ARG A 1 294 ? 8.177 -16.561 -14.605 1.00 65.12 294 ARG A CA 1
ATOM 2348 C C . ARG A 1 294 ? 9.653 -16.970 -14.738 1.00 65.12 294 ARG A C 1
ATOM 2350 O O . ARG A 1 294 ? 9.947 -17.885 -15.496 1.00 65.12 294 ARG A O 1
ATOM 2357 N N . SER A 1 295 ? 10.557 -16.376 -13.952 1.00 63.78 295 SER A N 1
ATOM 2358 C CA . SER A 1 295 ? 11.993 -16.713 -13.838 1.00 63.78 295 SER A CA 1
ATOM 2359 C C . SER A 1 295 ? 12.285 -17.738 -12.712 1.00 63.78 295 SER A C 1
ATOM 2361 O O . SER A 1 295 ? 13.432 -17.899 -12.277 1.00 63.78 295 SER A O 1
ATOM 2363 N N . THR A 1 296 ? 11.270 -18.464 -12.205 1.00 69.38 296 THR A N 1
ATOM 2364 C CA . THR A 1 296 ? 11.423 -19.415 -11.077 1.00 69.38 296 THR A CA 1
ATOM 2365 C C . THR A 1 296 ? 12.514 -20.454 -11.320 1.00 69.38 296 THR A C 1
ATOM 2367 O O . THR A 1 296 ? 13.291 -20.737 -10.411 1.00 69.38 296 THR A O 1
ATOM 2370 N N . ALA A 1 297 ? 12.643 -20.979 -12.542 1.00 75.00 297 ALA A N 1
ATOM 2371 C CA . ALA A 1 297 ? 13.654 -21.989 -12.845 1.00 75.00 297 ALA A CA 1
ATOM 2372 C C . ALA A 1 297 ? 15.088 -21.470 -12.639 1.00 75.00 297 ALA A C 1
ATOM 2374 O O . ALA A 1 297 ? 15.942 -22.212 -12.151 1.00 75.00 297 ALA A O 1
ATOM 2375 N N . LEU A 1 298 ? 15.361 -20.202 -12.973 1.00 81.44 298 LEU A N 1
ATOM 2376 C CA . LEU A 1 298 ? 16.679 -19.596 -12.767 1.00 81.44 298 LEU A CA 1
ATOM 2377 C C . LEU A 1 298 ? 16.932 -19.319 -11.284 1.00 81.44 298 LEU A C 1
ATOM 2379 O O . LEU A 1 298 ? 18.020 -19.595 -10.779 1.00 81.44 298 LEU A O 1
ATOM 2383 N N . HIS A 1 299 ? 15.909 -18.856 -10.567 1.00 76.12 299 HIS A N 1
ATOM 2384 C CA . HIS A 1 299 ? 15.979 -18.667 -9.120 1.00 76.12 299 HIS A CA 1
ATOM 2385 C C . HIS A 1 299 ? 16.244 -19.980 -8.376 1.00 76.12 299 HIS A C 1
ATOM 2387 O O . HIS A 1 299 ? 17.079 -20.002 -7.480 1.00 76.12 299 HIS A O 1
ATOM 2393 N N . GLU A 1 300 ? 15.626 -21.095 -8.768 1.00 81.94 300 GLU A N 1
ATOM 2394 C CA . GLU A 1 300 ? 15.899 -22.409 -8.172 1.00 81.94 300 GLU A CA 1
ATOM 2395 C C . GLU A 1 300 ? 17.350 -22.871 -8.377 1.00 81.94 300 GLU A C 1
ATOM 2397 O O . GLU A 1 300 ? 17.915 -23.547 -7.512 1.00 81.94 300 GLU A O 1
ATOM 2402 N N . VAL A 1 301 ? 17.962 -22.523 -9.515 1.00 85.06 301 VAL A N 1
ATOM 2403 C CA . VAL A 1 301 ? 19.382 -22.796 -9.788 1.00 85.06 301 VAL A CA 1
ATOM 2404 C C . VAL A 1 301 ? 20.272 -21.979 -8.848 1.00 85.06 301 VAL A C 1
ATOM 2406 O O . 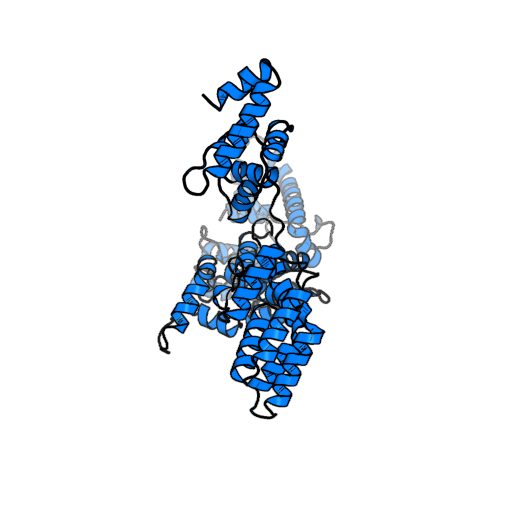VAL A 1 301 ? 21.183 -22.539 -8.232 1.00 85.06 301 VAL A O 1
ATOM 2409 N N . TRP A 1 302 ? 19.973 -20.691 -8.663 1.00 81.56 302 TRP A N 1
ATOM 2410 C CA . TRP A 1 302 ? 20.678 -19.839 -7.701 1.00 81.56 302 TRP A CA 1
ATOM 2411 C C . TRP A 1 302 ? 20.474 -20.290 -6.252 1.00 81.56 302 TRP A C 1
ATOM 2413 O O . TRP A 1 302 ? 21.427 -20.341 -5.476 1.00 81.56 302 TRP A O 1
ATOM 2423 N N . ASP A 1 303 ? 19.265 -20.704 -5.887 1.00 79.06 303 ASP A N 1
ATOM 2424 C CA . ASP A 1 303 ? 18.960 -21.243 -4.565 1.00 79.06 303 ASP A CA 1
ATOM 2425 C C . ASP A 1 303 ? 19.796 -22.488 -4.266 1.00 79.06 303 ASP A C 1
ATOM 2427 O O . ASP A 1 303 ? 20.336 -22.618 -3.167 1.00 79.06 303 ASP A O 1
ATOM 2431 N N . ARG A 1 304 ? 19.958 -23.399 -5.235 1.00 80.75 304 ARG A N 1
ATOM 2432 C CA . ARG A 1 304 ? 20.857 -24.554 -5.073 1.00 80.75 304 ARG A CA 1
ATOM 2433 C C . ARG A 1 304 ? 22.301 -24.112 -4.860 1.00 80.75 304 ARG A C 1
ATOM 2435 O O . ARG A 1 304 ? 22.935 -24.618 -3.938 1.00 80.75 304 ARG A O 1
ATOM 2442 N N . PHE A 1 305 ? 22.770 -23.140 -5.643 1.00 78.19 305 PHE A N 1
ATOM 2443 C CA . PHE A 1 305 ? 24.114 -22.574 -5.522 1.00 78.19 305 PHE A CA 1
ATOM 2444 C C . PHE A 1 305 ? 24.389 -21.983 -4.128 1.00 78.19 305 PHE A C 1
ATOM 2446 O O . PHE A 1 305 ? 25.470 -22.183 -3.580 1.00 78.19 305 PHE A O 1
ATOM 2453 N N . TYR A 1 306 ? 23.414 -21.299 -3.517 1.00 72.94 306 TYR A N 1
ATOM 2454 C CA . TYR A 1 306 ? 23.581 -20.701 -2.186 1.00 72.94 306 TYR A CA 1
ATOM 2455 C C . TYR A 1 306 ? 23.300 -21.657 -1.017 1.00 72.94 306 TYR A C 1
ATOM 2457 O O . TYR A 1 306 ? 23.829 -21.454 0.077 1.00 72.94 306 TYR A O 1
ATOM 2465 N N . ARG A 1 307 ? 22.470 -22.693 -1.201 1.00 67.50 307 ARG A N 1
ATOM 2466 C CA . ARG A 1 307 ? 22.049 -23.588 -0.105 1.00 67.50 307 ARG A CA 1
ATOM 2467 C C . ARG A 1 307 ? 23.107 -24.607 0.296 1.00 67.50 307 ARG A C 1
ATOM 2469 O O . ARG A 1 307 ? 23.139 -24.999 1.462 1.00 67.50 307 ARG A O 1
ATOM 2476 N N . ASN A 1 308 ? 23.925 -25.090 -0.636 1.00 68.81 308 ASN A N 1
ATOM 2477 C CA . ASN A 1 308 ? 25.003 -26.030 -0.332 1.00 68.81 308 ASN A CA 1
ATOM 2478 C C . ASN A 1 308 ? 26.037 -26.102 -1.469 1.00 68.81 308 ASN A C 1
ATOM 2480 O O . ASN A 1 308 ? 25.781 -25.690 -2.590 1.00 68.81 308 ASN A O 1
ATOM 2484 N N . PHE A 1 309 ? 27.201 -26.683 -1.177 1.00 74.75 309 PHE A N 1
ATOM 2485 C CA . PHE A 1 309 ? 28.287 -26.885 -2.146 1.00 74.75 309 PHE A CA 1
ATOM 2486 C C . PHE A 1 309 ? 28.196 -28.226 -2.901 1.00 74.75 309 PHE A C 1
ATOM 2488 O O . PHE A 1 309 ? 29.221 -28.767 -3.313 1.00 74.75 309 PHE A O 1
ATOM 2495 N N . SER A 1 310 ? 27.006 -28.826 -3.013 1.00 73.06 310 SER A N 1
ATOM 2496 C CA . SER A 1 310 ? 26.839 -30.086 -3.751 1.00 73.06 310 SER A CA 1
ATOM 2497 C C . SER A 1 310 ? 26.610 -29.836 -5.247 1.00 73.06 310 SER A C 1
ATOM 2499 O O . SER A 1 310 ? 26.062 -28.805 -5.626 1.00 73.06 310 SER A O 1
ATOM 2501 N N . GLY A 1 311 ? 27.021 -30.789 -6.089 1.00 76.75 311 GLY A N 1
ATOM 2502 C CA . GLY A 1 311 ? 26.913 -30.707 -7.551 1.00 76.75 311 GLY A CA 1
ATOM 2503 C C . GLY A 1 311 ? 28.232 -30.368 -8.248 1.00 76.75 311 GLY A C 1
ATOM 2504 O O . GLY A 1 311 ? 29.261 -30.132 -7.610 1.00 76.75 311 GLY A O 1
ATOM 2505 N N . THR A 1 312 ? 28.208 -30.389 -9.578 1.00 85.00 312 THR A N 1
ATOM 2506 C CA . THR A 1 312 ? 29.363 -30.078 -10.434 1.00 85.00 312 THR A CA 1
ATOM 2507 C C . THR A 1 312 ? 29.164 -28.773 -11.204 1.00 85.00 312 THR A C 1
ATOM 2509 O O . THR A 1 312 ? 28.038 -28.352 -11.473 1.00 85.00 312 THR A O 1
ATOM 2512 N N . ALA A 1 313 ? 30.269 -28.133 -11.601 1.00 84.44 313 ALA A N 1
ATOM 2513 C CA . ALA A 1 313 ? 30.217 -26.938 -12.445 1.00 84.44 313 ALA A CA 1
ATOM 2514 C C . ALA A 1 313 ? 29.505 -27.213 -13.783 1.00 84.44 313 ALA A C 1
ATOM 2516 O O . ALA A 1 313 ? 28.743 -26.372 -14.251 1.00 84.44 313 ALA A O 1
ATOM 2517 N N . ASP A 1 314 ? 29.699 -28.401 -14.362 1.00 87.69 314 ASP A N 1
ATOM 2518 C CA . ASP A 1 314 ? 29.076 -28.791 -15.630 1.00 87.69 314 ASP A CA 1
ATOM 2519 C C . ASP A 1 314 ? 27.550 -28.919 -15.519 1.00 87.69 314 ASP A C 1
ATOM 2521 O O . ASP A 1 314 ? 26.836 -28.449 -16.405 1.00 87.69 314 ASP A O 1
ATOM 2525 N N . GLU A 1 315 ? 27.037 -29.495 -14.427 1.00 87.88 315 GLU A N 1
ATOM 2526 C CA . GLU A 1 315 ? 25.592 -29.565 -14.155 1.00 87.88 315 GLU A CA 1
ATOM 2527 C C . GLU A 1 315 ? 24.991 -28.164 -13.993 1.00 87.88 315 GLU A C 1
ATOM 2529 O O . GLU A 1 315 ? 23.963 -27.853 -14.592 1.00 87.88 315 GLU A O 1
ATOM 2534 N N . PHE A 1 316 ? 25.673 -27.291 -13.249 1.00 87.94 316 PHE A N 1
ATOM 2535 C CA . PHE A 1 316 ? 25.237 -25.914 -13.033 1.00 87.94 316 PHE A CA 1
ATOM 2536 C C . PHE A 1 316 ? 25.209 -25.095 -14.337 1.00 87.94 316 PHE A C 1
ATOM 2538 O O . PHE A 1 316 ? 24.233 -24.400 -14.628 1.00 87.94 316 PHE A O 1
ATOM 2545 N N . ILE A 1 317 ? 26.248 -25.219 -15.170 1.00 91.75 317 ILE A N 1
ATOM 2546 C CA . ILE A 1 317 ? 26.308 -24.591 -16.499 1.00 91.75 317 ILE A CA 1
ATOM 2547 C C . ILE A 1 317 ? 25.197 -25.130 -17.408 1.00 91.75 317 ILE A C 1
ATOM 2549 O O . ILE A 1 317 ? 24.573 -24.358 -18.141 1.00 91.75 317 ILE A O 1
ATOM 2553 N N . ALA A 1 318 ? 24.948 -26.443 -17.385 1.00 90.19 318 ALA A N 1
ATOM 2554 C CA . ALA A 1 318 ? 23.904 -27.064 -18.193 1.00 90.19 318 ALA A CA 1
ATOM 2555 C C . ALA A 1 318 ? 22.508 -26.549 -17.814 1.00 90.19 318 ALA A C 1
ATOM 2557 O O . ALA A 1 318 ? 21.710 -26.255 -18.708 1.00 90.19 318 ALA A O 1
ATOM 2558 N N . ASP A 1 319 ? 22.240 -26.374 -16.518 1.00 89.50 319 ASP A N 1
ATOM 2559 C CA . ASP A 1 319 ? 20.988 -25.812 -16.013 1.00 89.50 319 ASP A CA 1
ATOM 2560 C C . ASP A 1 319 ? 20.780 -24.362 -16.473 1.00 89.50 319 ASP A C 1
ATOM 2562 O O . ASP A 1 319 ? 19.737 -24.057 -17.058 1.00 89.50 319 ASP A O 1
ATOM 2566 N N . ILE A 1 320 ? 21.782 -23.488 -16.292 1.00 90.31 320 ILE A N 1
ATOM 2567 C CA . ILE A 1 320 ? 21.719 -22.093 -16.764 1.00 90.31 320 ILE A CA 1
ATOM 2568 C C . ILE A 1 320 ? 21.476 -22.051 -18.274 1.00 90.31 320 ILE A C 1
ATOM 2570 O O . ILE A 1 320 ? 20.572 -21.358 -18.741 1.00 90.31 320 ILE A O 1
ATOM 2574 N N . ARG A 1 321 ? 22.240 -22.827 -19.053 1.00 89.75 321 ARG A N 1
ATOM 2575 C CA . ARG A 1 321 ? 22.109 -22.853 -20.515 1.00 89.75 321 ARG A CA 1
ATOM 2576 C C . ARG A 1 321 ? 20.723 -23.314 -20.959 1.00 89.75 321 ARG A C 1
ATOM 2578 O O . ARG A 1 321 ? 20.168 -22.751 -21.903 1.00 89.75 321 ARG A O 1
ATOM 2585 N N . ARG A 1 322 ? 20.167 -24.343 -20.309 1.00 90.69 322 ARG A N 1
ATOM 2586 C CA . ARG A 1 322 ? 18.821 -24.854 -20.603 1.00 90.69 322 ARG A CA 1
ATOM 2587 C C . ARG A 1 322 ? 17.778 -23.756 -20.403 1.00 90.69 322 ARG A C 1
ATOM 2589 O O . ARG A 1 322 ? 16.940 -23.563 -21.280 1.00 90.69 322 ARG A O 1
ATOM 2596 N N . ILE A 1 323 ? 17.849 -23.035 -19.286 1.00 89.06 323 ILE A N 1
ATOM 2597 C CA . ILE A 1 323 ? 16.891 -21.977 -18.942 1.00 89.06 323 ILE A CA 1
ATOM 2598 C C . ILE A 1 323 ? 17.013 -20.804 -19.918 1.00 89.06 323 ILE A C 1
ATOM 2600 O O . ILE A 1 323 ? 16.025 -20.428 -20.540 1.00 89.06 323 ILE A O 1
ATOM 2604 N N . LEU A 1 324 ? 18.232 -20.316 -20.168 1.00 88.81 324 LEU A N 1
ATOM 2605 C CA . LEU A 1 324 ? 18.497 -19.238 -21.135 1.00 88.81 324 LEU A CA 1
ATOM 2606 C C . LEU A 1 324 ? 18.217 -19.629 -22.597 1.00 88.81 324 LEU A C 1
ATOM 2608 O O . LEU A 1 324 ? 18.280 -18.783 -23.482 1.00 88.81 324 LEU A O 1
ATOM 2612 N N . THR A 1 325 ? 17.923 -20.900 -22.874 1.00 86.50 325 THR A N 1
ATOM 2613 C CA . THR A 1 325 ? 17.487 -21.353 -24.202 1.00 86.50 325 THR A CA 1
ATOM 2614 C C . THR A 1 325 ? 15.973 -21.516 -24.285 1.00 86.50 325 THR A C 1
ATOM 2616 O O . THR A 1 325 ? 15.389 -21.170 -25.305 1.00 86.50 325 THR A O 1
ATOM 2619 N N . ASN A 1 326 ? 15.336 -22.046 -23.240 1.00 84.06 326 ASN A N 1
ATOM 2620 C CA . ASN A 1 326 ? 13.930 -22.456 -23.297 1.00 84.06 326 ASN A CA 1
ATOM 2621 C C . ASN A 1 326 ? 12.965 -21.435 -22.686 1.00 84.06 326 ASN A C 1
ATOM 2623 O O . ASN A 1 326 ? 11.784 -21.449 -23.007 1.00 84.06 326 ASN A O 1
ATOM 2627 N N . GLU A 1 327 ? 13.454 -20.594 -21.779 1.00 86.62 327 GLU A N 1
ATOM 2628 C CA . GLU A 1 327 ? 12.644 -19.706 -20.936 1.00 86.62 327 GLU A CA 1
ATOM 2629 C C . GLU A 1 327 ? 13.127 -18.248 -21.056 1.00 86.62 327 GLU A C 1
ATOM 2631 O O . GLU A 1 327 ? 12.773 -17.393 -20.251 1.00 86.62 327 GLU A O 1
ATOM 2636 N N . VAL A 1 328 ? 13.941 -17.956 -22.081 1.00 87.00 328 VAL A N 1
ATOM 2637 C CA . VAL A 1 328 ? 14.642 -16.676 -22.261 1.00 87.00 328 VAL A CA 1
ATOM 2638 C C . VAL A 1 328 ? 13.703 -15.472 -22.339 1.00 87.00 328 VAL A C 1
ATOM 2640 O O . VAL A 1 328 ? 14.052 -14.425 -21.813 1.00 87.00 328 VAL A O 1
ATOM 2643 N N . GLU A 1 329 ? 12.502 -15.634 -22.907 1.00 83.62 329 GLU A N 1
ATOM 2644 C CA . GLU A 1 329 ? 11.455 -14.597 -23.011 1.00 83.62 329 GLU A CA 1
ATOM 2645 C C . GLU A 1 329 ? 10.970 -14.068 -21.651 1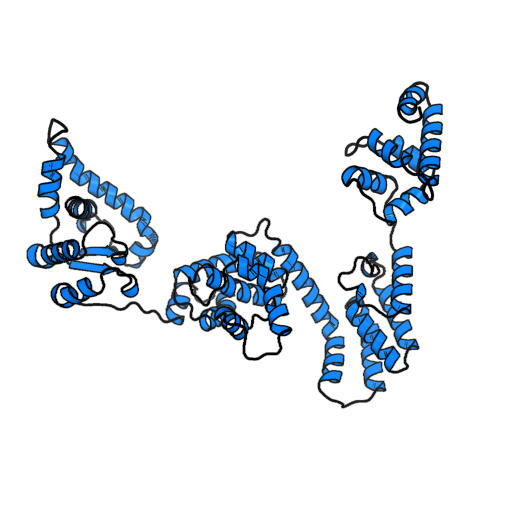.00 83.62 329 GLU A C 1
ATOM 2647 O O . GLU A 1 329 ? 10.333 -13.019 -21.578 1.00 83.62 329 GLU A O 1
ATOM 2652 N N . TYR A 1 330 ? 11.237 -14.805 -20.572 1.00 81.62 330 TYR A N 1
ATOM 2653 C CA . TYR A 1 330 ? 10.808 -14.464 -19.219 1.00 81.62 330 TYR A CA 1
ATOM 2654 C C . TYR A 1 330 ? 11.954 -14.009 -18.313 1.00 81.62 330 TYR A C 1
ATOM 2656 O O . TYR A 1 330 ? 11.729 -13.677 -17.150 1.00 81.62 330 TYR A O 1
ATOM 2664 N N . ILE A 1 331 ? 13.184 -13.994 -18.828 1.00 82.81 331 ILE A N 1
ATOM 2665 C CA . ILE A 1 331 ? 14.367 -13.601 -18.069 1.00 82.81 331 ILE A CA 1
ATOM 2666 C C . ILE A 1 331 ? 14.494 -12.071 -18.061 1.00 82.81 331 ILE A C 1
ATOM 2668 O O . ILE A 1 331 ? 14.427 -11.406 -19.095 1.00 82.81 331 ILE A O 1
ATOM 2672 N N . GLY A 1 332 ? 14.705 -11.484 -16.882 1.00 81.50 332 GLY A N 1
ATOM 2673 C CA . GLY A 1 332 ? 15.010 -10.058 -16.757 1.00 81.50 332 GLY A CA 1
ATOM 2674 C C . GLY A 1 332 ? 16.455 -9.731 -17.151 1.00 81.50 332 GLY A C 1
ATOM 2675 O O . GLY A 1 332 ? 17.343 -10.578 -17.069 1.00 81.50 332 GLY A O 1
ATOM 2676 N N . VAL A 1 333 ? 16.733 -8.474 -17.507 1.00 84.38 333 VAL A N 1
ATOM 2677 C CA . VAL A 1 333 ? 18.090 -8.034 -17.896 1.00 84.38 333 VAL A CA 1
ATOM 2678 C C . VAL A 1 333 ? 19.121 -8.258 -16.774 1.00 84.38 333 VAL A C 1
ATOM 2680 O O . VAL A 1 333 ? 20.256 -8.650 -17.040 1.00 84.38 333 VAL A O 1
ATOM 2683 N N . ASN A 1 334 ? 18.731 -8.068 -15.509 1.00 80.06 334 ASN A N 1
ATOM 2684 C CA . ASN A 1 334 ? 19.610 -8.315 -14.358 1.00 80.06 334 ASN A CA 1
ATOM 2685 C C . ASN A 1 334 ? 19.914 -9.809 -14.161 1.00 80.06 334 ASN A C 1
ATOM 2687 O O . ASN A 1 334 ? 21.058 -10.171 -13.885 1.00 80.06 334 ASN A O 1
ATOM 2691 N N . ASP A 1 335 ? 18.908 -10.664 -14.343 1.00 83.00 335 ASP A N 1
ATOM 2692 C CA . ASP A 1 335 ? 19.048 -12.121 -14.272 1.00 83.00 335 ASP A CA 1
ATOM 2693 C C . ASP A 1 335 ? 19.976 -12.632 -15.383 1.00 83.00 335 ASP A C 1
ATOM 2695 O O . ASP A 1 335 ? 20.880 -13.434 -15.127 1.00 83.00 335 ASP A O 1
ATOM 2699 N N . LEU A 1 336 ? 19.813 -12.100 -16.602 1.00 90.12 336 LEU A N 1
ATOM 2700 C CA . LEU A 1 336 ? 20.728 -12.349 -17.713 1.00 90.12 336 LEU A CA 1
ATOM 2701 C C . LEU A 1 336 ? 22.154 -11.917 -17.355 1.00 90.12 336 LEU A C 1
ATOM 2703 O O . LEU A 1 336 ? 23.080 -12.700 -17.547 1.00 90.12 336 LEU A O 1
ATOM 2707 N N . ASN A 1 337 ? 22.342 -10.707 -16.815 1.00 89.06 337 ASN A N 1
ATOM 2708 C CA . ASN A 1 337 ? 23.667 -10.208 -16.437 1.00 89.06 337 ASN A CA 1
ATOM 2709 C C . ASN A 1 337 ? 24.339 -11.113 -15.392 1.00 89.06 337 ASN A C 1
ATOM 2711 O O . ASN A 1 337 ? 25.507 -11.465 -15.544 1.00 89.06 337 ASN A O 1
ATOM 2715 N N . GLY A 1 338 ? 23.597 -11.554 -14.369 1.00 87.12 338 GLY A N 1
ATOM 2716 C CA . GLY A 1 338 ? 24.104 -12.488 -13.360 1.00 87.12 338 GLY A CA 1
ATOM 2717 C C . GLY A 1 338 ? 24.520 -13.836 -13.956 1.00 87.12 338 GLY A C 1
ATOM 2718 O O . GLY A 1 338 ? 25.593 -14.358 -13.641 1.00 87.12 338 GLY A O 1
ATOM 2719 N N . ALA A 1 339 ? 23.714 -14.380 -14.870 1.00 89.88 339 ALA A N 1
ATOM 2720 C CA . ALA A 1 339 ? 24.029 -15.629 -15.552 1.00 89.88 339 ALA A CA 1
ATOM 2721 C C . ALA A 1 339 ? 25.235 -15.496 -16.500 1.00 89.88 339 ALA A C 1
ATOM 2723 O O . ALA A 1 339 ? 26.121 -16.351 -16.482 1.00 89.88 339 ALA A O 1
ATOM 2724 N N . VAL A 1 340 ? 25.319 -14.408 -17.273 1.00 93.81 340 VAL A N 1
ATOM 2725 C CA . VAL A 1 340 ? 26.460 -14.074 -18.146 1.00 93.81 340 VAL A CA 1
ATOM 2726 C C . VAL A 1 340 ? 27.740 -13.955 -17.329 1.00 93.81 340 VAL A C 1
ATOM 2728 O O . VAL A 1 340 ? 28.734 -14.609 -17.652 1.00 93.81 340 VAL A O 1
ATOM 2731 N N . TRP A 1 341 ? 27.709 -13.183 -16.239 1.00 92.19 341 TRP A N 1
ATOM 2732 C CA . TRP A 1 341 ? 28.850 -13.027 -15.342 1.00 92.19 341 TRP A CA 1
ATOM 2733 C C . TRP A 1 341 ? 29.335 -14.385 -14.832 1.00 92.19 341 TRP A C 1
ATOM 2735 O O . TRP A 1 341 ? 30.521 -14.702 -14.942 1.00 92.19 341 TRP A O 1
ATOM 2745 N N . MET A 1 342 ? 28.417 -15.227 -14.354 1.00 89.44 342 MET A N 1
ATOM 2746 C CA . MET A 1 342 ? 28.755 -16.539 -13.810 1.00 89.44 342 MET A CA 1
ATOM 2747 C C . MET A 1 342 ? 29.316 -17.492 -14.872 1.00 89.44 342 MET A C 1
ATOM 2749 O O . MET A 1 342 ? 30.333 -18.142 -14.634 1.00 89.44 342 MET A O 1
ATOM 2753 N N . LEU A 1 343 ? 28.724 -17.536 -16.070 1.00 92.81 343 LEU A N 1
ATOM 2754 C CA . LEU A 1 343 ? 29.251 -18.321 -17.191 1.00 92.81 343 LEU A CA 1
ATOM 2755 C C . LEU A 1 343 ? 30.679 -17.891 -17.552 1.00 92.81 343 LEU A C 1
ATOM 2757 O O . LEU A 1 343 ? 31.536 -18.748 -17.776 1.00 92.81 343 LEU A O 1
ATOM 2761 N N . ARG A 1 344 ? 30.977 -16.585 -17.533 1.00 93.31 344 ARG A N 1
ATOM 2762 C CA . ARG A 1 344 ? 32.346 -16.092 -17.744 1.00 93.31 344 ARG A CA 1
ATOM 2763 C C . ARG A 1 344 ? 33.298 -16.508 -16.623 1.00 93.31 344 ARG A C 1
ATOM 2765 O O . ARG A 1 344 ? 34.402 -16.952 -16.934 1.00 93.31 344 ARG A O 1
ATOM 2772 N N . GLN A 1 345 ? 32.885 -16.429 -15.354 1.00 90.69 345 GLN A N 1
ATOM 2773 C CA . GLN A 1 345 ? 33.711 -16.883 -14.222 1.00 90.69 345 GLN A CA 1
ATOM 2774 C C . GLN A 1 345 ? 34.039 -18.379 -14.299 1.00 90.69 345 GLN A C 1
ATOM 2776 O O . GLN A 1 345 ? 35.129 -18.798 -13.915 1.00 90.69 345 GLN A O 1
ATOM 2781 N N . LEU A 1 346 ? 33.126 -19.182 -14.847 1.00 91.25 346 LEU A N 1
ATOM 2782 C CA . LEU A 1 346 ? 33.318 -20.618 -15.059 1.00 91.25 346 LEU A CA 1
ATOM 2783 C C . LEU A 1 346 ? 34.055 -20.951 -16.373 1.00 91.25 346 LEU A C 1
ATOM 2785 O O . LEU A 1 346 ? 34.108 -22.111 -16.776 1.00 91.25 346 LEU A O 1
ATOM 2789 N N . GLY A 1 347 ? 34.627 -19.955 -17.058 1.00 92.81 347 GLY A N 1
ATOM 2790 C CA . GLY A 1 347 ? 35.401 -20.149 -18.288 1.00 92.81 347 GLY A CA 1
ATOM 2791 C C . GLY A 1 347 ? 34.558 -20.451 -19.532 1.00 92.81 347 GLY A C 1
ATOM 2792 O O . GLY A 1 347 ? 35.104 -20.868 -20.551 1.00 92.81 347 GLY A O 1
ATOM 2793 N N . ARG A 1 348 ? 33.239 -20.232 -19.474 1.00 93.81 348 ARG A N 1
ATOM 2794 C CA . ARG A 1 348 ? 32.273 -20.468 -20.559 1.00 93.81 348 ARG A CA 1
ATOM 2795 C C . ARG A 1 348 ? 31.800 -19.170 -21.205 1.00 93.81 348 ARG A C 1
ATOM 2797 O O . ARG A 1 348 ? 30.605 -18.903 -21.320 1.00 93.81 348 ARG A O 1
ATOM 2804 N N . GLY A 1 349 ? 32.762 -18.353 -21.635 1.00 94.00 349 GLY A N 1
ATOM 2805 C CA . GLY A 1 349 ? 32.483 -17.115 -22.371 1.00 94.00 349 GLY A CA 1
ATOM 2806 C C . GLY A 1 349 ? 31.720 -17.353 -23.679 1.00 94.00 349 GLY A C 1
ATOM 2807 O O . GLY A 1 349 ? 30.897 -16.526 -24.051 1.00 94.00 349 GLY A O 1
ATOM 2808 N N . ASP A 1 350 ? 31.919 -18.516 -24.305 1.00 94.50 350 ASP A N 1
ATOM 2809 C CA . ASP A 1 350 ? 31.167 -18.975 -25.477 1.00 94.50 350 ASP A CA 1
ATOM 2810 C C . ASP A 1 350 ? 29.655 -19.024 -25.211 1.00 94.50 350 ASP A C 1
ATOM 2812 O O . ASP A 1 350 ? 28.866 -18.484 -25.982 1.00 94.50 350 ASP A O 1
ATOM 2816 N N . LEU A 1 351 ? 29.251 -19.622 -24.086 1.00 93.81 351 LEU A N 1
ATOM 2817 C CA . LEU A 1 351 ? 27.841 -19.720 -23.704 1.00 93.81 351 LEU A CA 1
ATOM 2818 C C . LEU A 1 351 ? 27.274 -18.389 -23.223 1.00 93.81 351 LEU A C 1
ATOM 2820 O O . LEU A 1 351 ? 26.083 -18.137 -23.401 1.00 93.81 351 LEU A O 1
ATOM 2824 N N . ALA A 1 352 ? 28.103 -17.555 -22.596 1.00 94.75 352 ALA A N 1
ATOM 2825 C CA . ALA A 1 352 ? 27.702 -16.218 -22.182 1.00 94.75 352 ALA A CA 1
ATOM 2826 C C . ALA A 1 352 ? 27.312 -15.374 -23.408 1.00 94.75 352 ALA A C 1
ATOM 2828 O O . ALA A 1 352 ? 26.225 -14.799 -23.440 1.00 94.75 352 ALA A O 1
ATOM 2829 N N . ASP A 1 353 ? 28.149 -15.383 -24.447 1.00 95.56 353 ASP A N 1
ATOM 2830 C CA . ASP A 1 353 ? 27.897 -14.645 -25.683 1.00 95.56 353 ASP A CA 1
ATOM 2831 C C . ASP A 1 353 ? 26.700 -15.224 -26.468 1.00 95.56 353 ASP A C 1
ATOM 2833 O O . ASP A 1 353 ? 25.878 -14.445 -26.954 1.00 95.56 353 ASP A O 1
ATOM 2837 N N . GLU A 1 354 ? 26.548 -16.561 -26.518 1.00 94.44 354 GLU A N 1
ATOM 2838 C CA . GLU A 1 354 ? 25.369 -17.253 -27.088 1.00 94.44 354 GLU A CA 1
ATOM 2839 C C . GLU A 1 354 ? 24.074 -16.834 -26.367 1.00 94.44 354 GLU A C 1
ATOM 2841 O O . GLU A 1 354 ? 23.037 -16.609 -26.993 1.00 94.44 354 GLU A O 1
ATOM 2846 N N . SER A 1 355 ? 24.123 -16.709 -25.038 1.00 94.31 355 SER A N 1
ATOM 2847 C CA . SER A 1 355 ? 22.956 -16.346 -24.228 1.00 94.31 355 SER A CA 1
ATOM 2848 C C . SER A 1 355 ? 22.512 -14.902 -24.465 1.00 94.31 355 SER A C 1
ATOM 2850 O O . SER A 1 355 ? 21.314 -14.636 -24.516 1.00 94.31 355 SER A O 1
ATOM 2852 N N . ILE A 1 356 ? 23.461 -13.977 -24.654 1.00 95.50 356 ILE A N 1
ATOM 2853 C CA . ILE A 1 356 ? 23.161 -12.579 -25.001 1.00 95.50 356 ILE A CA 1
ATOM 2854 C C . ILE A 1 356 ? 22.463 -12.507 -26.365 1.00 95.50 356 ILE A C 1
ATOM 2856 O O . ILE A 1 356 ? 21.480 -11.785 -26.512 1.00 95.50 356 ILE A O 1
ATOM 2860 N N . GLU A 1 357 ? 22.937 -13.269 -27.356 1.00 94.62 357 GLU A N 1
ATOM 2861 C CA . GLU A 1 357 ? 22.328 -13.305 -28.694 1.00 94.62 357 GLU A CA 1
ATOM 2862 C C . GLU A 1 357 ? 20.892 -13.823 -28.647 1.00 94.62 357 GLU A C 1
ATOM 2864 O O . GLU A 1 357 ? 19.983 -13.149 -29.130 1.00 94.62 357 GLU A O 1
ATOM 2869 N N . LYS A 1 358 ? 20.668 -14.959 -27.977 1.00 93.56 358 LYS A N 1
ATOM 2870 C CA . LYS A 1 358 ? 19.323 -15.520 -27.783 1.00 93.56 358 LYS A CA 1
ATOM 2871 C C . LYS A 1 358 ? 18.384 -14.552 -27.075 1.00 93.56 358 LYS A C 1
ATOM 2873 O O . LYS A 1 358 ? 17.213 -14.452 -27.435 1.00 93.56 358 LYS A O 1
ATOM 2878 N N . TYR A 1 359 ? 18.893 -13.824 -26.084 1.00 93.50 359 TYR A N 1
ATOM 2879 C CA . TYR A 1 359 ? 18.105 -12.825 -25.377 1.00 93.50 359 TYR A CA 1
ATOM 2880 C C . TYR A 1 359 ? 17.648 -11.694 -26.299 1.00 93.50 359 TYR A C 1
ATOM 2882 O O . TYR A 1 359 ? 16.479 -11.306 -26.266 1.00 93.50 359 TYR A O 1
ATOM 2890 N N . ILE A 1 360 ? 18.554 -11.189 -27.139 1.00 93.19 360 ILE A N 1
ATOM 2891 C CA . ILE A 1 360 ? 18.246 -10.142 -28.116 1.00 93.19 360 ILE A CA 1
ATOM 2892 C C . ILE A 1 360 ? 17.227 -10.648 -29.137 1.00 93.19 360 ILE A C 1
ATOM 2894 O O . ILE A 1 360 ? 16.249 -9.953 -29.398 1.00 93.19 360 ILE A O 1
ATOM 2898 N N . GLU A 1 361 ? 17.416 -11.855 -29.675 1.00 91.81 361 GLU A N 1
ATOM 2899 C CA . GLU A 1 361 ? 16.489 -12.482 -30.625 1.00 91.81 361 GLU A CA 1
ATOM 2900 C C . GLU A 1 361 ? 15.071 -12.623 -30.057 1.00 91.81 361 GLU A C 1
ATOM 2902 O O . GLU A 1 361 ? 14.102 -12.278 -30.734 1.00 91.81 361 GLU A O 1
ATOM 2907 N N . ALA A 1 362 ? 14.945 -13.055 -28.802 1.00 88.88 362 ALA A N 1
ATOM 2908 C CA . ALA A 1 362 ? 13.655 -13.228 -28.140 1.00 88.88 362 ALA A CA 1
ATOM 2909 C C . ALA A 1 362 ? 12.922 -11.900 -27.864 1.00 88.88 362 ALA A C 1
ATOM 2911 O O . ALA A 1 362 ? 11.693 -11.858 -27.857 1.00 88.88 362 ALA A O 1
ATOM 2912 N N . HIS A 1 363 ? 13.656 -10.797 -27.676 1.00 88.00 363 HIS A N 1
ATOM 2913 C CA . HIS A 1 363 ? 13.089 -9.509 -27.257 1.00 88.00 363 HIS A CA 1
ATOM 2914 C C . HIS A 1 363 ? 13.087 -8.427 -28.347 1.00 88.00 363 HIS A C 1
ATOM 2916 O O . HIS A 1 363 ? 12.808 -7.264 -28.050 1.00 88.00 363 HIS A O 1
ATOM 2922 N N . GLN A 1 364 ? 13.322 -8.769 -29.621 1.00 85.94 364 GLN A N 1
ATOM 2923 C CA . GLN A 1 364 ? 13.375 -7.784 -30.719 1.00 85.94 364 GLN A CA 1
ATOM 2924 C C . GLN A 1 364 ? 12.107 -6.921 -30.841 1.00 85.94 364 GLN A C 1
ATOM 2926 O O . GLN A 1 364 ? 12.167 -5.771 -31.276 1.00 85.94 364 GLN A O 1
ATOM 2931 N N . ALA A 1 365 ? 10.951 -7.460 -30.440 1.00 79.56 365 ALA A N 1
ATOM 2932 C CA . ALA A 1 365 ? 9.672 -6.751 -30.455 1.00 79.56 365 ALA A CA 1
ATOM 2933 C C . ALA A 1 365 ? 9.563 -5.638 -29.392 1.00 79.56 365 ALA A C 1
ATOM 2935 O O . ALA A 1 365 ? 8.633 -4.833 -29.450 1.00 79.56 365 ALA A O 1
ATOM 2936 N N . GLN A 1 366 ? 10.494 -5.570 -28.435 1.00 78.69 366 GLN A N 1
ATOM 2937 C CA . GLN A 1 366 ? 10.498 -4.610 -27.330 1.00 78.69 366 GLN A CA 1
ATOM 2938 C C . GLN A 1 366 ? 11.836 -3.851 -27.266 1.00 78.69 366 GLN A C 1
ATOM 2940 O O . GLN A 1 366 ? 12.600 -4.032 -26.317 1.00 78.69 366 GLN A O 1
ATOM 2945 N N . PRO A 1 367 ? 12.129 -2.954 -28.232 1.00 79.69 367 PRO A N 1
ATOM 2946 C CA . PRO A 1 367 ? 13.450 -2.331 -28.357 1.00 79.69 367 PRO A CA 1
ATOM 2947 C C . PRO A 1 367 ? 13.919 -1.612 -27.088 1.00 79.69 367 PRO A C 1
ATOM 2949 O O . PRO A 1 367 ? 15.100 -1.645 -26.770 1.00 79.69 367 PRO A O 1
ATOM 2952 N N . LYS A 1 368 ? 12.989 -1.028 -26.317 1.00 78.75 368 LYS A N 1
ATOM 2953 C CA . LYS A 1 368 ? 13.280 -0.321 -25.058 1.00 78.75 368 LYS A CA 1
ATOM 2954 C C . LYS A 1 368 ? 13.995 -1.174 -24.005 1.00 78.75 368 LYS A C 1
ATOM 2956 O O . LYS A 1 368 ? 14.683 -0.606 -23.170 1.00 78.75 368 LYS A O 1
ATOM 2961 N N . ILE A 1 369 ? 13.855 -2.504 -24.030 1.00 82.12 369 ILE A N 1
ATOM 2962 C CA . ILE A 1 369 ? 14.563 -3.398 -23.095 1.00 82.12 369 ILE A CA 1
ATOM 2963 C C . ILE A 1 369 ? 16.085 -3.276 -23.263 1.00 82.12 369 ILE A C 1
ATOM 2965 O O . ILE A 1 369 ? 16.833 -3.431 -22.299 1.00 82.12 369 ILE A O 1
ATOM 2969 N N . PHE A 1 370 ? 16.543 -2.960 -24.475 1.00 87.69 370 PHE A N 1
ATOM 2970 C CA . PHE A 1 370 ? 17.959 -2.827 -24.792 1.00 87.69 370 PHE A CA 1
ATOM 2971 C C . PHE A 1 370 ? 18.541 -1.448 -24.427 1.00 87.69 370 PHE A C 1
ATOM 2973 O O . PHE A 1 370 ? 19.760 -1.286 -24.430 1.00 87.69 370 PHE A O 1
ATOM 2980 N N . ASP A 1 371 ? 17.708 -0.463 -24.064 1.00 84.38 371 ASP A N 1
ATOM 2981 C CA . ASP A 1 371 ? 18.174 0.845 -23.593 1.00 84.38 371 ASP A CA 1
ATOM 2982 C C . ASP A 1 371 ? 18.643 0.776 -22.134 1.00 84.38 371 ASP A C 1
ATOM 2984 O O . ASP A 1 371 ? 17.900 1.041 -21.184 1.00 84.38 371 ASP A O 1
ATOM 2988 N N . LEU A 1 372 ? 19.923 0.467 -21.945 1.00 77.75 372 LEU A N 1
ATOM 2989 C CA . LEU A 1 372 ? 20.525 0.445 -20.614 1.00 77.75 372 LEU A CA 1
ATOM 2990 C C . LEU A 1 372 ? 20.650 1.840 -19.982 1.00 77.75 372 LEU A C 1
ATOM 2992 O O . LEU A 1 372 ? 20.883 1.934 -18.780 1.00 77.75 372 LEU A O 1
ATOM 2996 N N . SER A 1 373 ? 20.519 2.928 -20.747 1.00 70.94 373 SER A N 1
ATOM 2997 C CA . SER A 1 373 ? 20.582 4.287 -20.196 1.00 70.94 373 SER A CA 1
ATOM 2998 C C . SER A 1 373 ? 19.260 4.711 -19.550 1.00 70.94 373 SER A C 1
ATOM 3000 O O . SER A 1 373 ? 19.269 5.388 -18.522 1.00 70.94 373 SER A O 1
ATOM 3002 N N . GLY A 1 374 ? 18.136 4.258 -20.114 1.00 58.38 374 GLY A N 1
ATOM 3003 C CA . GLY A 1 374 ? 16.790 4.438 -19.572 1.00 58.38 374 GLY A CA 1
ATOM 3004 C C . GLY A 1 374 ? 16.374 3.384 -18.539 1.00 58.38 374 GLY A C 1
ATOM 3005 O O . GLY A 1 374 ? 15.363 3.562 -17.860 1.00 58.38 374 GLY A O 1
ATOM 3006 N N . HIS A 1 375 ? 17.131 2.292 -18.395 1.00 61.06 375 HIS A N 1
ATOM 3007 C CA . HIS A 1 375 ? 16.811 1.210 -17.465 1.00 61.06 375 HIS A CA 1
ATOM 3008 C C . HIS A 1 375 ? 17.188 1.567 -16.006 1.00 61.06 375 HIS A C 1
ATOM 3010 O O . HIS A 1 375 ? 18.352 1.895 -15.755 1.00 61.06 375 HIS A O 1
ATOM 3016 N N . PRO A 1 376 ? 16.283 1.415 -15.008 1.00 45.34 376 PRO A N 1
ATOM 3017 C CA . PRO A 1 376 ? 16.535 1.776 -13.600 1.00 45.34 376 PRO A CA 1
ATOM 3018 C C . PRO A 1 376 ? 17.800 1.156 -12.986 1.00 45.34 376 PRO A C 1
ATOM 3020 O O . PRO A 1 376 ? 18.425 1.742 -12.105 1.00 45.34 376 PRO A O 1
ATOM 3023 N N . PHE A 1 377 ? 18.205 -0.013 -13.486 1.00 52.44 377 PHE A N 1
ATOM 3024 C CA . PHE A 1 377 ? 19.391 -0.751 -13.039 1.00 52.44 377 PHE A CA 1
ATOM 3025 C C . PHE A 1 377 ? 20.470 -0.888 -14.125 1.00 52.44 377 PHE A C 1
ATOM 3027 O O . PHE A 1 377 ? 21.393 -1.682 -13.995 1.00 52.44 377 PHE A O 1
ATOM 3034 N N . GLY A 1 378 ? 20.401 -0.132 -15.225 1.00 57.94 378 GLY A N 1
ATOM 3035 C CA . GLY A 1 378 ? 21.368 -0.279 -16.323 1.00 57.94 378 GLY A CA 1
ATOM 3036 C C . GLY A 1 378 ? 22.818 0.079 -15.954 1.00 57.94 378 GLY A C 1
ATOM 3037 O O . GLY A 1 378 ? 23.770 -0.350 -16.614 1.00 57.94 378 GLY A O 1
ATOM 3038 N N . GLY A 1 379 ? 23.009 0.819 -14.857 1.00 58.53 379 GLY A N 1
ATOM 3039 C CA . GLY A 1 379 ? 24.324 1.112 -14.283 1.00 58.53 379 GLY A CA 1
ATOM 3040 C C . GLY A 1 379 ? 25.014 -0.086 -13.618 1.00 58.53 379 GLY A C 1
ATOM 3041 O O . GLY A 1 379 ? 26.237 -0.079 -13.527 1.00 58.53 379 GLY A O 1
ATOM 3042 N N . SER A 1 380 ? 24.272 -1.113 -13.180 1.00 68.06 380 SER A N 1
ATOM 3043 C CA . SER A 1 380 ? 24.843 -2.320 -12.551 1.00 68.06 380 SER A CA 1
ATOM 3044 C C . SER A 1 380 ? 25.229 -3.418 -13.543 1.00 68.06 380 SER A C 1
ATOM 3046 O O . SER A 1 380 ? 25.737 -4.456 -13.135 1.00 68.06 380 SER A O 1
ATOM 3048 N N . ILE A 1 381 ? 24.983 -3.202 -14.835 1.00 79.38 381 ILE A N 1
ATOM 3049 C CA . ILE A 1 381 ? 25.353 -4.127 -15.905 1.00 79.38 381 ILE A CA 1
ATOM 3050 C C . ILE A 1 381 ? 26.774 -3.787 -16.345 1.00 79.38 381 ILE A C 1
ATOM 3052 O O . ILE A 1 381 ? 26.998 -2.788 -17.029 1.00 79.38 381 ILE A O 1
ATOM 3056 N N . ASP A 1 382 ? 27.739 -4.592 -15.928 1.00 81.31 382 ASP A N 1
ATOM 3057 C CA . ASP A 1 382 ? 29.172 -4.359 -16.109 1.00 81.31 382 ASP A CA 1
ATOM 3058 C C . ASP A 1 382 ? 29.779 -5.140 -17.285 1.00 81.31 382 ASP A C 1
ATOM 3060 O O . ASP A 1 382 ? 30.876 -4.805 -17.742 1.00 81.31 382 ASP A O 1
ATOM 3064 N N . ASP A 1 383 ? 29.065 -6.129 -17.831 1.00 91.12 383 ASP A N 1
ATOM 3065 C CA . ASP A 1 383 ? 29.554 -6.919 -18.958 1.00 91.12 383 ASP A CA 1
ATOM 3066 C C . ASP A 1 383 ? 29.664 -6.094 -20.253 1.00 91.12 383 ASP A C 1
ATOM 3068 O O . ASP A 1 383 ? 28.673 -5.635 -20.824 1.00 91.12 383 ASP A O 1
ATOM 3072 N N . VAL A 1 384 ? 30.892 -5.930 -20.750 1.00 91.75 384 VAL A N 1
ATOM 3073 C CA . VAL A 1 384 ? 31.193 -5.085 -21.920 1.00 91.75 384 VAL A CA 1
ATOM 3074 C C . VAL A 1 384 ? 30.516 -5.600 -23.194 1.00 91.75 384 VAL A C 1
ATOM 3076 O O . VAL A 1 384 ? 30.026 -4.796 -23.991 1.00 91.75 384 VAL A O 1
ATOM 3079 N N . VAL A 1 385 ? 30.468 -6.921 -23.395 1.00 94.06 385 VAL A N 1
ATOM 3080 C CA . VAL A 1 385 ? 29.869 -7.524 -24.598 1.00 94.06 385 VAL A CA 1
ATOM 3081 C C . VAL A 1 385 ? 28.356 -7.352 -24.572 1.00 94.06 385 VAL A C 1
ATOM 3083 O O . VAL A 1 385 ? 27.784 -6.933 -25.576 1.00 94.06 385 VAL A O 1
ATOM 3086 N N . LEU A 1 386 ? 27.719 -7.602 -23.425 1.00 93.12 386 LEU A N 1
ATOM 3087 C CA . LEU A 1 386 ? 26.286 -7.394 -23.239 1.00 93.12 386 LEU A CA 1
ATOM 3088 C C . LEU A 1 386 ? 25.907 -5.937 -23.513 1.00 93.12 386 LEU A C 1
ATOM 3090 O O . LEU A 1 386 ? 25.027 -5.696 -24.336 1.00 93.12 386 LEU A O 1
ATOM 3094 N N . ARG A 1 387 ? 26.613 -4.966 -22.911 1.00 91.06 387 ARG A N 1
ATOM 3095 C CA . ARG A 1 387 ? 26.357 -3.532 -23.145 1.00 91.06 387 ARG A CA 1
ATOM 3096 C C . ARG A 1 387 ? 26.471 -3.162 -24.621 1.00 91.06 387 ARG A C 1
ATOM 3098 O O . ARG A 1 387 ? 25.605 -2.467 -25.137 1.00 91.06 387 ARG A O 1
ATOM 3105 N N . THR A 1 388 ? 27.521 -3.640 -25.289 1.00 92.38 388 THR A N 1
ATOM 3106 C CA . THR A 1 388 ? 27.766 -3.342 -26.708 1.00 92.38 388 THR A CA 1
ATOM 3107 C C . THR A 1 388 ? 26.661 -3.923 -27.589 1.00 92.38 388 THR A C 1
ATOM 3109 O O . THR A 1 388 ? 26.066 -3.199 -28.380 1.00 92.38 388 THR A O 1
ATOM 3112 N N . LYS A 1 389 ? 26.318 -5.205 -27.405 1.00 93.69 389 LYS A N 1
ATOM 3113 C CA . LYS A 1 389 ? 25.262 -5.858 -28.191 1.00 93.69 389 LYS A CA 1
ATOM 3114 C C . LYS A 1 389 ? 23.876 -5.266 -27.927 1.00 93.69 389 LYS A C 1
ATOM 3116 O O . LYS A 1 389 ? 23.069 -5.192 -28.847 1.00 93.69 389 LYS A O 1
ATOM 3121 N N . PHE A 1 390 ? 23.589 -4.836 -26.697 1.00 92.75 390 PHE A N 1
ATOM 3122 C CA . PHE A 1 390 ? 22.336 -4.150 -26.371 1.00 92.75 390 PHE A CA 1
ATOM 3123 C C . PHE A 1 390 ? 22.259 -2.778 -27.047 1.00 92.75 390 PHE A C 1
ATOM 3125 O O . PHE A 1 390 ? 21.233 -2.469 -27.638 1.00 92.75 390 PHE A O 1
ATOM 3132 N N . ASP A 1 391 ? 23.335 -1.990 -27.047 1.00 88.81 391 ASP A N 1
ATOM 3133 C CA . ASP A 1 391 ? 23.366 -0.695 -27.742 1.00 88.81 391 ASP A CA 1
ATOM 3134 C C . ASP A 1 391 ? 23.194 -0.850 -29.266 1.00 88.81 391 ASP A C 1
ATOM 3136 O O . ASP A 1 391 ? 22.416 -0.128 -29.895 1.00 88.81 391 ASP A O 1
ATOM 3140 N N . GLU A 1 392 ? 23.836 -1.859 -29.865 1.00 89.00 392 GLU A N 1
ATOM 3141 C CA . GLU A 1 392 ? 23.664 -2.219 -31.279 1.00 89.00 392 GLU A CA 1
ATOM 3142 C C . GLU A 1 392 ? 22.225 -2.671 -31.594 1.00 89.00 392 GLU A C 1
ATOM 3144 O O . GLU A 1 392 ? 21.623 -2.225 -32.579 1.00 89.00 392 GLU A O 1
ATOM 3149 N N . ALA A 1 393 ? 21.644 -3.532 -30.753 1.00 87.56 393 ALA A N 1
ATOM 3150 C CA . ALA A 1 393 ? 20.263 -3.994 -30.889 1.00 87.56 393 ALA A CA 1
ATOM 3151 C C . ALA A 1 393 ? 19.266 -2.840 -30.718 1.00 87.56 393 ALA A C 1
ATOM 3153 O O . ALA A 1 393 ? 18.358 -2.685 -31.530 1.00 87.56 393 ALA A O 1
ATOM 3154 N N . HIS A 1 394 ? 19.466 -1.980 -29.719 1.00 85.81 394 HIS A N 1
ATOM 3155 C CA . HIS A 1 394 ? 18.656 -0.788 -29.497 1.00 85.81 394 HIS A CA 1
ATOM 3156 C C . HIS A 1 394 ? 18.711 0.139 -30.717 1.00 85.81 394 HIS A C 1
ATOM 3158 O O . HIS A 1 394 ? 17.680 0.459 -31.303 1.00 85.81 394 HIS A O 1
ATOM 3164 N N . THR A 1 395 ? 19.914 0.496 -31.171 1.00 80.81 395 THR A N 1
ATOM 3165 C CA . THR A 1 395 ? 20.123 1.404 -32.310 1.00 80.81 395 THR A CA 1
ATOM 3166 C C . THR A 1 395 ? 19.529 0.859 -33.612 1.00 80.81 395 THR A C 1
ATOM 3168 O O . THR A 1 395 ? 18.997 1.618 -34.421 1.00 80.81 395 THR A O 1
ATOM 3171 N N . SER A 1 396 ? 19.604 -0.455 -33.835 1.00 80.25 396 SER A N 1
ATOM 3172 C CA . SER A 1 396 ? 19.071 -1.085 -35.050 1.00 80.25 396 SER A CA 1
ATOM 3173 C C . SER A 1 396 ? 17.552 -1.289 -35.026 1.00 80.25 396 SER A C 1
ATOM 3175 O O . SER A 1 396 ? 16.923 -1.260 -36.087 1.00 80.25 396 SER A O 1
ATOM 3177 N N . LEU A 1 397 ? 16.952 -1.480 -33.846 1.00 77.06 397 LEU A N 1
ATOM 3178 C CA . LEU A 1 397 ? 15.527 -1.792 -33.683 1.00 77.06 397 LEU A CA 1
ATOM 3179 C C . LEU A 1 397 ? 14.657 -0.572 -33.350 1.00 77.06 397 LEU A C 1
ATOM 3181 O O . LEU A 1 397 ? 13.450 -0.595 -33.616 1.00 77.06 397 LEU A O 1
ATOM 3185 N N . VAL A 1 398 ? 15.228 0.499 -32.791 1.00 68.25 398 VAL A N 1
ATOM 3186 C CA . VAL A 1 398 ? 14.501 1.752 -32.559 1.00 68.25 398 VAL A CA 1
ATOM 3187 C C . VAL A 1 398 ? 14.143 2.380 -33.900 1.00 68.25 398 VAL A C 1
ATOM 3189 O O . VAL A 1 398 ? 14.983 2.891 -34.642 1.00 68.25 398 VAL A O 1
ATOM 3192 N N . ARG A 1 399 ? 12.844 2.381 -34.212 1.00 67.94 399 ARG A N 1
ATOM 3193 C CA . ARG A 1 399 ? 12.313 3.237 -35.270 1.00 67.94 399 ARG A CA 1
ATOM 3194 C C . ARG A 1 399 ? 12.414 4.676 -34.793 1.00 67.94 399 ARG A C 1
ATOM 3196 O O . ARG A 1 399 ? 11.715 5.063 -33.860 1.00 67.94 399 ARG A O 1
ATOM 3203 N N . LEU A 1 400 ? 13.276 5.448 -35.446 1.00 72.81 400 LEU A N 1
ATOM 3204 C CA . LEU A 1 400 ? 13.333 6.887 -35.231 1.00 72.81 400 LEU A CA 1
ATOM 3205 C C . LEU A 1 400 ? 11.934 7.486 -35.435 1.00 72.81 400 LEU A C 1
ATOM 3207 O O . LEU A 1 400 ? 11.254 7.099 -36.394 1.00 72.81 400 LEU A O 1
ATOM 3211 N N . PRO A 1 401 ? 11.498 8.414 -34.568 1.00 80.00 401 PRO A N 1
ATOM 3212 C CA . PRO A 1 401 ? 10.258 9.142 -34.790 1.00 80.00 401 PRO A CA 1
ATOM 3213 C C . PRO A 1 401 ? 10.301 9.849 -36.147 1.00 80.00 401 PRO A C 1
ATOM 3215 O O . PRO A 1 401 ? 11.373 10.224 -36.629 1.00 80.00 401 PRO A O 1
ATOM 3218 N N . SER A 1 402 ? 9.147 10.070 -36.771 1.00 87.94 402 SER A N 1
ATOM 3219 C CA . SER A 1 402 ? 9.101 10.860 -38.003 1.00 87.94 402 SER A CA 1
ATOM 3220 C C . SER A 1 402 ? 9.591 12.296 -37.763 1.00 87.94 402 SER A C 1
ATOM 3222 O O . SER A 1 402 ? 9.646 12.789 -36.627 1.00 87.94 402 SER A O 1
ATOM 3224 N N . LEU A 1 403 ? 9.938 12.998 -38.847 1.00 91.88 403 LEU A N 1
ATOM 3225 C CA . LEU A 1 403 ? 10.310 14.412 -38.775 1.00 91.88 403 LEU A CA 1
ATOM 3226 C C . LEU A 1 403 ? 9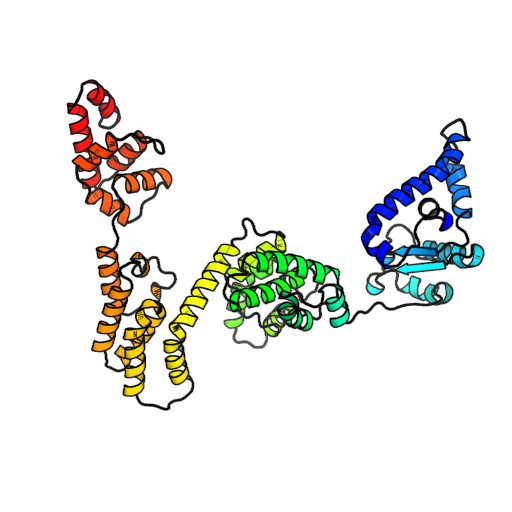.208 15.254 -38.107 1.00 91.88 403 LEU A C 1
ATOM 3228 O O . LEU A 1 403 ? 9.502 16.105 -37.266 1.00 91.88 403 LEU A O 1
ATOM 3232 N N . ASP A 1 404 ? 7.949 14.993 -38.463 1.00 91.06 404 ASP A N 1
ATOM 3233 C CA . ASP A 1 404 ? 6.785 15.693 -37.921 1.00 91.06 404 ASP A CA 1
ATOM 3234 C C . ASP A 1 404 ? 6.612 15.440 -36.417 1.00 91.06 404 ASP A C 1
ATOM 3236 O O . ASP A 1 404 ? 6.548 16.388 -35.630 1.00 91.06 404 ASP A O 1
ATOM 3240 N N . GLU A 1 405 ? 6.629 14.172 -35.994 1.00 88.69 405 GLU A N 1
ATOM 3241 C CA . GLU A 1 405 ? 6.526 13.792 -34.580 1.00 88.69 405 GLU A CA 1
ATOM 3242 C C . GLU A 1 405 ? 7.655 14.410 -33.752 1.00 88.69 405 GLU A C 1
ATOM 3244 O O . GLU A 1 405 ? 7.404 14.969 -32.682 1.00 88.69 405 GLU A O 1
ATOM 3249 N N . SER A 1 406 ? 8.881 14.388 -34.280 1.00 91.38 406 SER A N 1
ATOM 3250 C CA . SER A 1 406 ? 10.052 14.972 -33.627 1.00 91.38 406 SER A CA 1
ATOM 3251 C C . SER A 1 406 ? 9.903 16.481 -33.435 1.00 91.38 406 SER A C 1
ATOM 3253 O O . SER A 1 406 ? 10.110 16.997 -32.334 1.00 91.38 406 SER A O 1
ATOM 3255 N N . LEU A 1 407 ? 9.499 17.216 -34.476 1.00 92.81 407 LEU A N 1
ATOM 3256 C CA . LEU A 1 407 ? 9.306 18.665 -34.385 1.00 92.81 407 LEU A CA 1
ATOM 3257 C C . LEU A 1 407 ? 8.120 19.029 -33.476 1.00 92.81 407 LEU A C 1
ATOM 3259 O O . LEU A 1 407 ? 8.228 19.963 -32.674 1.00 92.81 407 LEU A O 1
ATOM 3263 N N . LYS A 1 408 ? 7.009 18.287 -33.540 1.00 92.19 408 LYS A N 1
ATOM 3264 C CA . LYS A 1 408 ? 5.848 18.469 -32.652 1.00 92.19 408 LYS A CA 1
ATOM 3265 C C . LYS A 1 408 ? 6.206 18.211 -31.194 1.00 92.19 408 LYS A C 1
ATOM 3267 O O . LYS A 1 408 ? 5.832 19.012 -30.331 1.00 92.19 408 LYS A O 1
ATOM 3272 N N . PHE A 1 409 ? 6.959 17.148 -30.914 1.00 88.25 409 PHE A N 1
ATOM 3273 C CA . PHE A 1 409 ? 7.453 16.841 -29.574 1.00 88.25 409 PHE A CA 1
ATOM 3274 C C . PHE A 1 409 ? 8.285 18.001 -29.023 1.00 88.25 409 PHE A C 1
ATOM 3276 O O . PHE A 1 409 ? 8.005 18.492 -27.926 1.00 88.25 409 PHE A O 1
ATOM 3283 N N . MET A 1 410 ? 9.238 18.496 -29.817 1.00 90.75 410 MET A N 1
ATOM 3284 C CA . MET A 1 410 ? 10.107 19.608 -29.438 1.00 90.75 410 MET A CA 1
ATOM 3285 C C . MET A 1 410 ? 9.342 20.903 -29.156 1.00 90.75 410 MET A C 1
ATOM 3287 O O . MET A 1 410 ? 9.637 21.604 -28.187 1.00 90.75 410 MET A O 1
ATOM 3291 N N . VAL A 1 411 ? 8.336 21.221 -29.976 1.00 90.38 411 VAL A N 1
ATOM 3292 C CA . VAL A 1 411 ? 7.486 22.401 -29.771 1.00 90.38 411 VAL A CA 1
ATOM 3293 C C . VAL A 1 411 ? 6.678 22.289 -28.476 1.00 90.38 411 VAL A C 1
ATOM 3295 O O . VAL A 1 411 ? 6.573 23.280 -27.755 1.00 90.38 411 VAL A O 1
ATOM 3298 N N . LYS A 1 412 ? 6.120 21.110 -28.170 1.00 86.31 412 LYS A N 1
ATOM 3299 C CA . LYS A 1 412 ? 5.264 20.895 -26.990 1.00 86.31 412 LYS A CA 1
ATOM 3300 C C . LYS A 1 412 ? 6.052 20.849 -25.680 1.00 86.31 412 LYS A C 1
ATOM 3302 O O . LYS A 1 412 ? 5.618 21.439 -24.697 1.00 86.31 412 LYS A O 1
ATOM 3307 N N . HIS A 1 413 ? 7.212 20.196 -25.674 1.00 82.19 413 HIS A N 1
ATOM 3308 C CA . HIS A 1 413 ? 7.983 19.937 -24.451 1.00 82.19 413 HIS A CA 1
ATOM 3309 C C . HIS A 1 413 ? 9.165 20.889 -24.260 1.00 82.19 413 HIS A C 1
ATOM 3311 O O . HIS A 1 413 ? 9.822 20.854 -23.225 1.00 82.19 413 HIS A O 1
ATOM 3317 N N . SER A 1 414 ? 9.450 21.753 -25.240 1.00 81.25 414 SER A N 1
ATOM 3318 C CA . SER A 1 414 ? 10.613 22.653 -25.226 1.00 81.25 414 SER A CA 1
ATOM 3319 C C . SER A 1 414 ? 11.953 21.933 -24.992 1.00 81.25 414 SER A C 1
ATOM 3321 O O . SER A 1 414 ? 12.892 22.516 -24.455 1.00 81.25 414 SER A O 1
ATOM 3323 N N . GLY A 1 415 ? 12.060 20.677 -25.431 1.00 76.69 415 GLY A N 1
ATOM 3324 C CA . GLY A 1 415 ? 13.211 19.796 -25.232 1.00 76.69 415 GLY A CA 1
ATOM 3325 C C . GLY A 1 415 ? 13.285 18.720 -26.314 1.00 76.69 415 GLY A C 1
ATOM 3326 O O . GLY A 1 415 ? 12.390 18.619 -27.149 1.00 76.69 415 GLY A O 1
ATOM 3327 N N . TYR A 1 416 ? 14.368 17.949 -26.343 1.00 81.94 416 TYR A N 1
ATOM 3328 C CA . TYR A 1 416 ? 14.570 16.874 -27.314 1.00 81.94 416 TYR A CA 1
ATOM 3329 C C . TYR A 1 416 ? 15.392 15.735 -26.712 1.00 81.94 416 TYR A C 1
ATOM 3331 O O . TYR A 1 416 ? 16.167 15.949 -25.783 1.00 81.94 416 TYR A O 1
ATOM 3339 N N . ASN A 1 417 ? 15.256 14.561 -27.323 1.00 77.25 417 ASN A N 1
ATOM 3340 C CA . ASN A 1 417 ? 16.049 13.362 -27.043 1.00 77.25 417 ASN A CA 1
ATOM 3341 C C . ASN A 1 417 ? 17.004 13.116 -28.228 1.00 77.25 417 ASN A C 1
ATOM 3343 O O . ASN A 1 417 ? 16.762 13.674 -29.307 1.00 77.25 417 ASN A O 1
ATOM 3347 N N . PRO A 1 418 ? 18.059 12.294 -28.077 1.00 78.38 418 PRO A N 1
ATOM 3348 C CA . PRO A 1 418 ? 18.982 11.964 -29.169 1.00 78.38 418 PRO A CA 1
ATOM 3349 C C . PRO A 1 418 ? 18.282 11.435 -30.432 1.00 78.38 418 PRO A C 1
ATOM 3351 O O . PRO A 1 418 ? 18.562 11.916 -31.528 1.00 78.38 418 PRO A O 1
ATOM 3354 N N . GLU A 1 419 ? 17.289 10.558 -30.266 1.00 78.56 419 GLU A N 1
ATOM 3355 C CA . GLU A 1 419 ? 16.465 9.988 -31.346 1.00 78.56 419 GLU A CA 1
ATOM 3356 C C . GLU A 1 419 ? 15.756 11.056 -32.202 1.00 78.56 419 GLU A C 1
ATOM 3358 O O . GLU A 1 419 ? 15.705 10.959 -33.425 1.00 78.56 419 GLU A O 1
ATOM 3363 N N . HIS A 1 420 ? 15.281 12.143 -31.584 1.00 87.00 420 HIS A N 1
ATOM 3364 C CA . HIS A 1 420 ? 14.634 13.240 -32.301 1.00 87.00 420 HIS A CA 1
ATOM 3365 C C . HIS A 1 420 ? 15.641 14.020 -33.159 1.00 87.00 420 HIS A C 1
ATOM 3367 O O . HIS A 1 420 ? 15.327 14.449 -34.266 1.00 87.00 420 HIS A O 1
ATOM 3373 N N . ILE A 1 421 ? 16.871 14.212 -32.671 1.00 87.81 421 ILE A N 1
ATOM 3374 C CA . ILE A 1 421 ? 17.927 14.879 -33.447 1.00 87.81 421 ILE A CA 1
ATOM 3375 C C . ILE A 1 421 ? 18.362 14.010 -34.622 1.00 87.81 421 ILE A C 1
ATOM 3377 O O . ILE A 1 421 ? 18.546 14.520 -35.727 1.00 87.81 421 ILE A O 1
ATOM 3381 N N . GLU A 1 422 ? 18.498 12.707 -34.398 1.00 85.25 422 GLU A N 1
ATOM 3382 C CA . GLU A 1 422 ? 18.857 11.760 -35.445 1.00 85.25 422 GLU A CA 1
ATOM 3383 C C . GLU A 1 422 ? 17.784 11.690 -36.541 1.00 85.25 422 GLU A C 1
ATOM 3385 O O . GLU A 1 422 ? 18.122 11.721 -37.728 1.00 85.25 422 GLU A O 1
ATOM 3390 N N . ALA A 1 423 ? 16.502 11.712 -36.163 1.00 88.31 423 ALA A N 1
ATOM 3391 C CA . ALA A 1 423 ? 15.385 11.826 -37.098 1.00 88.31 423 ALA A CA 1
ATOM 3392 C C . ALA A 1 423 ? 15.480 13.097 -37.963 1.00 88.31 423 ALA A C 1
ATOM 3394 O O . ALA A 1 423 ? 15.403 13.023 -39.190 1.00 88.31 423 ALA A O 1
ATOM 3395 N N . LEU A 1 424 ? 15.726 14.262 -37.348 1.00 92.38 424 LEU A N 1
ATOM 3396 C CA . LEU A 1 424 ? 15.877 15.537 -38.065 1.00 92.38 424 LEU A CA 1
ATOM 3397 C C . LEU A 1 424 ? 17.090 15.544 -39.013 1.00 92.38 424 LEU A C 1
ATOM 3399 O O . LEU A 1 424 ? 17.026 16.157 -40.084 1.00 92.38 424 LEU A O 1
ATOM 3403 N N . LEU A 1 425 ? 18.190 14.886 -38.632 1.00 90.44 425 LEU A N 1
ATOM 3404 C CA . LEU A 1 425 ? 19.397 14.762 -39.455 1.00 90.44 425 LEU A CA 1
ATOM 3405 C C . LEU A 1 425 ? 19.199 13.813 -40.640 1.00 90.44 425 LEU A C 1
ATOM 3407 O O . LEU A 1 425 ? 19.673 14.122 -41.736 1.00 90.44 425 LEU A O 1
ATOM 3411 N N . LYS A 1 426 ? 18.508 12.683 -40.443 1.00 89.75 426 LYS A N 1
ATOM 3412 C CA . LYS A 1 426 ? 18.225 11.701 -41.502 1.00 89.75 426 LYS A CA 1
ATOM 3413 C C . LYS A 1 426 ? 17.161 12.182 -42.486 1.00 89.75 426 LYS A C 1
ATOM 3415 O O . LYS A 1 426 ? 17.249 11.815 -43.656 1.00 89.75 426 LYS A O 1
ATOM 3420 N N . ALA A 1 427 ? 16.240 13.040 -42.051 1.00 92.88 427 ALA A N 1
ATOM 3421 C CA . ALA A 1 427 ? 15.163 13.534 -42.899 1.00 92.88 427 ALA A CA 1
ATOM 3422 C C . ALA A 1 427 ? 15.665 14.246 -44.172 1.00 92.88 427 ALA A C 1
ATOM 3424 O O . ALA A 1 427 ? 16.705 14.927 -44.166 1.00 92.88 427 ALA A O 1
ATOM 3425 N N . THR A 1 428 ? 14.937 14.096 -45.277 1.00 95.06 428 THR A N 1
ATOM 3426 C CA . THR A 1 428 ? 15.247 14.725 -46.568 1.00 95.06 428 THR A CA 1
ATOM 3427 C C . THR A 1 428 ? 14.617 16.110 -46.692 1.00 95.06 428 THR A C 1
ATOM 3429 O O . THR A 1 428 ? 13.721 16.485 -45.940 1.00 95.06 428 THR A O 1
ATOM 3432 N N . VAL A 1 429 ? 15.083 16.906 -47.659 1.00 96.00 429 VAL A N 1
ATOM 3433 C CA . VAL A 1 429 ? 14.532 18.251 -47.910 1.00 96.00 429 VAL A CA 1
ATOM 3434 C C . VAL A 1 429 ? 13.049 18.174 -48.297 1.00 96.00 429 VAL A C 1
ATOM 3436 O O . VAL A 1 429 ? 12.269 19.037 -47.906 1.00 96.00 429 VAL A O 1
ATOM 3439 N N . GLU A 1 430 ? 12.655 17.124 -49.015 1.00 95.69 430 GLU A N 1
ATOM 3440 C CA . GLU A 1 430 ? 11.277 16.853 -49.426 1.00 95.69 430 GLU A CA 1
ATOM 3441 C C . GLU A 1 430 ? 10.371 16.553 -48.224 1.00 95.69 430 GLU A C 1
ATOM 3443 O O . GLU A 1 430 ? 9.225 16.990 -48.203 1.00 95.69 430 GLU A O 1
ATOM 3448 N N . GLU A 1 431 ? 10.882 15.868 -47.198 1.00 93.88 431 GLU A N 1
ATOM 3449 C CA . GLU A 1 431 ? 10.134 15.614 -45.961 1.00 93.88 431 GLU A CA 1
ATOM 3450 C C . GLU A 1 431 ? 9.927 16.904 -45.158 1.00 93.88 431 GLU A C 1
ATOM 3452 O O . GLU A 1 431 ? 8.821 17.157 -44.684 1.00 93.88 431 GLU A O 1
ATOM 3457 N N . TYR A 1 432 ? 10.942 17.775 -45.067 1.00 96.38 432 TYR A N 1
ATOM 3458 C CA . TYR A 1 432 ? 10.769 19.116 -44.484 1.00 96.38 432 TYR A CA 1
ATOM 3459 C C . TYR A 1 432 ? 9.744 19.948 -45.262 1.00 96.38 432 TYR A C 1
ATOM 3461 O O . TYR A 1 432 ? 8.932 20.652 -44.662 1.00 96.38 432 TYR A O 1
ATOM 3469 N N . GLU A 1 433 ? 9.767 19.875 -46.593 1.00 95.19 433 GLU A N 1
ATOM 3470 C CA . GLU A 1 433 ? 8.799 20.561 -47.448 1.00 95.19 433 GLU A CA 1
ATOM 3471 C C . GLU A 1 433 ? 7.375 20.037 -47.219 1.00 95.19 433 GLU A C 1
ATOM 3473 O O . GLU A 1 433 ? 6.460 20.840 -47.032 1.00 95.19 433 GLU A O 1
ATOM 3478 N N . ALA A 1 434 ? 7.199 18.715 -47.145 1.00 94.50 434 ALA A N 1
ATOM 3479 C CA . ALA A 1 434 ? 5.919 18.084 -46.846 1.00 94.50 434 ALA A CA 1
ATOM 3480 C C . ALA A 1 434 ? 5.372 18.530 -45.481 1.00 94.50 434 ALA A C 1
ATOM 3482 O O . ALA A 1 434 ? 4.244 19.015 -45.415 1.00 94.50 434 ALA A O 1
ATOM 3483 N N . VAL A 1 435 ? 6.192 18.481 -44.423 1.00 95.62 435 VAL A N 1
ATOM 3484 C CA . VAL A 1 435 ? 5.795 18.932 -43.077 1.00 95.62 435 VAL A CA 1
ATOM 3485 C C . VAL A 1 435 ? 5.406 20.412 -43.079 1.00 95.62 435 VAL A C 1
ATOM 3487 O O . VAL A 1 435 ? 4.434 20.793 -42.435 1.00 95.62 435 VAL A O 1
ATOM 3490 N N . PHE A 1 436 ? 6.109 21.284 -43.806 1.00 95.69 436 PHE A N 1
ATOM 3491 C CA . PHE A 1 436 ? 5.764 22.713 -43.844 1.00 95.69 436 PHE A CA 1
ATOM 3492 C C . PHE A 1 436 ? 4.520 23.042 -44.683 1.00 95.69 436 PHE A C 1
ATOM 3494 O O . PHE A 1 436 ? 3.956 24.128 -44.515 1.00 95.69 436 PHE A O 1
ATOM 3501 N N . LEU A 1 437 ? 4.107 22.143 -45.579 1.00 92.31 437 LEU A N 1
ATOM 3502 C CA . LEU A 1 437 ? 2.897 22.273 -46.394 1.00 92.31 437 LEU A CA 1
ATOM 3503 C C . LEU A 1 437 ? 1.671 21.597 -45.764 1.00 92.31 437 LEU A C 1
ATOM 3505 O O . LEU A 1 437 ? 0.547 21.936 -46.135 1.00 92.31 437 LEU A O 1
ATOM 3509 N N . GLU A 1 438 ? 1.878 20.674 -44.826 1.00 92.12 438 GLU A N 1
ATOM 3510 C CA . GLU A 1 438 ? 0.817 19.981 -44.102 1.00 92.12 438 GLU A CA 1
ATOM 3511 C C . GLU A 1 438 ? 0.042 20.913 -43.151 1.00 92.12 438 GLU A C 1
ATOM 3513 O O . GLU A 1 438 ? 0.557 21.914 -42.638 1.00 92.12 438 GLU A O 1
ATOM 3518 N N . GLU A 1 439 ? -1.233 20.592 -42.920 1.00 88.75 439 GLU A N 1
ATOM 3519 C CA . GLU A 1 439 ? -2.072 21.310 -41.967 1.00 88.75 439 GLU A CA 1
ATOM 3520 C C . GLU A 1 439 ? -1.821 20.812 -40.536 1.00 88.75 439 GLU A C 1
ATOM 3522 O O . GLU A 1 439 ? -2.061 19.654 -40.207 1.00 88.75 439 GLU A O 1
ATOM 3527 N N . HIS A 1 440 ? -1.376 21.717 -39.661 1.00 87.62 440 HIS A N 1
ATOM 3528 C CA . HIS A 1 440 ? -1.093 21.417 -38.255 1.00 87.62 440 HIS A CA 1
ATOM 3529 C C . HIS A 1 440 ? -2.177 21.999 -37.351 1.00 87.62 440 HIS A C 1
ATOM 3531 O O . HIS A 1 440 ? -2.253 23.216 -37.171 1.00 87.62 440 HIS A O 1
ATOM 3537 N N . SER A 1 441 ? -3.006 21.139 -36.758 1.00 82.69 441 SER A N 1
ATOM 3538 C CA . SER A 1 441 ? -4.077 21.555 -35.840 1.00 82.69 441 SER A CA 1
ATOM 3539 C C . SER A 1 441 ? -3.607 21.729 -34.393 1.00 82.69 441 SER A C 1
ATOM 3541 O O . SER A 1 441 ? -4.219 22.467 -33.623 1.00 82.69 441 SER A O 1
ATOM 3543 N N . ASP A 1 442 ? -2.537 21.038 -34.001 1.00 83.75 442 ASP A N 1
ATOM 3544 C CA . ASP A 1 442 ? -2.086 20.892 -32.614 1.00 83.75 442 ASP A CA 1
ATOM 3545 C C . ASP A 1 442 ? -0.841 21.730 -32.267 1.00 83.75 442 ASP A C 1
ATOM 3547 O O . ASP A 1 442 ? -0.530 21.919 -31.089 1.00 83.75 442 ASP A O 1
ATOM 3551 N N . VAL A 1 443 ? -0.145 22.275 -33.269 1.00 87.88 443 VAL A N 1
ATOM 3552 C CA . VAL A 1 443 ? 1.012 23.167 -33.105 1.00 87.88 443 VAL A CA 1
ATOM 3553 C C . VAL A 1 443 ? 1.025 24.268 -34.167 1.00 87.88 443 VAL A C 1
ATOM 3555 O O . VAL A 1 443 ? 0.532 24.110 -35.279 1.00 87.88 443 VAL A O 1
ATOM 3558 N N . LYS A 1 444 ? 1.630 25.418 -33.849 1.00 91.62 444 LYS A N 1
ATOM 3559 C CA . LYS A 1 444 ? 1.776 26.517 -34.817 1.00 91.62 444 LYS A CA 1
ATOM 3560 C C . LYS A 1 444 ? 2.918 26.220 -35.795 1.00 91.62 444 LYS A C 1
ATOM 3562 O O . LYS A 1 444 ? 4.053 26.050 -35.352 1.00 91.62 444 LYS A O 1
ATOM 3567 N N . LEU A 1 445 ? 2.664 26.327 -37.104 1.00 92.38 445 LEU A N 1
ATOM 3568 C CA . LEU A 1 445 ? 3.688 26.212 -38.162 1.00 92.38 445 LEU A CA 1
ATOM 3569 C C . LEU A 1 445 ? 4.917 27.104 -37.910 1.00 92.38 445 LEU A C 1
ATOM 3571 O O . LEU A 1 445 ? 6.055 26.685 -38.096 1.00 92.38 445 LEU A O 1
ATOM 3575 N N . ALA A 1 446 ? 4.705 28.327 -37.412 1.00 91.56 446 ALA A N 1
ATOM 3576 C CA . ALA A 1 446 ? 5.799 29.236 -37.064 1.00 91.56 446 ALA A CA 1
ATOM 3577 C C . ALA A 1 446 ? 6.760 28.646 -36.012 1.00 91.56 446 ALA A C 1
ATOM 3579 O O . ALA A 1 446 ? 7.961 28.902 -36.068 1.00 91.56 446 ALA A O 1
ATOM 3580 N N . SER A 1 447 ? 6.243 27.856 -35.067 1.00 91.81 447 SER A N 1
ATOM 3581 C CA . SER A 1 447 ? 7.048 27.187 -34.045 1.00 91.81 447 SER A CA 1
ATOM 3582 C C . SER A 1 447 ? 7.844 26.023 -34.631 1.00 91.81 447 SER A C 1
ATOM 3584 O O . SER A 1 447 ? 9.020 25.895 -34.300 1.00 91.81 447 SER A O 1
ATOM 3586 N N . LEU A 1 448 ? 7.246 25.236 -35.535 1.00 94.06 448 LEU A N 1
ATOM 3587 C CA . LEU A 1 448 ? 7.931 24.154 -36.256 1.00 94.06 448 LEU A CA 1
ATOM 3588 C C . LEU A 1 448 ? 9.105 24.698 -37.081 1.00 94.06 448 LEU A C 1
ATOM 3590 O O . LEU A 1 448 ? 10.231 24.214 -36.968 1.00 94.06 448 LEU A O 1
ATOM 3594 N N . ILE A 1 449 ? 8.870 25.775 -37.838 1.00 94.56 449 ILE A N 1
ATOM 3595 C CA . ILE A 1 449 ? 9.906 26.440 -38.639 1.00 94.56 449 ILE A CA 1
ATOM 3596 C C . ILE A 1 449 ? 11.013 27.002 -37.738 1.00 94.56 449 ILE A C 1
ATOM 3598 O O . ILE A 1 449 ? 12.194 26.795 -38.008 1.00 94.56 449 ILE A O 1
ATOM 3602 N N . LYS A 1 450 ? 10.663 27.660 -36.625 1.00 93.50 450 LYS A N 1
ATOM 3603 C CA . LYS A 1 450 ? 11.657 28.187 -35.677 1.00 93.50 450 LYS A CA 1
ATOM 3604 C C . LYS A 1 450 ? 12.528 27.074 -35.088 1.00 93.50 450 LYS A C 1
ATOM 3606 O O . LYS A 1 450 ? 13.741 27.237 -35.002 1.00 93.50 450 LYS A O 1
ATOM 3611 N N . TRP A 1 451 ? 11.924 25.950 -34.706 1.00 92.94 451 TRP A N 1
ATOM 3612 C CA . TRP A 1 451 ? 12.652 24.781 -34.211 1.00 92.94 451 TRP A CA 1
ATOM 3613 C C . TRP A 1 451 ? 13.504 24.107 -35.281 1.00 92.94 451 TRP A C 1
ATOM 3615 O O . TRP A 1 451 ? 14.541 23.554 -34.943 1.00 92.94 451 TRP A O 1
ATOM 3625 N N . SER A 1 452 ? 13.128 24.206 -36.551 1.00 94.75 452 SER A N 1
ATOM 3626 C CA . SER A 1 452 ? 13.918 23.667 -37.661 1.00 94.75 452 SER A CA 1
ATOM 3627 C C . SER A 1 452 ? 15.117 24.554 -38.028 1.00 94.75 452 SER A C 1
ATOM 3629 O O . SER A 1 452 ? 16.108 24.053 -38.542 1.00 94.75 452 SER A O 1
ATOM 3631 N N . LEU A 1 453 ? 15.057 25.865 -37.755 1.00 94.25 453 LEU A N 1
ATOM 3632 C CA . LEU A 1 453 ? 16.080 26.849 -38.155 1.00 94.25 453 LEU A CA 1
ATOM 3633 C C . LEU A 1 453 ? 17.097 27.216 -37.065 1.00 94.25 453 LEU A C 1
ATOM 3635 O O . LEU A 1 453 ? 18.036 27.965 -37.338 1.00 94.25 453 LEU A O 1
ATOM 3639 N N . LYS A 1 454 ? 16.897 26.756 -35.828 1.00 91.25 454 LYS A N 1
ATOM 3640 C CA . LYS A 1 454 ? 17.678 27.210 -34.667 1.00 91.25 454 LYS A CA 1
ATOM 3641 C C . LYS A 1 454 ? 19.037 26.522 -34.487 1.00 91.25 454 LYS A C 1
ATOM 3643 O O . LYS A 1 454 ? 19.744 26.873 -33.550 1.00 91.25 454 LYS A O 1
ATOM 3648 N N . TRP A 1 455 ? 19.354 25.507 -35.289 1.00 92.56 455 TRP A N 1
ATOM 3649 C CA . TRP A 1 455 ? 20.520 24.645 -35.079 1.00 92.56 455 TRP A CA 1
ATOM 3650 C C . TRP A 1 455 ? 21.778 25.209 -35.741 1.00 92.56 455 TRP A C 1
ATOM 3652 O O . TRP A 1 455 ? 21.730 25.663 -36.889 1.00 92.56 455 TRP A O 1
ATOM 3662 N N . ASP A 1 456 ? 22.897 25.128 -35.031 1.00 88.50 456 ASP A N 1
ATOM 3663 C CA . ASP A 1 456 ? 24.239 25.529 -35.446 1.00 88.50 456 ASP A CA 1
ATOM 3664 C C . ASP A 1 456 ? 25.264 24.415 -35.141 1.00 88.50 456 ASP A C 1
ATOM 3666 O O . ASP A 1 456 ? 24.893 23.290 -34.797 1.00 88.50 456 ASP A O 1
ATOM 3670 N N . GLY A 1 457 ? 26.555 24.694 -35.356 1.00 89.19 457 GLY A N 1
ATOM 3671 C CA . GLY A 1 457 ? 27.640 23.758 -35.047 1.00 89.19 457 GLY A CA 1
ATOM 3672 C C . GLY A 1 457 ? 27.533 22.417 -35.783 1.00 89.19 457 GLY A C 1
ATOM 3673 O O . GLY A 1 457 ? 27.379 22.374 -37.004 1.00 89.19 457 GLY A O 1
ATOM 3674 N N . ASP A 1 458 ? 27.609 21.324 -35.024 1.00 81.31 458 ASP A N 1
ATOM 3675 C CA . ASP A 1 458 ? 27.509 19.932 -35.485 1.00 81.31 458 ASP A CA 1
ATOM 3676 C C . ASP A 1 458 ? 26.128 19.570 -36.063 1.00 81.31 458 ASP A C 1
ATOM 3678 O O . ASP A 1 458 ? 25.997 18.592 -36.796 1.00 81.31 458 ASP A O 1
ATOM 3682 N N . LYS A 1 459 ? 25.101 20.385 -35.794 1.00 88.50 459 LYS A N 1
ATOM 3683 C CA . LYS A 1 459 ? 23.709 20.172 -36.230 1.00 88.50 459 LYS A CA 1
ATOM 3684 C C . LYS A 1 459 ? 23.254 21.165 -37.299 1.00 88.50 459 LYS A C 1
ATOM 3686 O O . LYS A 1 459 ? 22.069 21.214 -37.633 1.00 88.50 459 LYS A O 1
ATOM 3691 N N . VAL A 1 460 ? 24.178 21.940 -37.878 1.00 92.50 460 VAL A N 1
ATOM 3692 C CA . VAL A 1 460 ? 23.880 22.956 -38.907 1.00 92.50 460 VAL A CA 1
ATOM 3693 C C . VAL A 1 460 ? 23.150 22.381 -40.126 1.00 92.50 460 VAL A C 1
ATOM 3695 O O . VAL A 1 460 ? 22.378 23.081 -40.784 1.00 92.50 460 VAL A O 1
ATOM 3698 N N . GLU A 1 461 ? 23.345 21.091 -40.399 1.00 92.19 461 GLU A N 1
ATOM 3699 C CA . GLU A 1 461 ? 22.727 20.383 -41.516 1.00 92.19 461 GLU A CA 1
ATOM 3700 C C . GLU A 1 461 ? 21.192 20.336 -41.416 1.00 92.19 461 GLU A C 1
ATOM 3702 O O . GLU A 1 461 ? 20.509 20.448 -42.434 1.00 92.19 461 GLU A O 1
ATOM 3707 N N . ILE A 1 462 ? 20.643 20.290 -40.196 1.00 95.25 462 ILE A N 1
ATOM 3708 C CA . ILE A 1 462 ? 19.197 20.380 -39.938 1.00 95.25 462 ILE A CA 1
ATOM 3709 C C . ILE A 1 462 ? 18.662 21.723 -40.453 1.00 95.25 462 ILE A C 1
ATOM 3711 O O . ILE A 1 462 ? 17.757 21.781 -41.289 1.00 95.25 462 ILE A O 1
ATOM 3715 N N . SER A 1 463 ? 19.287 22.818 -40.011 1.00 95.12 463 SER A N 1
ATOM 3716 C CA . SER A 1 463 ? 18.936 24.175 -40.432 1.00 95.12 463 SER A CA 1
ATOM 3717 C C . SER A 1 463 ? 19.137 24.378 -41.932 1.00 95.12 463 SER A C 1
ATOM 3719 O O . SER A 1 463 ? 18.360 25.094 -42.562 1.00 95.12 463 SER A O 1
ATOM 3721 N N . ARG A 1 464 ? 20.164 23.759 -42.528 1.00 96.00 464 ARG A N 1
ATOM 3722 C CA . ARG A 1 464 ? 20.435 23.835 -43.969 1.00 96.00 464 ARG A CA 1
ATOM 3723 C C . ARG A 1 464 ? 19.294 23.217 -44.777 1.00 96.00 464 ARG A C 1
ATOM 3725 O O . ARG A 1 464 ? 18.755 23.892 -45.653 1.00 96.00 464 ARG A O 1
ATOM 3732 N N . LYS A 1 465 ? 18.892 21.984 -44.450 1.00 97.31 465 LYS A N 1
ATOM 3733 C CA . LYS A 1 465 ? 17.790 21.272 -45.119 1.00 97.31 465 LYS A CA 1
ATOM 3734 C C . LYS A 1 465 ? 16.456 21.999 -44.949 1.00 97.31 465 LYS A C 1
ATOM 3736 O O . LYS A 1 465 ? 15.743 22.200 -45.929 1.00 97.31 465 LYS A O 1
ATOM 3741 N N . ALA A 1 466 ? 16.165 22.491 -43.745 1.00 96.25 466 ALA A N 1
ATOM 3742 C CA . ALA A 1 466 ? 14.962 23.276 -43.481 1.00 96.25 466 ALA A CA 1
ATOM 3743 C C . ALA A 1 466 ? 14.929 24.599 -44.272 1.00 96.25 466 ALA A C 1
ATOM 3745 O O . ALA A 1 466 ? 13.892 24.969 -44.826 1.00 96.25 466 ALA A O 1
ATOM 3746 N N . LYS A 1 467 ? 16.063 25.312 -44.376 1.00 95.88 467 LYS A N 1
ATOM 3747 C CA . LYS A 1 467 ? 16.176 26.520 -45.217 1.00 95.88 467 LYS A CA 1
ATOM 3748 C C . LYS A 1 467 ? 15.965 26.201 -46.691 1.00 95.88 467 LYS A C 1
ATOM 3750 O O . LYS A 1 467 ? 15.287 26.964 -47.374 1.00 95.88 467 LYS A O 1
ATOM 3755 N N . GLU A 1 468 ? 16.526 25.097 -47.172 1.00 96.00 468 GLU A N 1
ATOM 3756 C CA . GLU A 1 468 ? 16.370 24.655 -48.557 1.00 96.00 468 GLU A CA 1
ATOM 3757 C C . GLU A 1 468 ? 14.903 24.323 -48.878 1.00 96.00 468 GLU A C 1
ATOM 3759 O O . GLU A 1 468 ? 14.371 24.820 -49.869 1.00 96.00 468 GLU A O 1
ATOM 3764 N N . ALA A 1 469 ? 14.210 23.596 -47.996 1.00 96.75 469 ALA A N 1
ATOM 3765 C CA . ALA A 1 469 ? 12.780 23.311 -48.130 1.00 96.75 469 ALA A CA 1
ATOM 3766 C C . ALA A 1 469 ? 11.946 24.602 -48.191 1.00 96.75 469 ALA A C 1
ATOM 3768 O O . ALA A 1 469 ? 11.115 24.787 -49.080 1.00 96.75 469 ALA A O 1
ATOM 3769 N N . LEU A 1 470 ? 12.227 25.566 -47.307 1.00 96.38 470 LEU A N 1
ATOM 3770 C CA . LEU A 1 470 ? 11.569 26.875 -47.335 1.00 96.38 470 LEU A CA 1
ATOM 3771 C C . LEU A 1 470 ? 11.868 27.652 -48.625 1.00 96.38 470 LEU A C 1
ATOM 3773 O O . LEU A 1 470 ? 10.981 28.328 -49.141 1.00 96.38 470 LEU A O 1
ATOM 3777 N N . GLN A 1 471 ? 13.082 27.562 -49.174 1.00 95.50 471 GLN A N 1
ATOM 3778 C CA . GLN A 1 471 ? 13.427 28.177 -50.460 1.00 95.50 471 GLN A CA 1
ATOM 3779 C C . GLN A 1 471 ? 12.672 27.539 -51.632 1.00 95.50 471 GLN A C 1
ATOM 3781 O O . GLN A 1 471 ? 12.209 28.272 -52.510 1.00 95.50 471 GLN A O 1
ATOM 3786 N N . ARG A 1 472 ? 12.483 26.213 -51.628 1.00 96.38 472 ARG A N 1
ATOM 3787 C CA . ARG A 1 472 ? 11.646 25.514 -52.617 1.00 96.38 472 ARG A CA 1
ATOM 3788 C C . ARG A 1 472 ? 10.196 25.981 -52.526 1.00 96.38 472 ARG A C 1
ATOM 3790 O O . ARG A 1 472 ? 9.657 26.475 -53.516 1.00 96.38 472 ARG A O 1
ATOM 3797 N N . ILE A 1 473 ? 9.622 26.005 -51.319 1.00 94.50 473 ILE A N 1
ATOM 3798 C CA . ILE A 1 473 ? 8.267 26.528 -51.070 1.00 94.50 473 ILE A CA 1
ATOM 3799 C C . ILE A 1 473 ? 8.148 27.991 -51.521 1.00 94.50 473 ILE A C 1
ATOM 3801 O O . ILE A 1 473 ? 7.160 28.361 -52.158 1.00 94.50 473 ILE A O 1
ATOM 3805 N N . LYS A 1 474 ? 9.159 28.832 -51.258 1.00 94.12 474 LYS A N 1
ATOM 3806 C CA . LYS A 1 474 ? 9.204 30.245 -51.682 1.00 94.12 474 LYS A CA 1
ATOM 3807 C C . LYS A 1 474 ? 9.044 30.399 -53.199 1.00 94.12 474 LYS A C 1
ATOM 3809 O O . LYS A 1 474 ? 8.412 31.356 -53.637 1.00 94.12 474 LYS A O 1
ATOM 3814 N N . ALA A 1 475 ? 9.605 29.478 -53.984 1.00 92.75 475 ALA A N 1
ATOM 3815 C CA . ALA A 1 475 ? 9.577 29.512 -55.446 1.00 92.75 475 ALA A CA 1
ATOM 3816 C C . ALA A 1 475 ? 8.247 29.033 -56.060 1.00 92.75 475 ALA A C 1
ATOM 3818 O O . ALA A 1 475 ? 8.008 29.275 -57.241 1.00 92.75 475 ALA A O 1
ATOM 3819 N N . THR A 1 476 ? 7.365 28.393 -55.282 1.00 92.38 476 THR A N 1
ATOM 3820 C CA . THR A 1 476 ? 6.115 27.809 -55.808 1.00 92.38 476 THR A CA 1
ATOM 3821 C C . THR A 1 476 ? 5.068 28.850 -56.211 1.00 92.38 476 THR A C 1
ATOM 3823 O O . THR A 1 476 ? 4.414 28.695 -57.239 1.00 92.38 476 THR A O 1
ATOM 3826 N N . THR A 1 477 ? 4.877 29.917 -55.423 1.00 93.56 477 THR A N 1
ATOM 3827 C CA . THR A 1 477 ? 3.897 30.982 -55.709 1.00 93.56 477 THR A CA 1
ATOM 3828 C C . THR A 1 477 ? 4.338 32.335 -55.130 1.00 93.56 477 THR A C 1
ATOM 3830 O O . THR A 1 477 ? 5.017 32.366 -54.099 1.00 93.56 477 THR A O 1
ATOM 3833 N N . PRO A 1 478 ? 3.888 33.478 -55.692 1.00 92.81 478 PRO A N 1
ATOM 3834 C CA . PRO A 1 478 ? 4.136 34.799 -55.099 1.00 92.81 478 PRO A CA 1
ATOM 3835 C C . PRO A 1 478 ? 3.620 34.931 -53.657 1.00 92.81 478 PRO A C 1
ATOM 3837 O O . PRO A 1 478 ? 4.231 35.607 -52.829 1.00 92.81 478 PRO A O 1
ATOM 3840 N N . LEU A 1 479 ? 2.515 34.253 -53.328 1.00 89.69 479 LEU A N 1
ATOM 3841 C CA . LEU A 1 479 ? 1.966 34.227 -51.972 1.00 89.69 479 LEU A CA 1
ATOM 3842 C C . LEU A 1 479 ? 2.907 33.503 -50.999 1.00 89.69 479 LEU A C 1
ATOM 3844 O O . LEU A 1 479 ? 3.164 34.000 -49.900 1.00 89.69 479 LEU A O 1
ATOM 3848 N N . ASN A 1 480 ? 3.453 32.356 -51.404 1.00 90.81 480 ASN A N 1
ATOM 3849 C CA . ASN A 1 480 ? 4.422 31.618 -50.598 1.00 90.81 480 ASN A CA 1
ATOM 3850 C C . ASN A 1 480 ? 5.742 32.384 -50.462 1.00 90.81 480 ASN A C 1
ATOM 3852 O O . ASN A 1 480 ? 6.339 32.354 -49.388 1.00 90.81 480 ASN A O 1
ATOM 3856 N N . ALA A 1 481 ? 6.137 33.172 -51.467 1.00 90.06 481 ALA A N 1
ATOM 3857 C CA . ALA A 1 481 ? 7.287 34.065 -51.356 1.00 90.06 481 ALA A CA 1
ATOM 3858 C C . ALA A 1 481 ? 7.142 35.086 -50.211 1.00 90.06 481 ALA A C 1
ATOM 3860 O O . ALA A 1 481 ? 8.081 35.285 -49.436 1.00 90.06 481 ALA A O 1
ATOM 3861 N N . ILE A 1 482 ? 5.950 35.675 -50.056 1.00 90.69 482 ILE A N 1
ATOM 3862 C CA . ILE A 1 482 ? 5.627 36.599 -48.954 1.00 90.69 482 ILE A CA 1
ATOM 3863 C C . ILE A 1 482 ? 5.578 35.860 -47.608 1.00 90.69 482 ILE A C 1
ATOM 3865 O O . ILE A 1 482 ? 6.071 36.373 -46.603 1.00 90.69 482 ILE A O 1
ATOM 3869 N N . ARG A 1 483 ? 4.984 34.659 -47.566 1.00 89.69 483 ARG A N 1
ATOM 3870 C CA . ARG A 1 483 ? 4.855 33.858 -46.335 1.00 89.69 483 ARG A CA 1
ATOM 3871 C C . ARG A 1 483 ? 6.213 33.401 -45.804 1.00 89.69 483 ARG A C 1
ATOM 3873 O O . ARG A 1 483 ? 6.492 33.604 -44.626 1.00 89.69 483 ARG A O 1
ATOM 3880 N N . VAL A 1 484 ? 7.064 32.848 -46.669 1.00 92.25 484 VAL A N 1
ATOM 3881 C CA . VAL A 1 484 ? 8.407 32.367 -46.309 1.00 92.25 484 VAL A CA 1
ATOM 3882 C C . VAL A 1 484 ? 9.339 33.518 -45.925 1.00 92.25 484 VAL A C 1
ATOM 3884 O O . VAL A 1 484 ? 10.158 33.367 -45.019 1.00 92.25 484 VAL A O 1
ATOM 3887 N N . GLY A 1 485 ? 9.188 34.693 -46.546 1.00 85.94 485 GLY A N 1
ATOM 3888 C CA . GLY A 1 485 ? 9.982 35.885 -46.222 1.00 85.94 485 GLY A CA 1
ATOM 3889 C C . GLY A 1 485 ? 9.906 36.324 -44.753 1.00 85.94 485 GLY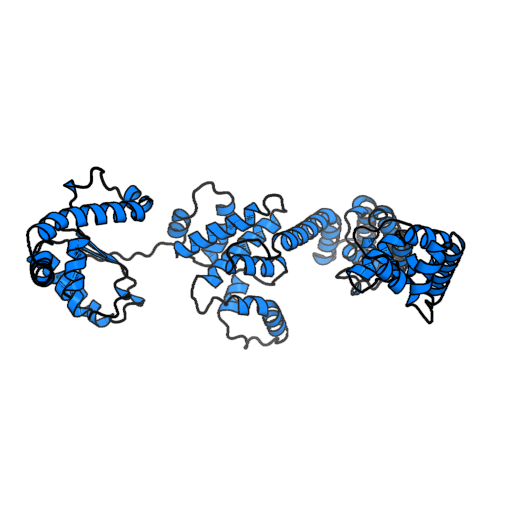 A C 1
ATOM 3890 O O . GLY A 1 485 ? 10.774 37.051 -44.293 1.00 85.94 485 GLY A O 1
ATOM 3891 N N . ARG A 1 486 ? 8.916 35.849 -43.986 1.00 88.19 486 ARG A N 1
ATOM 3892 C CA . ARG A 1 486 ? 8.800 36.100 -42.538 1.00 88.19 486 ARG A CA 1
ATOM 3893 C C . ARG A 1 486 ? 9.791 35.300 -41.684 1.00 88.19 486 ARG A C 1
ATOM 3895 O O . ARG A 1 486 ? 9.929 35.606 -40.506 1.00 88.19 486 ARG A O 1
ATOM 3902 N N . TYR A 1 487 ? 10.423 34.271 -42.251 1.00 88.56 487 TYR A N 1
ATOM 3903 C CA . TYR A 1 487 ? 11.278 33.324 -41.524 1.00 88.56 487 TYR A CA 1
ATOM 3904 C C . TYR A 1 487 ? 12.736 33.315 -41.999 1.00 88.56 487 TYR A C 1
ATOM 3906 O O . TYR A 1 487 ? 13.609 32.903 -41.243 1.00 88.56 487 TYR A O 1
ATOM 3914 N N . LEU A 1 488 ? 12.999 33.724 -43.246 1.00 82.94 488 LEU A N 1
ATOM 3915 C CA . LEU A 1 488 ? 14.336 33.704 -43.862 1.00 82.94 488 LEU A CA 1
ATOM 3916 C C . LEU A 1 488 ? 15.003 35.088 -43.975 1.00 82.94 488 LEU A C 1
ATOM 3918 O O . LEU A 1 488 ? 16.093 35.166 -44.541 1.00 82.94 488 LEU A O 1
ATOM 3922 N N . ASN A 1 489 ? 14.351 36.148 -43.488 1.00 59.09 489 ASN A N 1
ATOM 3923 C CA . ASN A 1 489 ? 14.869 37.520 -43.510 1.00 59.09 489 ASN A CA 1
ATOM 3924 C C . ASN A 1 489 ? 15.540 37.914 -42.198 1.00 59.09 489 ASN A C 1
ATOM 3926 O O . ASN A 1 489 ? 15.026 37.499 -41.133 1.00 59.09 489 ASN A O 1
#

Secondary structure (DSSP, 8-state):
-HHHHHHHHHH---GGG-SS---HHHHHHHHHHHHHHHHHHHHHHHHHHHHTSSSTTSHHHHHHHHGGGG--S-EEEE--GGG--SS-HHHHHHHHHHHHHTT--EEEE---GGG-TTHHHHHHHHHHH-S--------HHHHHHHHSPTT-HHHHHHHHHHHHTT---HHHHHHHHHHHHHHHHHHTTS-HHHHHHHHHHHHHHHHHHHS--TTS--HHHHHTHHHHHHHHHH---TT----HHHHHHHHHT-----HHHHHHHHHHHHSS-TTS-HHHHHHHHHHHHHHHHHTHHHHHHHHHHHH-S-S-HHHHHHHHHHHHHHSGGG--HHHHHHHHHHHHHTT-HHHHHHHHHHHHHHHTT-GGGG-TTTSTTGGG---HHHHHHHHHHHHHH--PPPHHHHHHHHHHHS---HHHHHHHHH--HHHHHHHHHS--SSS-HHHHHHHHH---GGGHHHHHHHHHHHHHHHHH-HHHHHHHHHHH-

pLDDT: mean 79.51, std 15.01, range [40.28, 97.31]

Foldseek 3Di:
DLVVLLVQLLQFADPVPPPDDDDPVCCVPCVVVVSVVRSVVSVVVCVVVVVVDPDPDCSCVVCSVCSSVPLALEEEEDEAPQPDDPDDPVVVLVVLLCRVPVRVYHYHYYHDLVSRPCNVVCVVSCVPRPPDDDDDDDFLVRLLCVQDPPPDPCSVLQVVLSVLLRDNDNVLNNLLVLLLCQQCVLQVVFDVVLNSVLSLLSSLLSCLDPVPDLLRDDLVVVVCVQVVLVVVVVPPDPPDDPRNNVVSCVSSVNNHDDLLSQLSNVCSVVVHNPPSCNSVRSVVVRVVVVLVVLCVQLVVLVCVVPVDPDDDPVVSLVSLLVCLQPSLLSAAPVSLLVSLVVCVVVVNNVSNLVSLVSNLVSCLVPLVSLPLVPDPCSVVRPDPSSNVVSVVSSVVSDDQDALLVLLLCCLVVVDHDPSSLVNLLPDALVSLLVNLPDDDPRDDSVSSLCVQQVDDDPSVSSNVSNVVSLVVQLPPDVVSVVVSVVRPD

Nearest PDB structures (foldseek):
  3e4b-assembly2_B  TM=2.080E-01  e=4.116E+00  Pseudomonas fluorescens
  7wkk-assembly1_F  TM=1.390E-01  e=7.244E+00  Xenopus laevis

Radius of gyration: 37.7 Å; Cα contacts (8 Å, |Δi|>4): 445; chains: 1; bounding box: 86×69×103 Å

Sequence (489 aa):
MKELRMALFLKTVSLKSLERKLTLSVVNNEWAELSKDLLRKGMDRVRPLINAFPHGGTVSLGLETFAPNFVQETLICIDDFERQTYLKPEEILGLINELKEERGCKIALIFNSERLSCADVYRSYREKVVDFEVSYAPTVREAFDLVFAQGETARKLIWPHVQNLEITNVRILQKIKKIVRILVDAIDQMHENVVADTVASAVLFSWCSYASSPATPNVTEIDAWNDVLFSVKKRNDEEDIALPWVGRLKAYGFNHVNDLDLALAKVVEQGYLAGTGFVEAAQQLHDEIVNRDRSTALHEVWDRFYRNFSGTADEFIADIRRILTNEVEYIGVNDLNGAVWMLRQLGRGDLADESIEKYIEAHQAQPKIFDLSGHPFGGSIDDVVLRTKFDEAHTSLVRLPSLDESLKFMVKHSGYNPEHIEALLKATVEEYEAVFLEEHSDVKLASLIKWSLKWDGDKVEISRKAKEALQRIKATTPLNAIRVGRYLN